Protein AF-A0A0M0JPB2-F1 (afdb_monomer)

Radius of gyration: 39.2 Å; Cα contacts (8 Å, |Δi|>4): 375; chains: 1; bounding box: 121×55×98 Å

Mean predicted aligned error: 17.19 Å

Secondary structure (DSSP, 8-state):
--SSHHHHHHHHTT-SEEEEESTTTT--HHHHHHHHHHHHHHHHHSS-EEEEE-S-HHHHHHH--SS----PPPPTT-TTS-----S-TT--HHHHHHHHHHHHHHHHHHHHHHHHHHHHHHHHHHHHHHHHH--HHHHHHHHHHHHSTT-TTHHHHHHHHHHHHHHHHHHHHHHHHHHHHHHIIIIIIHHHHHHHHHIIIIIHHHHHHHHHHHHTTHHHHHHHTT--HHHHTHHHHHHHHHHHHHHHHHHHHHHHHHHHHHHHSTTTT--S-TTHHHHHHHHHHTPPPTTS-GGGSHHHHHHHHHHHHHHHHHHHHHHHHHH-TT--GGGHHHHHHHHHHHHHHHHHHHHHHHHHHHHHTTHHHHTTT--HHHHTT-TTHHHHHHHHHHHTS-HHHHHHHHHHHHS---TTSSSSS-TT-S--------------------------------

InterPro domains:
  IPR027417 P-loop containing nucleoside triphosphate hydrolase [G3DSA:3.40.50.300] (6-89)
  IPR027417 P-loop containing nucleoside triphosphate hydrolase [SSF52540] (9-79)
  IPR030802 ABC transporter permease MalE [PF02405] (178-356)
  IPR030802 ABC transporter permease MalE [PTHR30188] (183-360)

pLDDT: mean 75.5, std 22.64, range [27.0, 98.38]

Sequence (454 aa):
MGESTPIVSILAQRKRLVILDEPFVGLDPAVTAEIVKLIRSVAASRSLAMILVSHVEDSAVQLGPTRELHLERARGEDSGAAARPTQLSRLPFIPRAGRRLADYLLYSLPLVVCAFGATGAAVSMLLGDMLRRVDVVAIVSGFLEKYLQGNPALPMVLSLVDRIVRANEAEAKRKLYALALGSIFTIELGPLLTALLLAGRIGGSYAGEVAMMVATNQLDLLAVLGVPATLWTFAPALLAALVAAPVLTAVGTAVALGVGAVVGGPAGFDLMPPGEYWREVQEVVLTHRPGAHVLKWAPLVNVYRSVSFMAATMLIAQACARWQRRAQPRHVPFIITSAVVLSCLAVLFLDWAFSQAYVRLDDTHLIAAADPAAMYRDPSSAVEYMADAADALPEADRAEYRDEYDDADTQNVAVDGFGGFSELRPASDSLDLEDGGGGDDGGGEDVDGMDDEI

Foldseek 3Di:
DPDCVPVVVVLVVQDQEEEAEAVCPPDDPVVLVVVLVVVLVSVVPHNHHYHYHHPPVVSVVSNVDPDDDDDDDDDPVVCVPPPPQDPCVPDVLPVLLVVLLCVLQVVCLVVLLVVLLVVLLVVLLVLLVVLVPDPVLCVVLVVLCVPCPPPPCSVVVSVVSSVVCVVCSLVVSLLCSLQCLLCCLLQAVLLLVLLLSCLQVLLLVLLLVLLVCLQVVVCVVCVVVVHNSCSNRQVSSLSSQLVNQLVSSVSSSVSSLVSSCCQCPPNHSPSDDPPVSVVSSCCNQPDDDPPADPCPRSSNSSNVLRNVLSNLLSVLSVCLSPVDSHRHNVCSVVSSVRSSVSSSVVSVVVSVVVVVVVVVSVCPPPVVPDPVVVPVPDPVVVVVVVVVVLVPDDPVVNVVVVVVVVPDPPPPPPPPPPPPPPPDDDDDPDPDDDDDDDDDDDDDDDDDDDDDDD

Nearest PDB structures (foldseek):
  7d06-assembly1_A  TM=8.645E-01  e=5.211E-06  Acinetobacter baumannii
  7ch9-assembly1_G  TM=7.206E-01  e=8.142E-07  Pseudomonas aeruginosa PAO1
  7ch9-assembly1_H  TM=7.142E-01  e=2.398E-05  Pseudomonas aeruginosa PAO1
  8fee-assembly1_I  TM=6.681E-01  e=2.734E-04  Mycolicibacterium smegmatis MC2 155
  8fef-assembly1_J  TM=6.335E-01  e=9.424E-04  Mycolicibacterium smegmatis MC2 155

Organism: NCBI:txid1460289

Structure (mmCIF, N/CA/C/O backbone):
data_AF-A0A0M0JPB2-F1
#
_entry.id   AF-A0A0M0JPB2-F1
#
loop_
_atom_site.group_PDB
_atom_site.id
_atom_site.type_symbol
_atom_site.label_atom_id
_atom_site.label_alt_id
_atom_site.label_comp_id
_atom_site.label_asym_id
_atom_site.label_entity_id
_atom_site.label_seq_id
_atom_site.pdbx_PDB_ins_code
_atom_site.Cartn_x
_atom_site.Cartn_y
_atom_site.Cartn_z
_atom_site.occupancy
_atom_site.B_iso_or_equiv
_atom_site.auth_seq_id
_atom_site.auth_comp_id
_atom_site.auth_asym_id
_atom_site.auth_atom_id
_atom_site.pdbx_PDB_model_num
ATOM 1 N N . MET A 1 1 ? -21.324 27.294 36.809 1.00 34.91 1 MET A N 1
ATOM 2 C CA . MET A 1 1 ? -22.661 27.646 36.267 1.00 34.91 1 MET A CA 1
ATOM 3 C C . MET A 1 1 ? -22.918 27.005 34.887 1.00 34.91 1 MET A C 1
ATOM 5 O O . MET A 1 1 ? -23.593 27.608 34.067 1.00 34.91 1 MET A O 1
ATOM 9 N N . GLY A 1 2 ? -22.403 25.791 34.616 1.00 38.69 2 GLY A N 1
ATOM 10 C CA . GLY A 1 2 ? -22.477 25.150 33.286 1.00 38.69 2 GLY A CA 1
ATOM 11 C C . GLY A 1 2 ? -22.888 23.669 33.272 1.00 38.69 2 GLY A C 1
ATOM 12 O O . GLY A 1 2 ? -22.934 23.078 32.200 1.00 38.69 2 GLY A O 1
ATOM 13 N N . GLU A 1 3 ? -23.204 23.069 34.424 1.00 43.28 3 GLU A N 1
ATOM 14 C CA . GLU A 1 3 ? -23.451 21.617 34.539 1.00 43.28 3 GLU A CA 1
ATOM 15 C C . GLU A 1 3 ? -24.942 21.232 34.552 1.00 43.28 3 GLU A C 1
ATOM 17 O O . GLU A 1 3 ? -25.291 20.074 34.353 1.00 43.28 3 GLU A O 1
ATOM 22 N N . SER A 1 4 ? -25.857 22.194 34.705 1.00 41.47 4 SER A N 1
ATOM 23 C CA . SER A 1 4 ? -27.307 21.945 34.820 1.00 41.47 4 SER A CA 1
ATOM 24 C C . SER A 1 4 ? -28.058 21.925 33.476 1.00 41.47 4 SER A C 1
ATOM 26 O O . SER A 1 4 ? -29.233 21.561 33.411 1.00 41.47 4 SER A O 1
ATOM 28 N N . THR A 1 5 ? -27.392 22.284 32.380 1.00 52.09 5 THR A N 1
ATOM 29 C CA . THR A 1 5 ? -27.953 22.368 31.020 1.00 52.09 5 THR A CA 1
ATOM 30 C C . THR A 1 5 ? -28.464 21.035 30.430 1.00 52.09 5 THR A C 1
ATOM 32 O O . THR A 1 5 ? -29.505 21.052 29.763 1.00 52.09 5 THR A O 1
ATOM 35 N N . PRO A 1 6 ? -27.824 19.867 30.664 1.00 56.59 6 PRO A N 1
ATOM 36 C CA . PRO A 1 6 ? -28.253 18.610 30.047 1.00 56.59 6 PRO A CA 1
ATOM 37 C C . PRO A 1 6 ? -29.604 18.133 30.588 1.00 56.59 6 PRO A C 1
ATOM 39 O O . PRO A 1 6 ? -30.505 17.807 29.814 1.00 56.59 6 PRO A O 1
ATOM 42 N N . ILE A 1 7 ? -29.784 18.163 31.912 1.00 55.47 7 ILE A N 1
ATOM 43 C CA . ILE A 1 7 ? -30.995 17.671 32.584 1.00 55.47 7 ILE A CA 1
ATOM 44 C C . ILE A 1 7 ? -32.208 18.520 32.189 1.00 55.47 7 ILE A C 1
ATOM 46 O O . ILE A 1 7 ? -33.257 17.977 31.843 1.00 55.47 7 ILE A O 1
ATOM 50 N N . VAL A 1 8 ? -32.058 19.846 32.138 1.00 59.03 8 VAL A N 1
ATOM 51 C CA . VAL A 1 8 ? -33.135 20.759 31.719 1.00 59.03 8 VAL A CA 1
ATOM 52 C C . VAL A 1 8 ? -33.579 20.476 30.277 1.00 59.03 8 VAL A C 1
ATOM 54 O O . VAL A 1 8 ? -34.780 20.424 30.002 1.00 59.03 8 VAL A O 1
ATOM 57 N N . SER A 1 9 ? -32.634 20.206 29.368 1.00 58.81 9 SER A N 1
ATOM 58 C CA . SER A 1 9 ? -32.944 19.862 27.972 1.00 58.81 9 SER A CA 1
ATOM 59 C C . SER A 1 9 ? -33.702 18.532 27.837 1.00 58.81 9 SER A C 1
ATOM 61 O O . SER A 1 9 ? -34.622 18.419 27.025 1.00 58.81 9 SER A O 1
ATOM 63 N N . ILE A 1 10 ? -33.380 17.543 28.676 1.00 60.53 10 ILE A N 1
ATOM 64 C CA . ILE A 1 10 ? -34.035 16.228 28.703 1.00 60.53 10 ILE A CA 1
ATOM 65 C C . ILE A 1 10 ? -35.456 16.350 29.275 1.00 60.53 10 ILE A C 1
ATOM 67 O O . ILE A 1 10 ? -36.403 15.768 28.736 1.00 60.53 10 ILE A O 1
ATOM 71 N N . LEU A 1 11 ? -35.641 17.163 30.319 1.00 61.00 11 LEU A N 1
ATOM 72 C CA . LEU A 1 11 ? -36.944 17.394 30.953 1.00 61.00 11 LEU A CA 1
ATOM 73 C C . LEU A 1 11 ? -37.920 18.182 30.073 1.00 61.00 11 LEU A C 1
ATOM 75 O O . LEU A 1 11 ? -39.137 17.964 30.151 1.00 61.00 11 LEU A O 1
ATOM 79 N N . ALA A 1 12 ? -37.411 19.057 29.203 1.00 66.31 12 ALA A N 1
ATOM 80 C CA . ALA A 1 12 ? -38.219 19.780 28.225 1.00 66.31 12 ALA A CA 1
ATOM 81 C C . ALA A 1 12 ? -38.850 18.845 27.172 1.00 66.31 12 ALA A C 1
ATOM 83 O O . ALA A 1 12 ? -39.961 19.097 26.710 1.00 66.31 12 ALA A O 1
ATOM 84 N N . GLN A 1 13 ? -38.203 17.720 26.847 1.00 70.62 13 GLN A N 1
ATOM 85 C CA . GLN A 1 13 ? -38.635 16.803 25.781 1.00 70.62 13 GLN A CA 1
ATOM 86 C C . GLN A 1 13 ? -39.783 15.852 26.164 1.00 70.62 13 GLN A C 1
ATOM 88 O O . GLN A 1 13 ? -40.159 15.003 25.355 1.00 70.62 13 GLN A O 1
ATOM 93 N N . ARG A 1 14 ? -40.336 15.954 27.384 1.00 69.56 14 ARG A N 1
ATOM 94 C CA . ARG A 1 14 ? -41.451 15.115 27.882 1.00 69.56 14 ARG A CA 1
ATOM 95 C C . ARG A 1 14 ? -41.251 13.607 27.637 1.00 69.56 14 ARG A C 1
ATOM 97 O O . ARG A 1 14 ? -42.190 12.894 27.283 1.00 69.56 14 ARG A O 1
ATOM 104 N N . LYS A 1 15 ? -40.023 13.106 27.803 1.00 74.06 15 LYS A N 1
ATOM 105 C CA . LYS A 1 15 ? -39.741 11.668 27.684 1.00 74.06 15 LYS A CA 1
ATOM 106 C C . LYS A 1 15 ? -40.500 10.893 28.766 1.00 74.06 15 LYS A C 1
ATOM 108 O O . LYS A 1 15 ? -40.787 11.433 29.827 1.00 74.06 15 LYS A O 1
ATOM 113 N N . ARG A 1 16 ? -40.837 9.630 28.485 1.00 76.12 16 ARG A N 1
ATOM 114 C CA . ARG A 1 16 ? -41.485 8.708 29.442 1.00 76.12 16 ARG A CA 1
ATOM 115 C C . ARG A 1 16 ? -40.482 7.851 30.219 1.00 76.12 16 ARG A C 1
ATOM 117 O O . ARG A 1 16 ? -40.862 7.245 31.212 1.00 76.12 16 ARG A O 1
ATOM 124 N N . LEU A 1 17 ? -39.233 7.800 29.754 1.00 81.00 17 LEU A N 1
ATOM 125 C CA . LEU A 1 17 ? -38.122 7.072 30.356 1.00 81.00 17 LEU A CA 1
ATOM 126 C C . LEU A 1 17 ? -36.871 7.953 30.314 1.00 81.00 17 LEU A C 1
ATOM 128 O O . LEU A 1 17 ? -36.562 8.512 29.259 1.00 81.00 17 LEU A O 1
ATOM 132 N N . VAL A 1 18 ? -36.167 8.061 31.437 1.00 81.75 18 VAL A N 1
ATOM 133 C CA . VAL A 1 18 ? -34.866 8.734 31.548 1.00 81.75 18 VAL A CA 1
ATOM 134 C C . VAL A 1 18 ? -33.870 7.762 32.169 1.00 81.75 18 VAL A C 1
ATOM 136 O O . VAL A 1 18 ? -34.182 7.112 33.164 1.00 81.75 18 VAL A O 1
ATOM 139 N N . ILE A 1 19 ? -32.688 7.654 31.564 1.00 84.25 19 ILE A N 1
ATOM 140 C CA . ILE A 1 19 ? -31.567 6.877 32.097 1.00 84.25 19 ILE A CA 1
ATOM 141 C C . ILE A 1 19 ? -30.509 7.879 32.549 1.00 84.25 19 ILE A C 1
ATOM 143 O O . ILE A 1 19 ? -30.082 8.716 31.754 1.00 84.25 19 ILE A O 1
ATOM 147 N N . LEU A 1 20 ? -30.141 7.820 33.825 1.00 83.69 20 LEU A N 1
ATOM 148 C CA . LEU A 1 20 ? -29.076 8.615 34.422 1.00 83.69 20 LEU A CA 1
ATOM 149 C C . LEU A 1 20 ? -27.903 7.679 34.693 1.00 83.69 20 LEU A C 1
ATOM 151 O O . LEU A 1 20 ? -28.015 6.797 35.541 1.00 83.69 20 LEU A O 1
ATOM 155 N N . ASP A 1 21 ? -26.822 7.851 33.940 1.00 82.94 21 ASP A N 1
ATOM 156 C CA . ASP A 1 21 ? -25.599 7.066 34.093 1.00 82.94 21 ASP A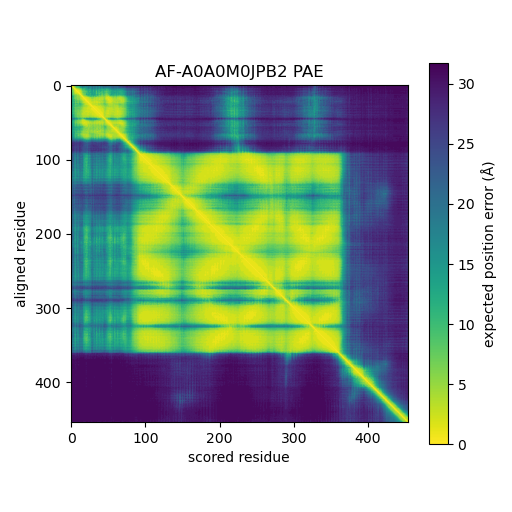 CA 1
ATOM 157 C C . ASP A 1 21 ? -24.596 7.859 34.932 1.00 82.94 21 ASP A C 1
ATOM 159 O O . ASP A 1 21 ? -24.181 8.947 34.536 1.00 82.94 21 ASP A O 1
ATOM 163 N N . GLU A 1 22 ? -24.283 7.344 36.118 1.00 84.12 22 GLU A N 1
ATOM 164 C CA . GLU A 1 22 ? -23.332 7.898 37.082 1.00 84.12 22 GLU A CA 1
ATOM 165 C C . GLU A 1 22 ? -23.534 9.397 37.410 1.00 84.12 22 GLU A C 1
ATOM 167 O O . GLU A 1 22 ? -22.582 10.183 37.392 1.00 84.12 22 GLU A O 1
ATOM 172 N N . PRO A 1 23 ? -24.763 9.840 37.757 1.00 80.50 23 PRO A N 1
ATOM 173 C CA . PRO A 1 23 ? -25.091 11.264 37.887 1.00 80.50 23 PRO A CA 1
ATOM 174 C C . PRO A 1 23 ? -24.442 11.956 39.093 1.00 80.50 23 PRO A C 1
ATOM 176 O O . PRO A 1 23 ? -24.588 13.167 39.235 1.00 80.50 23 PRO A O 1
ATOM 179 N N . PHE A 1 24 ? -23.780 11.200 39.972 1.00 82.75 24 PHE A N 1
ATOM 180 C CA . PHE A 1 24 ? -23.171 11.689 41.211 1.00 82.75 24 PHE A CA 1
ATOM 181 C C . PHE A 1 24 ? -21.639 11.758 41.149 1.00 82.75 24 PHE A C 1
ATOM 183 O O . PHE A 1 24 ? -21.000 12.262 42.071 1.00 82.75 24 PHE A O 1
ATOM 190 N N . VAL A 1 25 ? -21.027 11.247 40.079 1.00 79.88 25 VAL A N 1
ATOM 191 C CA . VAL A 1 25 ? -19.571 11.117 39.997 1.00 79.88 25 VAL A CA 1
ATOM 192 C C . VAL A 1 25 ? -18.905 12.479 39.846 1.00 79.88 25 VAL A C 1
ATOM 194 O O . VAL A 1 25 ? -19.215 13.239 38.935 1.00 79.88 25 VAL A O 1
ATOM 197 N N . GLY A 1 26 ? -17.942 12.762 40.726 1.00 73.94 26 GLY A N 1
ATOM 198 C CA . GLY A 1 26 ? -17.155 13.998 40.700 1.00 73.94 26 GLY A CA 1
ATOM 199 C C . GLY A 1 26 ? -17.824 15.207 41.361 1.00 73.94 26 GLY A C 1
ATOM 200 O O . GLY A 1 26 ? -17.257 16.295 41.307 1.00 73.94 26 GLY A O 1
ATOM 201 N N . LEU A 1 27 ? -18.986 15.027 41.995 1.00 80.62 27 LEU A N 1
ATOM 202 C CA . LEU A 1 27 ? -19.707 16.087 42.699 1.00 80.62 27 LEU A CA 1
ATOM 203 C C . LEU A 1 27 ? -19.362 16.097 44.189 1.00 80.62 27 LEU A C 1
ATOM 205 O O . LEU A 1 27 ? -19.133 15.053 44.802 1.00 80.62 27 LEU A O 1
ATOM 209 N N . ASP A 1 28 ? -19.341 17.283 44.792 1.00 83.50 28 ASP A N 1
ATOM 210 C CA . ASP A 1 28 ? -19.194 17.402 46.238 1.00 83.50 28 ASP A CA 1
ATOM 211 C C . ASP A 1 28 ? -20.491 16.977 46.967 1.00 83.50 28 ASP A C 1
ATOM 213 O O . ASP A 1 28 ? -21.578 16.955 46.371 1.00 83.50 28 ASP A O 1
ATOM 217 N N . PRO A 1 29 ? -20.419 16.638 48.268 1.00 81.69 29 PRO A N 1
ATOM 218 C CA . PRO A 1 29 ? -21.582 16.159 49.015 1.00 81.69 29 PRO A CA 1
ATOM 219 C C . PRO A 1 29 ? -22.761 17.143 49.063 1.00 81.69 29 PRO A C 1
ATOM 221 O O . PRO A 1 29 ? -23.914 16.707 49.112 1.00 81.69 29 PRO A O 1
ATOM 224 N N . ALA A 1 30 ? -22.509 18.458 49.040 1.00 82.38 30 ALA A N 1
ATOM 225 C CA . ALA A 1 30 ? -23.575 19.456 49.103 1.00 82.38 30 ALA A CA 1
ATOM 226 C C . ALA A 1 30 ? -24.329 19.545 47.768 1.00 82.38 30 ALA A C 1
ATOM 228 O O . ALA A 1 30 ? -25.563 19.513 47.759 1.00 82.38 30 ALA A O 1
ATOM 229 N N . VAL A 1 31 ? -23.602 19.569 46.646 1.00 82.06 31 VAL A N 1
ATOM 230 C CA . VAL A 1 31 ? -24.198 19.558 45.299 1.00 82.06 31 VAL A CA 1
ATOM 231 C C . VAL A 1 31 ? -24.906 18.232 45.012 1.00 82.06 31 VAL A C 1
ATOM 233 O O . VAL A 1 31 ? -26.002 18.221 44.449 1.00 82.06 31 VAL A O 1
ATOM 236 N N . THR A 1 32 ? -24.351 17.111 45.479 1.00 81.94 32 THR A N 1
ATOM 237 C CA . THR A 1 32 ? -24.994 15.790 45.386 1.00 81.94 32 THR A CA 1
ATOM 238 C C . THR A 1 32 ? -26.373 15.795 46.053 1.00 81.94 32 THR A C 1
ATOM 240 O O . THR A 1 32 ? -27.357 15.375 45.443 1.00 81.94 32 THR A O 1
ATOM 243 N N . ALA A 1 33 ? -26.490 16.347 47.267 1.00 82.62 33 ALA A N 1
ATOM 244 C CA . ALA A 1 33 ? -27.767 16.445 47.976 1.00 82.62 33 ALA A CA 1
ATOM 245 C C . ALA A 1 33 ? -28.795 17.334 47.246 1.00 82.62 33 ALA A C 1
ATOM 247 O O . ALA A 1 33 ? -30.001 17.063 47.285 1.00 82.62 33 ALA A O 1
ATOM 248 N N . GLU A 1 34 ? -28.340 18.391 46.569 1.00 83.31 34 GLU A N 1
ATOM 249 C CA . GLU A 1 34 ? -29.197 19.257 45.755 1.00 83.31 34 GLU A CA 1
ATOM 250 C C . GLU A 1 34 ? -29.714 18.526 44.505 1.00 83.31 34 GLU A C 1
ATOM 252 O O . GLU A 1 34 ? -30.916 18.543 44.220 1.00 83.31 34 GLU A O 1
ATOM 257 N N . ILE A 1 35 ? -28.836 17.794 43.814 1.00 83.31 35 ILE A N 1
ATOM 258 C CA . ILE A 1 35 ? -29.188 16.981 42.644 1.00 83.31 35 ILE A CA 1
ATOM 259 C C . ILE A 1 35 ? -30.148 15.850 43.026 1.00 83.31 35 ILE A C 1
ATOM 261 O O . ILE A 1 35 ? -31.134 15.631 42.322 1.00 83.31 35 ILE A O 1
ATOM 265 N N . VAL A 1 36 ? -29.944 15.179 44.163 1.00 84.69 36 VAL A N 1
ATOM 266 C CA . VAL A 1 36 ? -30.874 14.156 44.674 1.00 84.69 36 VAL A CA 1
ATOM 267 C C . VAL A 1 36 ? -32.277 14.739 44.877 1.00 84.69 36 VAL A C 1
ATOM 269 O O . VAL A 1 36 ? -33.266 14.143 44.437 1.00 84.69 36 VAL A O 1
ATOM 272 N N . LYS A 1 37 ? -32.393 15.930 45.486 1.00 84.69 37 LYS A N 1
ATOM 273 C CA . LYS A 1 37 ? -33.689 16.616 45.652 1.00 84.69 37 LYS A CA 1
ATOM 274 C C . LYS A 1 37 ? -34.331 16.942 44.305 1.00 84.69 37 LYS A C 1
ATOM 276 O O . LYS A 1 37 ? -35.534 16.725 44.136 1.00 84.69 37 LYS A O 1
ATOM 281 N N . LEU A 1 38 ? -33.539 17.426 43.348 1.00 82.88 38 LEU A N 1
ATOM 282 C CA . LEU A 1 38 ? -34.012 17.748 42.005 1.00 82.88 38 LEU A CA 1
ATOM 283 C C . LEU A 1 38 ? -34.547 16.500 41.291 1.00 82.88 38 LEU A C 1
ATOM 285 O O . LEU A 1 38 ? -35.698 16.503 40.851 1.00 82.88 38 LEU A O 1
ATOM 289 N N . ILE A 1 39 ? -33.765 15.417 41.246 1.00 83.44 39 ILE A N 1
ATOM 290 C CA . ILE A 1 39 ? -34.159 14.139 40.636 1.00 83.44 39 ILE A CA 1
ATOM 291 C C . ILE A 1 39 ? -35.449 13.617 41.280 1.00 83.44 39 ILE A C 1
ATOM 293 O O . ILE A 1 39 ? -36.378 13.235 40.567 1.00 83.44 39 ILE A O 1
ATOM 297 N N . ARG A 1 40 ? -35.563 13.667 42.613 1.00 83.12 40 ARG A N 1
ATOM 298 C CA . ARG A 1 40 ? -36.771 13.235 43.330 1.00 83.12 40 ARG A CA 1
ATOM 299 C C . ARG A 1 40 ? -37.997 14.079 42.960 1.00 83.12 40 ARG A C 1
ATOM 301 O O . ARG A 1 40 ? -39.059 13.526 42.684 1.00 83.12 40 ARG A O 1
ATOM 308 N N . SER A 1 41 ? -37.863 15.407 42.919 1.00 80.94 41 SER A N 1
ATOM 309 C CA . SER A 1 41 ? -38.965 16.309 42.537 1.00 80.94 41 SER A CA 1
ATOM 310 C C . SER A 1 41 ? -39.444 16.084 41.096 1.00 80.94 41 SER A C 1
ATOM 312 O O . SER A 1 41 ? -40.640 16.140 40.799 1.00 80.94 41 SER A O 1
ATOM 314 N N . VAL A 1 42 ? -38.515 15.758 40.200 1.00 78.62 42 VAL A N 1
ATOM 315 C CA . VAL A 1 42 ? -38.789 15.416 38.805 1.00 78.62 42 VAL A CA 1
ATOM 316 C C . VAL A 1 42 ? -39.497 14.066 38.695 1.00 78.62 42 VAL A C 1
ATOM 318 O O . VAL A 1 42 ? -40.480 13.956 37.962 1.00 78.62 42 VAL A O 1
ATOM 321 N N . ALA A 1 43 ? -39.028 13.058 39.434 1.00 77.00 43 ALA A N 1
ATOM 322 C CA . ALA A 1 43 ? -39.635 11.731 39.469 1.00 77.00 43 ALA A CA 1
ATOM 323 C C . ALA A 1 43 ? -41.084 11.783 39.978 1.00 77.00 43 ALA A C 1
ATOM 325 O O . ALA A 1 43 ? -41.953 11.100 39.447 1.00 77.00 43 ALA A O 1
ATOM 326 N N . ALA A 1 44 ? -41.349 12.625 40.983 1.00 76.25 44 ALA A N 1
ATOM 327 C CA . ALA A 1 44 ? -42.661 12.749 41.611 1.00 76.25 44 ALA A CA 1
ATOM 328 C C . ALA A 1 44 ? -43.688 13.524 40.766 1.00 76.25 44 ALA A C 1
ATOM 330 O O . ALA A 1 44 ? -44.890 13.309 40.903 1.00 76.25 44 ALA A O 1
ATOM 331 N N . SER A 1 45 ? -43.241 14.445 39.907 1.00 67.56 45 SER A N 1
ATOM 332 C CA . SER A 1 45 ? -44.126 15.391 39.210 1.00 67.56 45 SER A CA 1
ATOM 333 C C . SER A 1 45 ? -44.615 14.917 37.836 1.00 67.56 45 SER A C 1
ATOM 335 O O . SER A 1 45 ? -45.426 15.604 37.211 1.00 67.56 45 SER A O 1
ATOM 337 N N . ARG A 1 46 ? -44.143 13.767 37.327 1.00 64.31 46 ARG A N 1
ATOM 338 C CA . ARG A 1 46 ? -44.462 13.285 35.970 1.00 64.31 46 ARG A CA 1
ATOM 339 C C . ARG A 1 46 ? -44.619 11.765 35.911 1.00 64.31 46 ARG A C 1
ATOM 341 O O . ARG A 1 46 ? -44.011 11.041 36.684 1.00 64.31 46 ARG A O 1
ATOM 348 N N . SER A 1 47 ? -45.370 11.270 34.922 1.00 67.62 47 SER A N 1
ATOM 349 C CA . SER A 1 47 ? -45.427 9.848 34.537 1.00 67.62 47 SER A CA 1
ATOM 350 C C . SER A 1 47 ? -44.116 9.401 33.856 1.00 67.62 47 SER A C 1
ATOM 352 O O . SER A 1 47 ? -44.100 9.053 32.670 1.00 67.62 47 SER A O 1
ATOM 354 N N . LEU A 1 48 ? -43.004 9.517 34.579 1.00 77.25 48 LEU A N 1
ATOM 355 C CA . LEU A 1 48 ? -41.637 9.328 34.112 1.00 77.25 48 LEU A CA 1
ATOM 356 C C . LEU A 1 48 ? -41.046 8.102 34.815 1.00 77.25 48 LEU A C 1
ATOM 358 O O . LEU A 1 48 ? -40.868 8.109 36.028 1.00 77.25 48 LEU A O 1
ATOM 362 N N . ALA A 1 49 ? -40.718 7.059 34.057 1.00 82.25 49 ALA A N 1
ATOM 363 C CA . ALA A 1 49 ? -39.854 5.999 34.557 1.00 82.25 49 ALA A CA 1
ATOM 364 C C . ALA A 1 49 ? -38.407 6.507 34.556 1.00 82.25 49 ALA A C 1
ATOM 366 O O . ALA A 1 49 ? -37.965 7.123 33.585 1.00 82.25 49 ALA A O 1
ATOM 367 N N . MET A 1 50 ? -37.663 6.257 35.627 1.00 83.81 50 MET A N 1
ATOM 368 C CA . MET A 1 50 ? -36.268 6.673 35.720 1.00 83.81 50 MET A CA 1
ATOM 369 C C . MET A 1 50 ? -35.410 5.499 36.163 1.00 83.81 50 MET A C 1
ATOM 371 O O . MET A 1 50 ? -35.732 4.826 37.139 1.00 83.81 50 MET A O 1
ATOM 375 N N . ILE A 1 51 ? -34.352 5.242 35.402 1.00 86.31 51 ILE A N 1
ATOM 376 C CA . ILE A 1 51 ? -33.340 4.236 35.711 1.00 86.31 51 ILE A CA 1
ATOM 377 C C . ILE A 1 51 ? -32.072 5.002 36.044 1.00 86.31 51 ILE A C 1
ATOM 379 O O . ILE A 1 51 ? -31.619 5.822 35.248 1.00 86.31 51 ILE A O 1
ATOM 383 N N . LEU A 1 52 ? -31.528 4.751 37.225 1.00 85.50 52 LEU A N 1
ATOM 384 C CA . LEU A 1 52 ? -30.306 5.377 37.693 1.00 85.50 52 LEU A CA 1
ATOM 385 C C . LEU A 1 52 ? -29.249 4.293 37.864 1.00 85.50 52 LEU A C 1
ATOM 387 O O . LEU A 1 52 ? -29.493 3.295 38.538 1.00 85.50 52 LEU A O 1
ATOM 391 N N . VAL A 1 53 ? -28.108 4.488 37.219 1.00 85.88 53 VAL A N 1
ATOM 392 C CA . VAL A 1 53 ? -26.921 3.646 37.345 1.00 85.88 53 VAL A CA 1
ATOM 393 C C . VAL A 1 53 ? -25.917 4.456 38.153 1.00 85.88 53 VAL A C 1
ATOM 395 O O . VAL A 1 53 ? -25.621 5.591 37.796 1.00 85.88 53 VAL A O 1
ATOM 398 N N . SER A 1 54 ? -25.476 3.932 39.291 1.00 82.81 54 SER A N 1
ATOM 399 C CA . SER A 1 54 ? -24.547 4.616 40.192 1.00 82.81 54 SER A CA 1
ATOM 400 C C . SER A 1 54 ? -23.774 3.582 40.992 1.00 82.81 54 SER A C 1
ATOM 402 O O . SER A 1 54 ? -24.370 2.614 41.462 1.00 82.81 54 SER A O 1
ATOM 404 N N . HIS A 1 55 ? -22.479 3.808 41.197 1.00 82.19 55 HIS A N 1
ATOM 405 C CA . HIS A 1 55 ? -21.681 3.049 42.168 1.00 82.19 55 HIS A CA 1
ATOM 406 C C . HIS A 1 55 ? -21.641 3.699 43.562 1.00 82.19 55 HIS A C 1
ATOM 408 O O . HIS A 1 55 ? -21.020 3.161 44.475 1.00 82.19 55 HIS A O 1
ATOM 414 N N . VAL A 1 56 ? -22.288 4.858 43.740 1.00 77.44 56 VAL A N 1
ATOM 415 C CA . VAL A 1 56 ? -22.428 5.544 45.034 1.00 77.44 56 VAL A CA 1
ATOM 416 C C . VAL A 1 56 ? -23.740 5.111 45.695 1.00 77.44 56 VAL A C 1
ATOM 418 O O . VAL A 1 56 ? -24.792 5.709 45.448 1.00 77.44 56 VAL A O 1
ATOM 421 N N . GLU A 1 57 ? -23.674 4.063 46.520 1.00 72.00 57 GLU A N 1
ATOM 422 C CA . GLU A 1 57 ? -24.835 3.445 47.188 1.00 72.00 57 GLU A CA 1
ATOM 423 C C . GLU A 1 57 ? -25.603 4.450 48.060 1.00 72.00 57 GLU A C 1
ATOM 425 O O . GLU A 1 57 ? -26.811 4.619 47.894 1.00 72.00 57 GLU A O 1
ATOM 430 N N . ASP A 1 58 ? -24.905 5.216 48.905 1.00 75.38 58 ASP A N 1
ATOM 431 C CA . ASP A 1 58 ? -25.530 6.170 49.835 1.00 75.38 58 ASP A CA 1
ATOM 432 C C . ASP A 1 58 ? -26.416 7.210 49.129 1.00 75.38 58 ASP A C 1
ATOM 434 O O . ASP A 1 58 ? -27.468 7.606 49.637 1.00 75.38 58 ASP A O 1
ATOM 438 N N . SER A 1 59 ? -26.013 7.650 47.933 1.00 72.50 59 SER A N 1
ATOM 439 C CA . SER A 1 59 ? -26.772 8.630 47.141 1.00 72.50 59 SER A CA 1
ATOM 440 C C . SER A 1 59 ? -27.938 7.983 46.391 1.00 72.50 59 SER A C 1
ATOM 442 O O . SER A 1 59 ? -28.991 8.605 46.226 1.00 72.50 59 SER A O 1
ATOM 444 N N . ALA A 1 60 ? -27.782 6.721 45.975 1.00 72.19 60 ALA A N 1
ATOM 445 C CA . ALA A 1 60 ? -28.842 5.932 45.356 1.00 72.19 60 ALA A CA 1
ATOM 446 C C . ALA A 1 60 ? -29.978 5.635 46.350 1.00 72.19 60 ALA A C 1
ATOM 448 O O . ALA A 1 60 ? -31.149 5.859 46.036 1.00 72.19 60 ALA A O 1
ATOM 449 N N . VAL A 1 61 ? -29.641 5.242 47.581 1.00 76.50 61 VAL A N 1
ATOM 450 C CA . VAL A 1 61 ? -30.610 4.981 48.658 1.00 76.50 61 VAL A CA 1
ATOM 451 C C . VAL A 1 61 ? -31.375 6.252 49.029 1.00 76.50 61 VAL A C 1
ATOM 453 O O . VAL A 1 61 ? -32.599 6.232 49.188 1.00 76.50 61 VAL A O 1
ATOM 456 N N . GLN A 1 62 ? -30.687 7.398 49.087 1.00 76.44 62 GLN A N 1
ATOM 457 C CA . GLN A 1 62 ? -31.316 8.692 49.362 1.00 76.44 62 GLN A CA 1
ATOM 458 C C . GLN A 1 62 ? -32.353 9.111 48.316 1.00 76.44 62 GLN A C 1
ATOM 460 O O . GLN A 1 62 ? -33.188 9.960 48.616 1.00 76.44 62 GLN A O 1
ATOM 465 N N . LEU A 1 63 ? -32.381 8.537 47.114 1.00 78.31 63 LEU A N 1
ATOM 466 C CA . LEU A 1 63 ? -33.444 8.827 46.148 1.00 78.31 63 LEU A CA 1
ATOM 467 C C . LEU A 1 63 ? -34.782 8.177 46.525 1.00 78.31 63 LEU A C 1
ATOM 469 O O . LEU A 1 63 ? -35.825 8.720 46.160 1.00 78.31 63 LEU A O 1
ATOM 473 N N . GLY A 1 64 ? -34.765 7.084 47.295 1.00 79.31 64 GLY A N 1
ATOM 474 C CA . GLY A 1 64 ? -35.939 6.258 47.588 1.00 79.31 64 GLY A CA 1
ATOM 475 C C . GLY A 1 64 ? -36.445 5.491 46.356 1.00 79.31 64 GLY A C 1
ATOM 476 O O . GLY A 1 64 ? -37.593 5.697 45.953 1.00 79.31 64 GLY A O 1
ATOM 477 N N . PRO A 1 65 ? -35.607 4.658 45.706 1.00 81.25 65 PRO A N 1
ATOM 478 C CA . PRO A 1 65 ? -35.979 3.958 44.480 1.00 81.25 65 PRO A CA 1
ATOM 479 C C . PRO A 1 65 ? -37.111 2.947 44.714 1.00 81.25 65 PRO A C 1
ATOM 481 O O . PRO A 1 65 ? -37.168 2.263 45.730 1.00 81.25 65 PRO A O 1
ATOM 484 N N . THR A 1 66 ? -38.010 2.800 43.735 1.00 83.12 66 THR A N 1
ATOM 485 C CA . THR A 1 66 ? -39.076 1.776 43.781 1.00 83.12 66 THR A CA 1
ATOM 486 C C . THR A 1 66 ? -38.524 0.355 43.645 1.00 83.12 66 THR A C 1
ATOM 488 O O . THR A 1 66 ? -39.129 -0.601 44.126 1.00 83.12 66 THR A O 1
ATOM 491 N N . ARG A 1 67 ? -37.393 0.206 42.949 1.00 82.06 67 ARG A N 1
ATOM 492 C CA . ARG A 1 67 ? -36.635 -1.039 42.830 1.00 82.06 67 ARG A CA 1
ATOM 493 C C . ARG A 1 67 ? -35.154 -0.726 42.845 1.00 82.06 67 ARG A C 1
ATOM 495 O O . ARG A 1 67 ? -34.705 0.146 42.108 1.00 82.06 67 ARG A O 1
ATOM 502 N N . GLU A 1 68 ? -34.431 -1.502 43.628 1.00 83.25 68 GLU A N 1
ATOM 503 C CA . GLU A 1 68 ? -32.983 -1.469 43.718 1.00 83.25 68 GLU A CA 1
ATOM 504 C C . GLU A 1 68 ? -32.432 -2.774 43.142 1.00 83.25 68 GLU A C 1
ATOM 506 O O . GLU A 1 68 ? -32.965 -3.857 43.396 1.00 83.25 68 GLU A O 1
ATOM 511 N N . LEU A 1 69 ? -31.420 -2.659 42.287 1.00 81.12 69 LEU A N 1
ATOM 512 C CA . LEU A 1 69 ? -30.757 -3.787 41.642 1.00 81.12 69 LEU A CA 1
ATOM 513 C C . LEU A 1 69 ? -29.260 -3.636 41.887 1.00 81.12 69 LEU A C 1
ATOM 515 O O . LEU A 1 69 ? -28.609 -2.820 41.240 1.00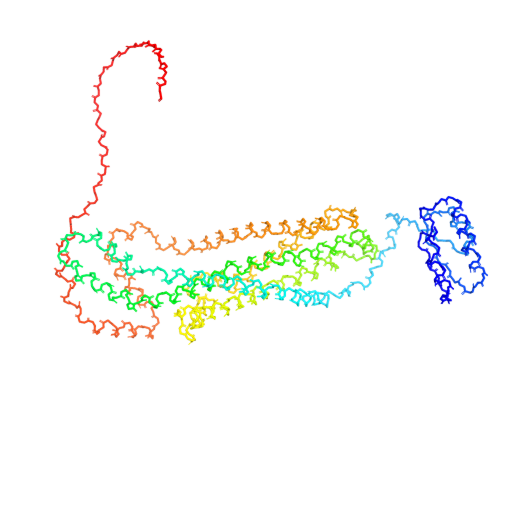 81.12 69 LEU A O 1
ATOM 519 N N . HIS A 1 70 ? -28.726 -4.427 42.813 1.00 79.25 70 HIS A N 1
ATOM 520 C CA . HIS A 1 70 ? -27.288 -4.505 43.038 1.00 79.25 70 HIS A CA 1
ATOM 521 C C . HIS A 1 70 ? -26.668 -5.451 42.011 1.00 79.25 70 HIS A C 1
ATOM 523 O O . HIS A 1 70 ? -26.998 -6.636 41.947 1.00 79.25 70 HIS A O 1
ATOM 529 N N . LEU A 1 71 ? -25.787 -4.905 41.175 1.00 74.88 71 LEU A N 1
ATOM 530 C CA . LEU A 1 71 ? -25.011 -5.683 40.218 1.00 74.88 71 LEU A CA 1
ATOM 531 C C . LEU A 1 71 ? -23.722 -6.143 40.895 1.00 74.88 71 LEU A C 1
ATOM 533 O O . LEU A 1 71 ? -22.733 -5.415 40.935 1.00 74.88 71 LEU A O 1
ATOM 537 N N . GLU A 1 72 ? -23.726 -7.365 41.418 1.00 71.75 72 GLU A N 1
ATOM 538 C CA . GLU A 1 72 ? -22.503 -7.999 41.901 1.00 71.75 72 GLU A CA 1
ATOM 539 C C . GLU A 1 72 ? -21.739 -8.651 40.747 1.00 71.75 72 GLU A C 1
ATOM 541 O O . GLU A 1 72 ? -22.310 -9.208 39.803 1.00 71.75 72 GLU A O 1
ATOM 546 N N . ARG A 1 73 ? -20.408 -8.593 40.816 1.00 60.25 73 ARG A N 1
ATOM 547 C CA . ARG A 1 73 ? -19.556 -9.306 39.867 1.00 60.25 73 ARG A CA 1
ATOM 548 C C . ARG A 1 73 ? -19.794 -10.804 40.047 1.00 60.25 73 ARG A C 1
ATOM 550 O O . ARG A 1 73 ? -19.572 -11.320 41.139 1.00 60.25 73 ARG A O 1
ATOM 557 N N . ALA A 1 74 ? -20.195 -11.490 38.977 1.00 60.22 74 ALA A N 1
ATOM 558 C CA . ALA A 1 74 ? -20.397 -12.936 38.998 1.00 60.22 74 ALA A CA 1
ATOM 559 C C . ALA A 1 74 ? -19.163 -13.644 39.588 1.00 60.22 74 ALA A C 1
ATOM 561 O O . ALA A 1 74 ? -18.044 -13.479 39.083 1.00 60.22 74 ALA A O 1
ATOM 562 N N . ARG A 1 75 ? -19.357 -14.404 40.673 1.00 56.62 75 ARG A N 1
ATOM 563 C CA . ARG A 1 75 ? -18.323 -15.287 41.225 1.00 56.62 75 ARG A CA 1
ATOM 564 C C . ARG A 1 75 ? -18.190 -16.495 40.302 1.00 56.62 75 ARG A C 1
ATOM 566 O O . ARG A 1 75 ? -19.179 -16.979 39.763 1.00 56.62 75 ARG A O 1
ATOM 573 N N . GLY A 1 76 ? -16.967 -16.995 40.123 1.00 53.41 76 GLY A N 1
ATOM 574 C CA . GLY A 1 76 ? -16.684 -18.118 39.215 1.00 53.41 76 GLY A CA 1
ATOM 575 C C . GLY A 1 76 ? -17.460 -19.410 39.523 1.00 53.41 76 GLY A C 1
ATOM 576 O O . GLY A 1 76 ? -17.549 -20.284 38.665 1.00 53.41 76 GLY A O 1
ATOM 577 N N . GLU A 1 77 ? -18.057 -19.524 40.710 1.00 51.22 77 GLU A N 1
ATOM 578 C CA . GLU A 1 77 ? -18.837 -20.685 41.155 1.00 51.22 77 GLU A CA 1
ATOM 579 C C . GLU A 1 77 ? -20.302 -20.673 40.669 1.00 51.22 77 GLU A C 1
ATOM 581 O O . GLU A 1 77 ? -20.908 -21.738 40.577 1.00 51.22 77 GLU A O 1
ATOM 586 N N . ASP A 1 78 ? -20.842 -19.536 40.206 1.00 48.69 78 ASP A N 1
ATOM 587 C CA . ASP A 1 78 ? -22.205 -19.424 39.639 1.00 48.69 78 ASP A CA 1
ATOM 588 C C . ASP A 1 78 ? -22.271 -19.792 38.138 1.00 48.69 78 ASP A C 1
ATOM 590 O O . ASP A 1 78 ? -23.155 -19.369 37.385 1.00 48.69 78 ASP A O 1
ATOM 594 N N . SER A 1 79 ? -21.335 -20.631 37.685 1.00 46.84 79 SER A N 1
ATOM 595 C CA . SER A 1 79 ? -21.145 -21.055 36.286 1.00 46.84 79 SER A CA 1
ATOM 596 C C . SER A 1 79 ? -22.302 -21.886 35.694 1.00 46.84 79 SER A C 1
ATOM 598 O O . SER A 1 79 ? -22.236 -22.306 34.539 1.00 46.84 79 SER A O 1
ATOM 600 N N . GLY A 1 80 ? -23.387 -22.112 36.446 1.00 44.88 80 GLY A N 1
ATOM 601 C CA . GLY A 1 80 ? -24.620 -22.735 35.950 1.00 44.88 80 GLY A CA 1
ATOM 602 C C . GLY A 1 80 ? -25.437 -21.826 35.023 1.00 44.88 80 GLY A C 1
ATOM 603 O O . GLY A 1 80 ? -26.176 -22.317 34.168 1.00 44.88 80 GLY A O 1
ATOM 604 N N . ALA A 1 81 ? -25.259 -20.505 35.112 1.00 47.41 81 ALA A N 1
ATOM 605 C CA . ALA A 1 81 ? -25.706 -19.588 34.072 1.00 47.41 81 ALA A CA 1
ATOM 606 C C . ALA A 1 81 ? -24.648 -19.569 32.967 1.00 47.41 81 ALA A C 1
ATOM 608 O O . ALA A 1 81 ? -23.917 -18.592 32.811 1.00 47.41 81 ALA A O 1
ATOM 609 N N . ALA A 1 82 ? -24.550 -20.677 32.219 1.00 46.25 82 ALA A N 1
ATOM 610 C CA . ALA A 1 82 ? -23.808 -20.727 30.969 1.00 46.25 82 ALA A CA 1
ATOM 611 C C . ALA A 1 82 ? -24.114 -19.434 30.219 1.00 46.25 82 ALA A C 1
ATOM 613 O O . ALA A 1 82 ? -25.286 -19.178 29.918 1.00 46.25 82 ALA A O 1
ATOM 614 N N . ALA A 1 83 ? -23.086 -18.598 30.026 1.00 49.22 83 ALA A N 1
ATOM 615 C CA . ALA A 1 83 ? -23.175 -17.368 29.262 1.00 49.22 83 ALA A CA 1
ATOM 616 C C . ALA A 1 83 ? -23.968 -17.720 28.012 1.00 49.22 83 ALA A C 1
ATOM 618 O O . ALA A 1 83 ? -23.474 -18.486 27.182 1.00 49.22 83 ALA A O 1
ATOM 619 N N . ARG A 1 84 ? -25.245 -17.300 27.951 1.00 47.50 84 ARG A N 1
ATOM 620 C CA . ARG A 1 84 ? -26.090 -17.624 26.804 1.00 47.50 84 ARG A CA 1
ATOM 621 C C . ARG A 1 84 ? -25.266 -17.143 25.628 1.00 47.50 84 ARG A C 1
ATOM 623 O O . ARG A 1 84 ? -24.957 -15.950 25.639 1.00 47.50 84 ARG A O 1
ATOM 630 N N . PRO A 1 85 ? -24.848 -18.020 24.698 1.00 47.94 85 PRO A N 1
ATOM 631 C CA . PRO A 1 85 ? -24.114 -17.568 23.541 1.00 47.94 85 PRO A CA 1
ATOM 632 C C . PRO A 1 85 ? -25.058 -16.572 22.893 1.00 47.94 85 PRO A C 1
ATOM 634 O O . PRO A 1 85 ? -26.115 -16.942 22.373 1.00 47.94 85 PRO A O 1
ATOM 637 N N . THR A 1 86 ? -24.757 -15.284 23.052 1.00 52.62 86 THR A N 1
ATOM 638 C CA . THR A 1 86 ? -25.476 -14.238 22.357 1.00 52.62 86 THR A CA 1
ATOM 639 C C . THR A 1 86 ? -25.438 -14.677 20.902 1.00 52.62 86 THR A C 1
ATOM 641 O O . THR A 1 86 ? -24.420 -15.203 20.446 1.00 52.62 86 THR A O 1
ATOM 644 N N . GLN A 1 87 ? -26.575 -14.598 20.202 1.00 48.97 87 GLN A N 1
ATOM 645 C CA . GLN A 1 87 ? -26.711 -14.995 18.795 1.00 48.97 87 GLN A CA 1
ATOM 646 C C . GLN A 1 87 ? -25.882 -14.061 17.896 1.00 48.97 87 GLN A C 1
ATOM 648 O O . GLN A 1 87 ? -26.387 -13.299 17.078 1.00 48.97 87 GLN A O 1
ATOM 653 N N . LEU A 1 88 ? -24.575 -14.098 18.094 1.00 50.47 88 LEU A N 1
ATOM 654 C CA . LEU A 1 88 ? -23.549 -13.227 17.568 1.00 50.47 88 LEU A CA 1
ATOM 655 C C . LEU A 1 88 ? -22.730 -13.972 16.507 1.00 50.47 88 LEU A C 1
ATOM 657 O O . LEU A 1 88 ? -21.838 -13.400 15.899 1.00 50.47 88 LEU A O 1
ATOM 661 N N . SER A 1 89 ? -23.112 -15.211 16.173 1.00 50.84 89 SER A N 1
ATOM 662 C CA . SER A 1 89 ? -22.668 -15.930 14.970 1.00 50.84 89 SER A CA 1
ATOM 663 C C . SER A 1 89 ? -23.077 -15.239 13.659 1.00 50.84 89 SER A C 1
ATOM 665 O O . SER A 1 89 ? -22.648 -15.653 12.588 1.00 50.84 89 SER A O 1
ATOM 667 N N . ARG A 1 90 ? -23.866 -14.157 13.724 1.00 59.97 90 ARG A N 1
ATOM 668 C CA . ARG A 1 90 ? -24.215 -13.290 12.589 1.00 59.97 90 ARG A CA 1
ATOM 669 C C . ARG A 1 90 ? -23.529 -11.928 12.663 1.00 59.97 90 ARG A C 1
ATOM 671 O O . ARG A 1 90 ? -24.140 -10.907 12.351 1.00 59.97 90 ARG A O 1
ATOM 678 N N . LEU A 1 91 ? -22.265 -11.884 13.085 1.00 65.12 91 LEU A N 1
ATOM 679 C CA . LEU A 1 91 ? -21.454 -10.691 12.858 1.00 65.12 91 LEU A CA 1
ATOM 680 C C . LEU A 1 91 ? -21.466 -10.374 11.355 1.00 65.12 91 LEU A C 1
ATOM 682 O O . LEU A 1 91 ? -21.117 -11.249 10.561 1.00 65.12 91 LEU A O 1
ATOM 686 N N . PRO A 1 92 ? -21.851 -9.153 10.939 1.00 82.00 92 PRO A N 1
ATOM 687 C CA . PRO A 1 92 ? -21.873 -8.762 9.535 1.00 82.00 92 PRO A CA 1
ATOM 688 C C . PRO A 1 92 ? -20.431 -8.505 9.058 1.00 82.00 92 PRO A C 1
ATOM 690 O O . PRO A 1 92 ? -20.048 -7.379 8.754 1.00 82.00 92 PRO A O 1
ATOM 693 N N . PHE A 1 93 ? -19.607 -9.556 9.049 1.00 86.31 93 PHE A N 1
ATOM 694 C CA . PHE A 1 93 ? -18.177 -9.503 8.755 1.00 86.31 93 PHE A CA 1
ATOM 695 C C . PHE A 1 93 ? -17.926 -9.045 7.318 1.00 86.31 93 PHE A C 1
ATOM 697 O O . PHE A 1 93 ? -17.250 -8.043 7.101 1.00 86.31 93 PHE A O 1
ATOM 704 N N . ILE A 1 94 ? -18.545 -9.727 6.349 1.00 89.12 94 ILE A N 1
ATOM 705 C CA . ILE A 1 94 ? -18.409 -9.442 4.914 1.00 89.12 94 ILE A CA 1
ATOM 706 C C . ILE A 1 94 ? -18.823 -8.004 4.566 1.00 89.12 94 ILE A C 1
ATOM 708 O O . ILE A 1 94 ? -18.006 -7.290 3.990 1.00 89.12 94 ILE A O 1
ATOM 712 N N . PRO A 1 95 ? -20.025 -7.509 4.927 1.00 90.62 95 PRO A N 1
ATOM 713 C CA . PRO A 1 95 ? -20.407 -6.139 4.577 1.00 90.62 95 PRO A CA 1
ATOM 714 C C . PRO A 1 95 ? -19.549 -5.083 5.292 1.00 90.62 95 PRO A C 1
ATOM 716 O O . PRO A 1 95 ? -19.356 -3.993 4.759 1.00 90.62 95 PRO A O 1
ATOM 719 N N . ARG A 1 96 ? -18.980 -5.386 6.468 1.00 90.06 96 ARG A N 1
ATOM 720 C CA . ARG A 1 96 ? -18.020 -4.490 7.132 1.00 90.06 96 ARG A CA 1
ATOM 721 C C . ARG A 1 96 ? -16.676 -4.445 6.428 1.00 90.06 96 ARG A C 1
ATOM 723 O O . ARG A 1 96 ? -16.164 -3.350 6.210 1.00 90.06 96 ARG A O 1
ATOM 730 N N . ALA A 1 97 ? -16.128 -5.603 6.069 1.00 93.50 97 ALA A N 1
ATOM 731 C CA . ALA A 1 97 ? -14.911 -5.681 5.272 1.00 93.50 97 ALA A CA 1
ATOM 732 C C . ALA A 1 97 ? -15.110 -4.979 3.919 1.00 93.50 97 ALA A C 1
ATOM 734 O O . ALA A 1 97 ? -14.267 -4.188 3.517 1.00 93.50 97 ALA A O 1
ATOM 735 N N . GLY A 1 98 ? -16.267 -5.162 3.272 1.00 95.12 98 GLY A N 1
ATOM 736 C CA . GLY A 1 98 ? -16.621 -4.476 2.027 1.00 95.12 98 GLY A CA 1
ATOM 737 C C . GLY A 1 98 ? -16.693 -2.954 2.171 1.00 95.12 98 GLY A C 1
ATOM 738 O O . GLY A 1 98 ? -16.125 -2.236 1.353 1.00 95.12 98 GLY A O 1
ATOM 739 N N . ARG A 1 99 ? -17.319 -2.441 3.241 1.00 94.50 99 ARG A N 1
ATOM 740 C CA . ARG A 1 99 ? -17.349 -0.993 3.513 1.00 94.50 99 ARG A CA 1
ATOM 741 C C . ARG A 1 99 ? -15.946 -0.430 3.749 1.00 94.50 99 ARG A C 1
ATOM 743 O O . ARG A 1 99 ? -15.599 0.580 3.154 1.00 94.50 99 ARG A O 1
ATOM 750 N N . ARG A 1 100 ? -15.123 -1.120 4.546 1.00 95.06 100 ARG A N 1
ATOM 751 C CA . ARG A 1 100 ? -13.715 -0.752 4.772 1.00 95.06 100 ARG A CA 1
ATOM 752 C C . ARG A 1 100 ? -12.903 -0.760 3.484 1.00 95.06 100 ARG A C 1
ATOM 754 O O . ARG A 1 100 ? -12.114 0.148 3.273 1.00 95.06 100 ARG A O 1
ATOM 761 N N . LEU A 1 101 ? -13.099 -1.766 2.636 1.00 97.12 101 LEU A N 1
ATOM 762 C CA . LEU A 1 101 ? -12.419 -1.876 1.350 1.00 97.12 101 LEU A CA 1
ATOM 763 C C . LEU A 1 101 ? -12.773 -0.684 0.458 1.00 97.12 101 LEU A C 1
ATOM 765 O O . LEU A 1 101 ? -11.874 -0.043 -0.079 1.00 97.12 101 LEU A O 1
ATOM 769 N N . ALA A 1 102 ? -14.061 -0.345 0.357 1.00 96.75 102 ALA A N 1
ATOM 770 C CA . ALA A 1 102 ? -14.509 0.833 -0.377 1.00 96.75 102 ALA A CA 1
ATOM 771 C C . ALA A 1 102 ? -13.904 2.125 0.198 1.00 96.75 102 ALA A C 1
ATOM 773 O O . ALA A 1 102 ? -13.381 2.935 -0.562 1.00 96.75 102 ALA A O 1
ATOM 774 N N . ASP A 1 103 ? -13.900 2.286 1.525 1.00 95.31 103 ASP A N 1
ATOM 775 C CA . ASP A 1 103 ? -13.291 3.443 2.187 1.00 95.31 103 ASP A CA 1
ATOM 776 C C . ASP A 1 103 ? -11.783 3.535 1.878 1.00 95.31 103 ASP A C 1
ATOM 778 O O . ASP A 1 103 ? -11.272 4.597 1.522 1.00 95.31 103 ASP A O 1
ATOM 782 N N . TYR A 1 104 ? -11.049 2.424 1.971 1.00 96.12 104 TYR A N 1
ATOM 783 C CA . TYR A 1 104 ? -9.613 2.397 1.693 1.00 96.12 104 TYR A CA 1
ATOM 784 C C . TYR A 1 104 ? -9.301 2.709 0.234 1.00 96.12 104 TYR A C 1
ATOM 786 O O . TYR A 1 104 ? -8.389 3.497 -0.017 1.00 96.12 104 TYR A O 1
ATOM 794 N N . LEU A 1 105 ? -10.063 2.160 -0.712 1.00 96.88 105 LEU A N 1
ATOM 795 C CA . LEU A 1 105 ? -9.883 2.449 -2.131 1.00 96.88 105 LEU A CA 1
ATOM 796 C C . LEU A 1 105 ? -10.214 3.912 -2.440 1.00 96.88 105 LEU A C 1
ATOM 798 O O . LEU A 1 105 ? -9.356 4.636 -2.933 1.00 96.88 105 LEU A O 1
ATOM 802 N N . LEU A 1 106 ? -11.414 4.384 -2.100 1.00 95.69 106 LEU A N 1
ATOM 803 C CA . LEU A 1 106 ? -11.888 5.714 -2.495 1.00 95.69 106 LEU A CA 1
ATOM 804 C C . LEU A 1 106 ? -11.060 6.847 -1.884 1.00 95.69 106 LEU A C 1
ATOM 806 O O . LEU A 1 106 ? -10.737 7.811 -2.574 1.00 95.69 106 LEU A O 1
ATOM 810 N N . TYR A 1 107 ? -10.692 6.740 -0.605 1.00 93.88 107 TYR A N 1
ATOM 811 C CA . TYR A 1 107 ? -9.953 7.810 0.064 1.00 93.88 107 TYR A CA 1
ATOM 812 C C . TYR A 1 107 ? -8.439 7.750 -0.151 1.00 93.88 107 TYR A C 1
ATOM 814 O O . TYR A 1 107 ? -7.775 8.763 0.065 1.00 93.88 107 TYR A O 1
ATOM 822 N N . SER A 1 108 ? -7.878 6.601 -0.542 1.00 96.69 108 SER A N 1
ATOM 823 C CA . SER A 1 108 ? -6.437 6.494 -0.827 1.00 96.69 108 SER A CA 1
ATOM 824 C C . SER A 1 108 ? -6.119 6.695 -2.306 1.00 96.69 108 SER A C 1
ATOM 826 O O . SER A 1 108 ? -5.003 7.089 -2.630 1.00 96.69 108 SER A O 1
ATOM 828 N N . LEU A 1 109 ? -7.078 6.476 -3.209 1.00 96.06 109 LEU A N 1
ATOM 829 C CA . LEU A 1 109 ? -6.856 6.579 -4.651 1.00 96.06 109 LEU A CA 1
ATOM 830 C C . LEU A 1 109 ? -6.369 7.968 -5.104 1.00 96.06 109 LEU A C 1
ATOM 832 O O . LEU A 1 109 ? -5.381 8.000 -5.829 1.00 96.06 109 LEU A O 1
ATOM 836 N N . PRO A 1 110 ? -6.924 9.111 -4.649 1.00 96.81 110 PRO A N 1
ATOM 837 C CA . PRO A 1 110 ? -6.389 10.425 -5.020 1.00 96.81 110 PRO A CA 1
ATOM 838 C C . PRO A 1 110 ? -4.937 10.627 -4.571 1.00 96.81 110 PRO A C 1
ATOM 840 O O . PRO A 1 110 ? -4.123 11.153 -5.324 1.00 96.81 110 PRO A O 1
ATOM 843 N N . LEU A 1 111 ? -4.598 10.166 -3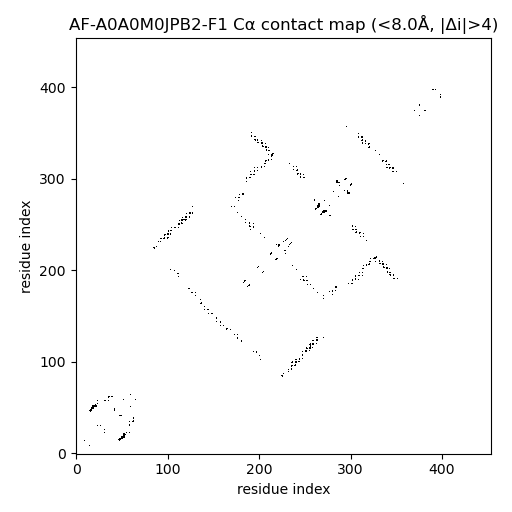.360 1.00 96.06 111 LEU A N 1
ATOM 844 C CA . LEU A 1 111 ? -3.235 10.228 -2.832 1.00 96.06 111 LEU A CA 1
ATOM 845 C C . LEU A 1 111 ? -2.276 9.403 -3.699 1.00 96.06 111 LEU A C 1
ATOM 847 O O . LEU A 1 111 ? -1.214 9.893 -4.070 1.00 96.06 111 LEU A O 1
ATOM 851 N N . VAL A 1 112 ? -2.670 8.174 -4.043 1.00 97.12 112 VAL A N 1
ATOM 852 C CA . VAL A 1 112 ? -1.880 7.265 -4.883 1.00 97.12 112 VAL A CA 1
ATOM 853 C C . VAL A 1 112 ? -1.707 7.839 -6.287 1.00 97.12 112 VAL A C 1
ATOM 855 O O . VAL A 1 112 ? -0.581 7.917 -6.761 1.00 97.12 112 VAL A O 1
ATOM 858 N N . VAL A 1 113 ? -2.780 8.302 -6.932 1.00 97.69 113 VAL A N 1
ATOM 859 C CA . VAL A 1 113 ? -2.729 8.879 -8.285 1.00 97.69 113 VAL A CA 1
ATOM 860 C C . VAL A 1 113 ? -1.802 10.094 -8.327 1.00 97.69 113 VAL A C 1
ATOM 862 O O . VAL A 1 113 ? -0.939 10.167 -9.198 1.00 97.69 113 VAL A O 1
ATOM 865 N N . CYS A 1 114 ? -1.926 11.022 -7.375 1.00 97.56 114 CYS A N 1
ATOM 866 C CA . CYS A 1 114 ? -1.071 12.206 -7.330 1.00 97.56 114 CYS A CA 1
ATOM 867 C C . CYS A 1 114 ? 0.395 11.852 -7.055 1.00 97.56 114 CYS A C 1
ATOM 869 O O . CYS A 1 114 ? 1.282 12.360 -7.738 1.00 97.56 114 CYS A O 1
ATOM 871 N N . ALA A 1 115 ? 0.660 10.975 -6.081 1.00 97.31 115 ALA A N 1
ATOM 872 C CA . ALA A 1 115 ? 2.022 10.589 -5.727 1.00 97.31 115 ALA A CA 1
ATOM 873 C C . ALA A 1 115 ? 2.711 9.832 -6.869 1.00 97.31 115 ALA A C 1
ATOM 875 O O . ALA A 1 115 ? 3.805 10.207 -7.278 1.00 97.31 115 ALA A O 1
ATOM 876 N N . PHE A 1 116 ? 2.052 8.823 -7.445 1.00 97.88 116 PHE A N 1
ATOM 877 C CA . PHE A 1 116 ? 2.603 8.069 -8.571 1.00 97.88 116 PHE A CA 1
ATOM 878 C C . PHE A 1 116 ? 2.696 8.896 -9.846 1.00 97.88 116 PHE A C 1
ATOM 880 O O . PHE A 1 116 ? 3.648 8.721 -10.598 1.00 97.88 116 PHE A O 1
ATOM 887 N N . GLY A 1 117 ? 1.763 9.817 -10.087 1.00 97.50 117 GLY A N 1
ATOM 888 C CA . GLY A 1 117 ? 1.868 10.752 -11.202 1.00 97.50 117 GLY A CA 1
ATOM 889 C C . GLY A 1 117 ? 3.091 11.659 -11.065 1.00 97.50 117 GLY A C 1
ATOM 890 O O . GLY A 1 117 ? 3.867 11.793 -12.009 1.00 97.50 117 GLY A O 1
ATOM 891 N N . ALA A 1 118 ? 3.316 12.223 -9.874 1.00 97.38 118 ALA A N 1
ATOM 892 C CA . ALA A 1 118 ? 4.467 13.079 -9.601 1.00 97.38 118 ALA A CA 1
ATOM 893 C C . ALA A 1 118 ? 5.795 12.309 -9.662 1.00 97.38 118 ALA A C 1
ATOM 895 O O . ALA A 1 118 ? 6.729 12.744 -10.335 1.00 97.38 118 ALA A O 1
ATOM 896 N N . THR A 1 119 ? 5.888 11.149 -9.004 1.00 97.00 119 THR A N 1
ATOM 897 C CA . THR A 1 119 ? 7.105 10.327 -9.038 1.00 97.00 119 THR A CA 1
ATOM 898 C C . THR A 1 119 ? 7.347 9.743 -10.427 1.00 97.00 119 THR A C 1
ATOM 900 O O . THR A 1 119 ? 8.483 9.738 -10.890 1.00 97.00 119 THR A O 1
ATOM 903 N N . GLY A 1 120 ? 6.290 9.318 -11.123 1.00 96.12 120 GLY A N 1
ATOM 904 C CA . GLY A 1 120 ? 6.332 8.874 -12.515 1.00 96.12 120 GLY A CA 1
ATOM 905 C C . GLY A 1 120 ? 6.908 9.948 -13.426 1.00 96.12 120 GLY A C 1
ATOM 906 O O . GLY A 1 120 ? 7.865 9.670 -14.143 1.00 96.12 120 GLY A O 1
ATOM 907 N N . ALA A 1 121 ? 6.412 11.185 -13.336 1.00 95.44 121 ALA A N 1
ATOM 908 C CA . ALA A 1 121 ? 6.960 12.319 -14.079 1.00 95.44 121 ALA A CA 1
ATOM 909 C C . ALA A 1 121 ? 8.435 12.562 -13.739 1.00 95.44 121 ALA A C 1
ATOM 911 O O . ALA A 1 121 ? 9.262 12.638 -14.641 1.00 95.44 121 ALA A O 1
ATOM 912 N N . ALA A 1 122 ? 8.780 12.635 -12.451 1.00 96.12 122 ALA A N 1
ATOM 913 C CA . ALA A 1 122 ? 10.140 12.933 -12.008 1.00 96.12 122 ALA A CA 1
ATOM 914 C C . ALA A 1 122 ? 11.161 11.889 -12.491 1.00 96.12 122 ALA A C 1
ATOM 916 O O . ALA A 1 122 ? 12.178 12.252 -13.081 1.00 96.12 122 ALA A O 1
ATOM 917 N N . VAL A 1 123 ? 10.875 10.598 -12.293 1.00 95.38 123 VAL A N 1
ATOM 918 C CA . VAL A 1 123 ? 11.751 9.498 -12.731 1.00 95.38 123 VAL A CA 1
ATOM 919 C C . VAL A 1 123 ? 11.853 9.467 -14.254 1.00 95.38 123 VAL A C 1
ATOM 921 O O . VAL A 1 123 ? 12.946 9.334 -14.794 1.00 95.38 123 VAL A O 1
ATOM 924 N N . SER A 1 124 ? 10.734 9.661 -14.950 1.00 94.25 124 SER A N 1
ATOM 925 C CA . SER A 1 124 ? 10.688 9.689 -16.413 1.00 94.25 124 SER A CA 1
ATOM 926 C C . SER A 1 124 ? 11.493 10.846 -17.004 1.00 94.25 124 SER A C 1
ATOM 928 O O . SER A 1 124 ? 12.198 10.652 -17.991 1.00 94.25 124 SER A O 1
ATOM 930 N N . MET A 1 125 ? 11.418 12.038 -16.401 1.00 94.00 125 MET A N 1
ATOM 931 C CA . MET A 1 125 ? 12.200 13.204 -16.819 1.00 94.00 125 MET A CA 1
ATOM 932 C C . MET A 1 125 ? 13.689 12.996 -16.553 1.00 94.00 125 MET A C 1
ATOM 934 O O . MET A 1 125 ? 14.504 13.291 -17.421 1.00 94.00 125 MET A O 1
ATOM 938 N N . LEU A 1 126 ? 14.044 12.463 -15.379 1.00 93.88 126 LEU A N 1
ATOM 939 C CA . LEU A 1 126 ? 15.432 12.164 -15.033 1.00 93.88 126 LEU A CA 1
ATOM 940 C C . LEU A 1 126 ? 16.030 11.150 -16.012 1.00 93.88 126 LEU A C 1
ATOM 942 O O . LEU A 1 126 ? 17.091 11.394 -16.576 1.00 93.88 126 LEU A O 1
ATOM 946 N N . LEU A 1 127 ? 15.331 10.038 -16.244 1.00 92.12 127 LEU A N 1
ATOM 947 C CA . LEU A 1 127 ? 15.788 8.975 -17.132 1.00 92.12 127 LEU A CA 1
ATOM 948 C C . LEU A 1 127 ? 15.902 9.464 -18.579 1.00 92.12 127 LEU A C 1
ATOM 950 O O . LEU A 1 127 ? 16.902 9.196 -19.243 1.00 92.12 127 LEU A O 1
ATOM 954 N N . GLY A 1 128 ? 14.914 10.231 -19.048 1.00 90.31 128 GLY A N 1
ATOM 955 C CA . GLY A 1 128 ? 14.959 10.839 -20.373 1.00 90.31 128 GLY A CA 1
ATOM 956 C C . GLY A 1 128 ? 16.136 11.805 -20.531 1.00 90.31 128 GLY A C 1
ATOM 957 O O . GLY A 1 128 ? 16.809 11.794 -21.560 1.00 90.31 128 GLY A O 1
ATOM 958 N N . ASP A 1 129 ? 16.429 12.613 -19.509 1.00 91.25 129 ASP A N 1
ATOM 959 C CA . ASP A 1 129 ? 17.541 13.568 -19.545 1.00 91.25 129 ASP A CA 1
ATOM 960 C C . ASP A 1 129 ? 18.895 12.861 -19.507 1.00 91.25 129 ASP A C 1
ATOM 962 O O . ASP A 1 129 ? 19.785 13.197 -20.288 1.00 91.25 129 ASP A O 1
ATOM 966 N N . MET A 1 130 ? 19.031 11.827 -18.673 1.00 91.12 130 MET A N 1
ATOM 967 C CA . MET A 1 130 ? 20.238 11.002 -18.631 1.00 91.12 130 MET A CA 1
ATOM 968 C C . MET A 1 130 ? 20.507 10.349 -19.990 1.00 91.12 130 MET A C 1
ATOM 970 O O . MET A 1 130 ? 21.607 10.480 -20.519 1.00 91.12 130 MET A O 1
ATOM 974 N N . LEU A 1 131 ? 19.503 9.714 -20.604 1.00 90.00 131 LEU A N 1
ATOM 975 C CA . LEU A 1 131 ? 19.675 9.031 -21.892 1.00 90.00 131 LEU A CA 1
ATOM 976 C C . LEU A 1 131 ? 20.005 9.990 -23.041 1.00 90.00 131 LEU A C 1
ATOM 978 O O . LEU A 1 131 ? 20.759 9.617 -23.939 1.00 90.00 131 LEU A O 1
ATOM 982 N N . ARG A 1 132 ? 19.498 11.229 -23.024 1.00 85.88 132 ARG A N 1
ATOM 983 C CA . ARG A 1 132 ? 19.877 12.237 -24.029 1.00 85.88 132 ARG A CA 1
ATOM 984 C C . ARG A 1 132 ? 21.319 12.717 -23.876 1.00 85.88 132 ARG A C 1
ATOM 986 O O . ARG A 1 132 ? 21.947 13.029 -24.881 1.00 85.88 132 ARG A O 1
ATOM 993 N N . ARG A 1 133 ? 21.841 12.777 -22.648 1.00 88.00 133 ARG A N 1
ATOM 994 C CA . ARG A 1 133 ? 23.210 13.248 -22.363 1.00 88.00 133 ARG A CA 1
ATOM 995 C C . ARG A 1 133 ? 24.290 12.199 -22.608 1.00 88.00 133 ARG A C 1
ATOM 997 O O . ARG A 1 133 ? 25.446 12.568 -22.784 1.00 88.00 133 ARG A O 1
ATOM 1004 N N . VAL A 1 134 ? 23.942 10.915 -22.578 1.00 86.94 134 VAL A N 1
ATOM 1005 C CA . VAL A 1 134 ? 24.897 9.831 -22.832 1.00 86.94 134 VAL A CA 1
ATOM 1006 C C . VAL A 1 134 ? 25.172 9.743 -24.333 1.00 86.94 134 VAL A C 1
ATOM 1008 O O . VAL A 1 134 ? 24.299 9.332 -25.095 1.00 86.94 134 VAL A O 1
ATOM 1011 N N . ASP A 1 135 ? 26.385 10.109 -24.747 1.00 85.31 135 ASP A N 1
ATOM 1012 C CA . ASP A 1 135 ? 26.900 9.876 -26.100 1.00 85.31 135 ASP A CA 1
ATOM 1013 C C . ASP A 1 135 ? 27.606 8.513 -26.134 1.00 85.31 135 ASP A C 1
ATOM 1015 O O . ASP A 1 135 ? 28.770 8.372 -25.751 1.00 85.31 135 ASP A O 1
ATOM 1019 N N . VAL A 1 136 ? 26.859 7.481 -26.535 1.00 83.81 136 VAL A N 1
ATOM 1020 C CA . VAL A 1 136 ? 27.361 6.097 -26.581 1.00 83.81 136 VAL A CA 1
ATOM 1021 C C . VAL A 1 136 ? 28.511 5.982 -27.575 1.00 83.81 136 VAL A C 1
ATOM 1023 O O . VAL A 1 136 ? 29.468 5.245 -27.344 1.00 83.81 136 VAL A O 1
ATOM 1026 N N . VAL A 1 137 ? 28.441 6.746 -28.662 1.00 85.31 137 VAL A N 1
ATOM 1027 C CA . VAL A 1 137 ? 29.430 6.713 -29.730 1.00 85.31 137 VAL A CA 1
ATOM 1028 C C . VAL A 1 137 ? 30.766 7.228 -29.221 1.00 85.31 137 VAL A C 1
ATOM 1030 O O . VAL A 1 137 ? 31.767 6.543 -29.397 1.00 85.31 137 VAL A O 1
ATOM 1033 N N . ALA A 1 138 ? 30.770 8.363 -28.517 1.00 85.00 138 ALA A N 1
ATOM 1034 C CA . ALA A 1 138 ? 31.977 8.922 -27.908 1.00 85.00 138 ALA A CA 1
ATOM 1035 C C . ALA A 1 138 ? 32.612 7.980 -26.869 1.00 85.00 138 ALA A C 1
ATOM 1037 O O . ALA A 1 138 ? 33.836 7.894 -26.765 1.00 85.00 138 ALA A O 1
ATOM 1038 N N . ILE A 1 139 ? 31.790 7.254 -26.104 1.00 87.62 139 ILE A N 1
ATOM 1039 C CA . ILE A 1 139 ? 32.276 6.280 -25.118 1.00 87.62 139 ILE A CA 1
ATOM 1040 C C . ILE A 1 139 ? 32.970 5.107 -25.821 1.00 87.62 139 ILE A C 1
ATOM 1042 O O . ILE A 1 139 ? 34.088 4.738 -25.457 1.00 87.62 139 ILE A O 1
ATOM 1046 N N . VAL A 1 140 ? 32.321 4.523 -26.831 1.00 86.56 140 VAL A N 1
ATOM 1047 C CA . VAL A 1 140 ? 32.849 3.354 -27.548 1.00 86.56 140 VAL A CA 1
ATOM 1048 C C . VAL A 1 140 ? 34.071 3.728 -28.388 1.00 86.56 140 VAL A C 1
ATOM 1050 O O . VAL A 1 140 ? 35.069 3.006 -28.360 1.00 86.56 140 VAL A O 1
ATOM 1053 N N . SER A 1 141 ? 34.034 4.859 -29.098 1.00 85.56 141 SER A N 1
ATOM 1054 C CA . SER A 1 141 ? 35.162 5.329 -29.906 1.00 85.56 141 SER A CA 1
ATOM 1055 C C . SER A 1 141 ? 36.375 5.661 -29.040 1.00 85.56 141 SER A C 1
ATOM 1057 O O . SER A 1 141 ? 37.471 5.204 -29.353 1.00 85.56 141 SER A O 1
ATOM 1059 N N . GLY A 1 142 ? 36.186 6.343 -27.904 1.00 87.81 142 GLY A N 1
ATOM 1060 C CA . GLY A 1 142 ? 37.268 6.638 -26.963 1.00 87.81 142 GLY A CA 1
ATOM 1061 C C . GLY A 1 142 ? 37.896 5.379 -26.353 1.00 87.81 142 GLY A C 1
ATOM 1062 O O . GLY A 1 142 ? 39.107 5.326 -26.130 1.00 87.81 142 GLY A O 1
ATOM 1063 N N . PHE A 1 143 ? 37.099 4.330 -26.125 1.00 89.44 143 PHE A N 1
ATOM 1064 C CA . PHE A 1 143 ? 37.619 3.033 -25.696 1.00 89.44 143 PHE A CA 1
ATOM 1065 C C . PHE A 1 143 ? 38.451 2.369 -26.801 1.00 89.44 143 PHE A C 1
ATOM 1067 O O . PHE A 1 143 ? 39.583 1.956 -26.551 1.00 89.44 143 PHE A O 1
ATOM 1074 N N . LEU A 1 144 ? 37.934 2.313 -28.032 1.00 87.38 144 LEU A N 1
ATOM 1075 C CA . LEU A 1 144 ? 38.657 1.742 -29.171 1.00 87.38 144 LEU A CA 1
ATOM 1076 C C . LEU A 1 144 ? 39.962 2.484 -29.459 1.00 87.38 144 LEU A C 1
ATOM 1078 O O . LEU A 1 144 ? 40.991 1.844 -29.653 1.00 87.38 144 LEU A O 1
ATOM 1082 N N . GLU A 1 145 ? 39.934 3.816 -29.447 1.00 89.06 145 GLU A N 1
ATOM 1083 C CA . GLU A 1 145 ? 41.120 4.652 -29.625 1.00 89.06 145 GLU A CA 1
ATOM 1084 C C . GLU A 1 145 ? 42.193 4.331 -28.597 1.00 89.06 145 GLU A C 1
ATOM 1086 O O . GLU A 1 145 ? 43.363 4.318 -28.951 1.00 89.06 145 GLU A O 1
ATOM 1091 N N . LYS A 1 146 ? 41.818 4.041 -27.345 1.00 90.38 146 LYS A N 1
ATOM 1092 C CA . LYS A 1 146 ? 42.761 3.672 -26.284 1.00 90.38 146 LYS A CA 1
ATOM 1093 C C . LYS A 1 146 ? 43.356 2.272 -26.470 1.00 90.38 146 LYS A C 1
ATOM 1095 O O . LYS A 1 146 ? 44.527 2.078 -26.160 1.00 90.38 146 LYS A O 1
ATOM 1100 N N . TYR A 1 147 ? 42.573 1.308 -26.949 1.00 87.00 147 TYR A N 1
ATOM 1101 C CA . TYR A 1 147 ? 43.008 -0.090 -27.081 1.00 87.00 147 TYR A CA 1
ATOM 1102 C C . TYR A 1 147 ? 43.740 -0.394 -28.390 1.00 87.00 147 TYR A C 1
ATOM 1104 O O . TYR A 1 147 ? 44.618 -1.249 -28.419 1.00 87.00 147 TYR A O 1
ATOM 1112 N N . LEU A 1 148 ? 43.394 0.301 -29.470 1.00 86.06 148 LEU A N 1
ATOM 1113 C CA . LEU A 1 148 ? 43.934 0.074 -30.812 1.00 86.06 148 LEU A CA 1
ATOM 1114 C C . LEU A 1 148 ? 44.973 1.139 -31.208 1.00 86.06 148 LEU A C 1
ATOM 1116 O O . LEU A 1 148 ? 45.208 1.373 -32.398 1.00 86.06 148 LEU A O 1
ATOM 1120 N N . GLN A 1 149 ? 45.603 1.790 -30.222 1.00 85.69 149 GLN A N 1
ATOM 1121 C CA . GLN A 1 149 ? 46.666 2.770 -30.462 1.00 85.69 149 GLN A CA 1
ATOM 1122 C C . GLN A 1 149 ? 47.790 2.150 -31.299 1.00 85.69 149 GLN A C 1
ATOM 1124 O O . GLN A 1 149 ? 48.306 1.083 -30.980 1.00 85.69 149 GLN A O 1
ATOM 1129 N N . GLY A 1 150 ? 48.170 2.828 -32.385 1.00 83.00 150 GLY A N 1
ATOM 1130 C CA . GLY A 1 150 ? 49.235 2.377 -33.287 1.00 83.00 150 GLY A CA 1
ATOM 1131 C C . GLY A 1 150 ? 48.793 1.420 -34.399 1.00 83.00 150 GLY A C 1
ATOM 1132 O O . GLY A 1 150 ? 49.611 1.095 -35.258 1.00 83.00 150 GLY A O 1
ATOM 1133 N N . ASN A 1 151 ? 47.522 1.004 -34.450 1.00 89.38 151 ASN A N 1
ATOM 1134 C CA . ASN A 1 151 ? 47.015 0.183 -35.549 1.00 89.38 151 ASN A CA 1
ATOM 1135 C C . ASN A 1 151 ? 46.660 1.056 -36.779 1.00 89.38 151 ASN A C 1
ATOM 1137 O O . ASN A 1 151 ? 45.819 1.952 -36.660 1.00 89.38 151 ASN A O 1
ATOM 1141 N N . PRO A 1 152 ? 47.226 0.805 -37.979 1.00 88.12 152 PRO A N 1
ATOM 1142 C CA . PRO A 1 152 ? 46.930 1.590 -39.184 1.00 88.12 152 PRO A CA 1
ATOM 1143 C C . PRO A 1 152 ? 45.469 1.479 -39.652 1.00 88.12 152 PRO A C 1
ATOM 1145 O O . PRO A 1 152 ? 44.988 2.362 -40.360 1.00 88.12 152 PRO A O 1
ATOM 1148 N N . ALA A 1 153 ? 44.742 0.434 -39.240 1.00 89.50 153 ALA A N 1
ATOM 1149 C CA . ALA A 1 153 ? 43.323 0.256 -39.548 1.00 89.50 153 ALA A CA 1
ATOM 1150 C C . ALA A 1 153 ? 42.384 1.046 -38.613 1.00 89.50 153 ALA A C 1
ATOM 1152 O O . ALA A 1 153 ? 41.177 1.088 -38.859 1.00 89.50 153 ALA A O 1
ATOM 1153 N N . LEU A 1 154 ? 42.906 1.697 -37.564 1.00 88.12 154 LEU A N 1
ATOM 1154 C CA . LEU A 1 154 ? 42.109 2.403 -36.555 1.00 88.12 154 LEU A CA 1
ATOM 1155 C C . LEU A 1 154 ? 41.072 3.386 -37.142 1.00 88.12 154 LEU A C 1
ATOM 1157 O O . LEU A 1 154 ? 39.911 3.303 -36.740 1.00 88.12 154 LEU A O 1
ATOM 1161 N N . PRO A 1 155 ? 41.395 4.255 -38.125 1.00 89.00 155 PRO A N 1
ATOM 1162 C CA . PRO A 1 155 ? 40.411 5.188 -38.684 1.00 89.00 155 PRO A CA 1
ATOM 1163 C C . PRO A 1 155 ? 39.252 4.473 -39.390 1.00 89.00 155 PRO A C 1
ATOM 1165 O O . PRO A 1 155 ? 38.101 4.904 -39.310 1.00 89.00 155 PRO A O 1
ATOM 1168 N N . MET A 1 156 ? 39.544 3.355 -40.065 1.00 90.25 156 MET A N 1
ATOM 1169 C CA . MET A 1 156 ? 38.533 2.541 -40.739 1.00 90.25 156 MET A CA 1
ATOM 1170 C C . MET A 1 156 ? 37.599 1.898 -39.713 1.00 90.25 156 MET A C 1
ATOM 1172 O O . MET A 1 156 ? 36.381 2.027 -39.849 1.00 90.25 156 MET A O 1
ATOM 1176 N N . VAL A 1 157 ? 38.162 1.275 -38.673 1.00 88.19 157 VAL A N 1
ATOM 1177 C CA . VAL A 1 157 ? 37.401 0.621 -37.598 1.00 88.19 157 VAL A CA 1
ATOM 1178 C C . VAL A 1 157 ? 36.533 1.635 -36.852 1.00 88.19 157 VAL A C 1
ATOM 1180 O O . VAL A 1 157 ? 35.337 1.402 -36.705 1.00 88.19 157 VAL A O 1
ATOM 1183 N N . LEU A 1 158 ? 37.079 2.793 -36.462 1.00 89.31 158 LEU A N 1
ATOM 1184 C CA . LEU A 1 158 ? 36.309 3.854 -35.804 1.00 89.31 158 LEU A CA 1
ATOM 1185 C C . LEU A 1 158 ? 35.161 4.357 -36.682 1.00 89.31 158 LEU A C 1
ATOM 1187 O O . LEU A 1 158 ? 34.054 4.526 -36.185 1.00 89.31 158 LEU A O 1
ATOM 1191 N N . SER A 1 159 ? 35.381 4.532 -37.991 1.00 89.06 159 SER A N 1
ATOM 1192 C CA . SER A 1 159 ? 34.310 4.949 -38.909 1.00 89.06 159 SER A CA 1
ATOM 1193 C C . SER A 1 159 ? 33.198 3.904 -39.047 1.00 89.06 159 SER A C 1
ATOM 1195 O O . SER A 1 159 ? 32.032 4.255 -39.229 1.00 89.06 159 SER A O 1
ATOM 1197 N N . LEU A 1 160 ? 33.550 2.615 -38.992 1.00 89.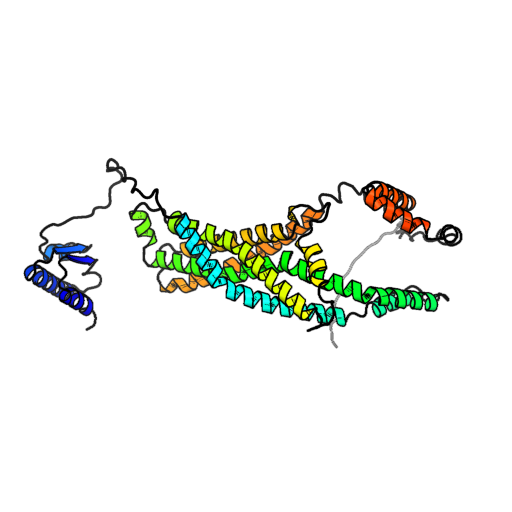88 160 LEU A N 1
ATOM 1198 C CA . LEU A 1 160 ? 32.592 1.517 -39.065 1.00 89.88 160 LEU A CA 1
ATOM 1199 C C . LEU A 1 160 ? 31.770 1.451 -37.774 1.00 89.88 160 LEU A C 1
ATOM 1201 O O . LEU A 1 160 ? 30.546 1.389 -37.829 1.00 89.88 160 LEU A O 1
ATOM 1205 N N . VAL A 1 161 ? 32.447 1.528 -36.629 1.00 88.19 161 VAL A N 1
ATOM 1206 C CA . VAL A 1 161 ? 31.833 1.496 -35.301 1.00 88.19 161 VAL A CA 1
ATOM 1207 C C . VAL A 1 161 ? 30.950 2.718 -35.073 1.00 88.19 161 VAL A C 1
ATOM 1209 O O . VAL A 1 161 ? 29.823 2.548 -34.630 1.00 88.19 161 VAL A O 1
ATOM 1212 N N . ASP A 1 162 ? 31.387 3.926 -35.443 1.00 88.19 162 ASP A N 1
ATOM 1213 C CA . ASP A 1 162 ? 30.561 5.140 -35.359 1.00 88.19 162 ASP A CA 1
ATOM 1214 C C . ASP A 1 162 ? 29.258 4.973 -36.159 1.00 88.19 162 ASP A C 1
ATOM 1216 O O . ASP A 1 162 ? 28.177 5.200 -35.618 1.00 88.19 162 ASP A O 1
ATOM 1220 N N . ARG A 1 163 ? 29.327 4.450 -37.396 1.00 89.12 163 ARG A N 1
ATOM 1221 C CA . ARG A 1 163 ? 28.130 4.154 -38.205 1.00 89.12 163 ARG A CA 1
ATOM 1222 C C . ARG A 1 163 ? 27.211 3.123 -37.547 1.00 89.12 163 ARG A C 1
ATOM 1224 O O . ARG A 1 163 ? 26.008 3.360 -37.467 1.00 89.12 163 ARG A O 1
ATOM 1231 N N . ILE A 1 164 ? 27.760 1.998 -37.088 1.00 89.12 164 ILE A N 1
ATOM 1232 C CA . ILE A 1 164 ? 26.980 0.908 -36.478 1.00 89.12 164 ILE A CA 1
ATOM 1233 C C . ILE A 1 164 ? 26.332 1.371 -35.168 1.00 89.12 164 ILE A C 1
ATOM 1235 O O . ILE A 1 164 ? 25.144 1.144 -34.945 1.00 89.12 164 ILE A O 1
ATOM 1239 N N . VAL A 1 165 ? 27.092 2.043 -34.300 1.00 88.00 165 VAL A N 1
ATOM 1240 C CA . VAL A 1 165 ? 26.597 2.509 -33.002 1.00 88.00 165 VAL A CA 1
ATOM 1241 C C . VAL A 1 165 ? 25.537 3.587 -33.202 1.00 88.00 165 VAL A C 1
ATOM 1243 O O . VAL A 1 165 ? 24.474 3.469 -32.604 1.00 88.00 165 VAL A O 1
ATOM 1246 N N . ARG A 1 166 ? 25.743 4.572 -34.090 1.00 87.81 166 ARG A N 1
ATOM 1247 C CA . ARG A 1 166 ? 24.727 5.605 -34.379 1.00 87.81 166 ARG A CA 1
ATOM 1248 C C . ARG A 1 166 ? 23.440 5.030 -34.959 1.00 87.81 166 ARG A C 1
ATOM 1250 O O . ARG A 1 166 ? 22.365 5.519 -34.623 1.00 87.81 166 ARG A O 1
ATOM 1257 N N . ALA A 1 167 ? 23.539 4.003 -35.806 1.00 87.25 167 ALA A N 1
ATOM 1258 C CA . ALA A 1 167 ? 22.365 3.337 -36.365 1.00 87.25 167 ALA A CA 1
ATOM 1259 C C . ALA A 1 167 ? 21.508 2.670 -35.273 1.00 87.25 167 ALA A C 1
ATOM 1261 O O . ALA A 1 167 ? 20.282 2.730 -35.336 1.00 87.25 167 ALA A O 1
ATOM 1262 N N . ASN A 1 168 ? 22.147 2.104 -34.243 1.00 88.44 168 ASN A N 1
ATOM 1263 C CA . ASN A 1 168 ? 21.473 1.357 -33.177 1.00 88.44 168 ASN A CA 1
ATOM 1264 C C . ASN A 1 168 ? 21.181 2.183 -31.909 1.00 88.44 168 ASN A C 1
ATOM 1266 O O . ASN A 1 168 ? 20.360 1.783 -31.083 1.00 88.44 168 ASN A O 1
ATOM 1270 N N . GLU A 1 169 ? 21.820 3.341 -31.731 1.00 85.69 169 GLU A N 1
ATOM 1271 C CA . GLU A 1 169 ? 21.755 4.148 -30.506 1.00 85.69 169 GLU A CA 1
ATOM 1272 C C . GLU A 1 169 ? 20.321 4.561 -30.150 1.00 85.69 169 GLU A C 1
ATOM 1274 O O . GLU A 1 169 ? 19.905 4.447 -28.994 1.00 85.69 169 GLU A O 1
ATOM 1279 N N . ALA A 1 170 ? 19.549 5.010 -31.142 1.00 83.00 170 ALA A N 1
ATOM 1280 C CA . ALA A 1 170 ? 18.168 5.436 -30.936 1.00 83.00 170 ALA A CA 1
ATOM 1281 C C . ALA A 1 170 ? 17.271 4.271 -30.489 1.00 83.00 170 ALA A C 1
ATOM 1283 O O . ALA A 1 170 ? 16.411 4.435 -29.626 1.00 83.00 170 ALA A O 1
ATOM 1284 N N . GLU A 1 171 ? 17.466 3.072 -31.038 1.00 85.31 171 GLU A N 1
ATOM 1285 C CA . GLU A 1 171 ? 16.738 1.880 -30.599 1.00 85.31 171 GLU A CA 1
ATOM 1286 C C . GLU A 1 171 ? 17.147 1.434 -29.194 1.00 85.31 171 GLU A C 1
ATOM 1288 O O . GLU A 1 171 ? 16.282 1.194 -28.350 1.00 85.31 171 GLU A O 1
ATOM 1293 N N . ALA A 1 172 ? 18.449 1.408 -28.904 1.00 86.31 172 ALA A N 1
ATOM 1294 C CA . ALA A 1 172 ? 18.956 1.039 -27.589 1.00 86.31 172 ALA A CA 1
ATOM 1295 C C . ALA A 1 172 ? 18.423 1.975 -26.490 1.00 86.31 172 ALA A C 1
ATOM 1297 O O . ALA A 1 172 ? 17.924 1.507 -25.466 1.00 86.31 172 ALA A O 1
ATOM 1298 N N . LYS A 1 173 ? 18.450 3.298 -26.714 1.00 87.38 173 LYS A N 1
ATOM 1299 C CA . LYS A 1 173 ? 17.922 4.293 -25.762 1.00 87.38 173 LYS A CA 1
ATOM 1300 C C . LYS A 1 173 ? 16.420 4.125 -25.519 1.00 87.38 173 LYS A C 1
ATOM 1302 O O . LYS A 1 173 ? 15.984 4.214 -24.372 1.00 87.38 173 LYS A O 1
ATOM 1307 N N . ARG A 1 174 ? 15.638 3.829 -26.565 1.00 85.19 174 ARG A N 1
ATOM 1308 C CA . ARG A 1 174 ? 14.194 3.543 -26.459 1.00 85.19 174 ARG A CA 1
ATOM 1309 C C . ARG A 1 174 ? 13.919 2.337 -25.572 1.00 85.19 174 ARG A C 1
ATOM 1311 O O . ARG A 1 174 ? 13.168 2.448 -24.602 1.00 85.19 174 ARG A O 1
ATOM 1318 N N . LYS A 1 175 ? 14.561 1.208 -25.879 1.00 86.50 175 LYS A N 1
ATOM 1319 C CA . LYS A 1 175 ? 14.412 -0.035 -25.115 1.00 86.50 175 LYS A CA 1
ATOM 1320 C C . LYS A 1 175 ? 14.818 0.174 -23.662 1.00 86.50 175 LYS A C 1
ATOM 1322 O O . LYS A 1 175 ? 14.036 -0.124 -22.766 1.00 86.50 175 LYS A O 1
ATOM 1327 N N . LEU A 1 176 ? 15.983 0.777 -23.414 1.00 88.94 176 LEU A N 1
ATOM 1328 C CA . LEU A 1 176 ? 16.462 1.067 -22.059 1.00 88.94 176 LEU A CA 1
ATOM 1329 C C . LEU A 1 176 ? 15.486 1.937 -21.263 1.00 88.94 176 LEU A C 1
ATOM 1331 O O . LEU A 1 176 ? 15.252 1.651 -20.091 1.00 88.94 176 LEU A O 1
ATOM 1335 N N . TYR A 1 177 ? 14.892 2.959 -21.884 1.00 90.88 177 TYR A N 1
ATOM 1336 C CA . TYR A 1 177 ? 13.914 3.819 -21.222 1.00 90.88 177 TYR A CA 1
ATOM 1337 C C . TYR A 1 177 ? 12.689 3.033 -20.735 1.00 90.88 177 TYR A C 1
ATOM 1339 O O . TYR A 1 177 ? 12.351 3.078 -19.551 1.00 90.88 177 TYR A O 1
ATOM 1347 N N . ALA A 1 178 ? 12.045 2.285 -21.635 1.00 88.81 178 ALA A N 1
ATOM 1348 C CA . ALA A 1 178 ? 10.851 1.509 -21.307 1.00 88.81 178 ALA A CA 1
ATOM 1349 C C . ALA A 1 178 ? 11.151 0.352 -20.341 1.00 88.81 178 ALA A C 1
ATOM 1351 O O . ALA A 1 178 ? 10.397 0.139 -19.390 1.00 88.81 178 ALA A O 1
ATOM 1352 N N . LEU A 1 179 ? 12.280 -0.343 -20.533 1.00 86.94 179 LEU A N 1
ATOM 1353 C CA . LEU A 1 179 ? 12.754 -1.419 -19.658 1.00 86.94 179 LEU A CA 1
ATOM 1354 C C . LEU A 1 179 ? 12.998 -0.925 -18.236 1.00 86.94 179 LEU A C 1
ATOM 1356 O O . LEU A 1 179 ? 12.495 -1.517 -17.277 1.00 86.94 179 LEU A O 1
ATOM 1360 N N . ALA A 1 180 ? 13.758 0.161 -18.091 1.00 89.38 180 ALA A N 1
ATOM 1361 C CA . ALA A 1 180 ? 14.074 0.723 -16.788 1.00 89.38 180 ALA A CA 1
ATOM 1362 C C . ALA A 1 180 ? 12.806 1.231 -16.101 1.00 89.38 180 ALA A C 1
ATOM 1364 O O . ALA A 1 180 ? 12.553 0.879 -14.953 1.00 89.38 180 ALA A O 1
ATOM 1365 N N . LEU A 1 181 ? 11.959 1.993 -16.798 1.00 91.44 181 LEU A N 1
ATOM 1366 C CA . LEU A 1 181 ? 10.752 2.538 -16.186 1.00 91.44 181 LEU A CA 1
ATOM 1367 C C . LEU A 1 181 ? 9.755 1.439 -15.782 1.00 91.44 181 LEU A C 1
ATOM 1369 O O . LEU A 1 181 ? 9.235 1.468 -14.666 1.00 91.44 181 LEU A O 1
ATOM 1373 N N . GLY A 1 182 ? 9.536 0.451 -16.656 1.00 89.44 182 GLY A N 1
ATOM 1374 C CA . GLY A 1 182 ? 8.708 -0.721 -16.380 1.00 89.44 182 GLY A CA 1
ATOM 1375 C C . GLY A 1 182 ? 9.194 -1.468 -15.144 1.00 89.44 182 GLY A C 1
ATOM 1376 O O . GLY A 1 182 ? 8.471 -1.563 -14.154 1.00 89.44 182 GLY A O 1
ATOM 1377 N N . SER A 1 183 ? 10.448 -1.923 -15.168 1.00 87.62 183 SER A N 1
ATOM 1378 C CA . SER A 1 183 ? 11.033 -2.714 -14.081 1.00 87.62 183 SER A CA 1
ATOM 1379 C C . SER A 1 183 ? 11.077 -1.963 -12.747 1.00 87.62 183 SER A C 1
ATOM 1381 O O . SER A 1 183 ? 10.613 -2.502 -11.740 1.00 87.62 183 SER A O 1
ATOM 1383 N N . ILE A 1 184 ? 11.547 -0.708 -12.731 1.00 90.75 184 ILE A N 1
ATOM 1384 C CA . ILE A 1 184 ? 11.662 0.105 -11.510 1.00 90.75 184 ILE A CA 1
ATOM 1385 C C . ILE A 1 184 ? 10.301 0.251 -10.830 1.00 90.75 184 ILE A C 1
ATOM 1387 O O . ILE A 1 184 ? 10.197 0.033 -9.623 1.00 90.75 184 ILE A O 1
ATOM 1391 N N . PHE A 1 185 ? 9.245 0.594 -11.575 1.00 92.81 185 PHE A N 1
ATOM 1392 C CA . PHE A 1 185 ? 7.928 0.806 -10.976 1.00 92.81 185 PHE A CA 1
ATOM 1393 C C . PHE A 1 185 ? 7.229 -0.493 -10.591 1.00 92.81 185 PHE A C 1
ATOM 1395 O O . PHE A 1 185 ? 6.586 -0.531 -9.544 1.00 92.81 185 PHE A O 1
ATOM 1402 N N . THR A 1 186 ? 7.324 -1.555 -11.390 1.00 89.69 186 THR A N 1
ATOM 1403 C CA . THR A 1 186 ? 6.561 -2.775 -11.096 1.00 89.69 186 THR A CA 1
ATOM 1404 C C . THR A 1 186 ? 7.215 -3.667 -10.052 1.00 89.69 186 THR A C 1
ATOM 1406 O O . THR A 1 186 ? 6.497 -4.332 -9.307 1.00 89.69 186 THR A O 1
ATOM 1409 N N . ILE A 1 187 ? 8.549 -3.686 -9.985 1.00 85.56 187 ILE A N 1
ATOM 1410 C CA . ILE A 1 187 ? 9.286 -4.602 -9.108 1.00 85.56 187 ILE A CA 1
ATOM 1411 C C . ILE A 1 187 ? 9.602 -3.927 -7.774 1.00 85.56 187 ILE A C 1
ATOM 1413 O O . ILE A 1 187 ? 9.299 -4.496 -6.728 1.00 85.56 187 ILE A O 1
ATOM 1417 N N . GLU A 1 188 ? 10.155 -2.713 -7.796 1.00 89.50 188 GLU A N 1
ATOM 1418 C CA . GLU A 1 188 ? 10.716 -2.065 -6.601 1.00 89.50 188 GLU A CA 1
ATOM 1419 C C . GLU A 1 188 ? 9.814 -0.940 -6.080 1.00 89.50 188 GLU A C 1
ATOM 1421 O O . GLU A 1 188 ? 9.168 -1.033 -5.034 1.00 89.50 188 GLU A O 1
ATOM 1426 N N . LEU A 1 189 ? 9.732 0.141 -6.851 1.00 93.06 189 LEU A N 1
ATOM 1427 C CA . LEU A 1 189 ? 9.233 1.428 -6.395 1.00 93.06 189 LEU A CA 1
ATOM 1428 C C . LEU A 1 189 ? 7.715 1.416 -6.166 1.00 93.06 189 LEU A C 1
ATOM 1430 O O . LEU A 1 189 ? 7.222 2.092 -5.267 1.00 93.06 189 LEU A O 1
ATOM 1434 N N . GLY A 1 190 ? 6.955 0.642 -6.942 1.00 95.00 190 GLY A N 1
ATOM 1435 C CA . GLY A 1 190 ? 5.498 0.584 -6.831 1.00 95.00 190 GLY A CA 1
ATOM 1436 C C . GLY A 1 190 ? 5.012 0.040 -5.487 1.00 95.00 190 GLY A C 1
ATOM 1437 O O . GLY A 1 190 ? 4.332 0.768 -4.749 1.00 95.00 190 GLY A O 1
ATOM 1438 N N . PRO A 1 191 ? 5.333 -1.218 -5.133 1.00 95.69 191 PRO A N 1
ATOM 1439 C CA . PRO A 1 191 ? 4.957 -1.783 -3.840 1.00 95.69 191 PRO A CA 1
ATOM 1440 C C . PRO A 1 191 ? 5.475 -0.944 -2.665 1.00 95.69 191 PRO A C 1
ATOM 1442 O O . PRO A 1 191 ? 4.718 -0.679 -1.727 1.00 95.69 191 PRO A O 1
ATOM 1445 N N . LEU A 1 192 ? 6.716 -0.450 -2.755 1.00 96.94 192 LEU A N 1
ATOM 1446 C CA . LEU A 1 192 ? 7.345 0.369 -1.720 1.00 96.94 192 LEU A CA 1
ATOM 1447 C C . LEU A 1 192 ? 6.604 1.697 -1.493 1.00 96.94 192 LEU A C 1
ATOM 1449 O O . LEU A 1 192 ? 6.173 1.985 -0.375 1.00 96.94 192 LEU A O 1
ATOM 1453 N N . LEU A 1 193 ? 6.400 2.498 -2.545 1.00 96.94 193 LEU A N 1
ATOM 1454 C CA . LEU A 1 193 ? 5.705 3.785 -2.431 1.00 96.94 193 LEU A CA 1
ATOM 1455 C C . LEU A 1 193 ? 4.269 3.614 -1.951 1.00 96.94 193 LEU A C 1
ATOM 1457 O O . LEU A 1 193 ? 3.810 4.371 -1.094 1.00 96.94 193 LEU A O 1
ATOM 1461 N N . THR A 1 194 ? 3.561 2.607 -2.469 1.00 97.12 194 THR A N 1
ATOM 1462 C CA . THR A 1 194 ? 2.192 2.330 -2.026 1.00 97.12 194 THR A CA 1
ATOM 1463 C C . THR A 1 194 ? 2.170 2.017 -0.534 1.00 97.12 194 THR A C 1
ATOM 1465 O O . THR A 1 194 ? 1.373 2.595 0.201 1.00 97.12 194 THR A O 1
ATOM 1468 N N . ALA A 1 195 ? 3.059 1.144 -0.061 1.00 97.38 195 ALA A N 1
ATOM 1469 C CA . ALA A 1 195 ? 3.119 0.770 1.344 1.00 97.38 195 ALA A CA 1
ATOM 1470 C C . ALA A 1 195 ? 3.415 1.965 2.261 1.00 97.38 195 ALA A C 1
ATOM 1472 O O . ALA A 1 195 ? 2.728 2.134 3.267 1.00 97.38 195 ALA A O 1
ATOM 1473 N N . LEU A 1 196 ? 4.360 2.837 1.895 1.00 97.31 196 LEU A N 1
ATOM 1474 C CA . LEU A 1 196 ? 4.690 4.031 2.683 1.00 97.31 196 LEU A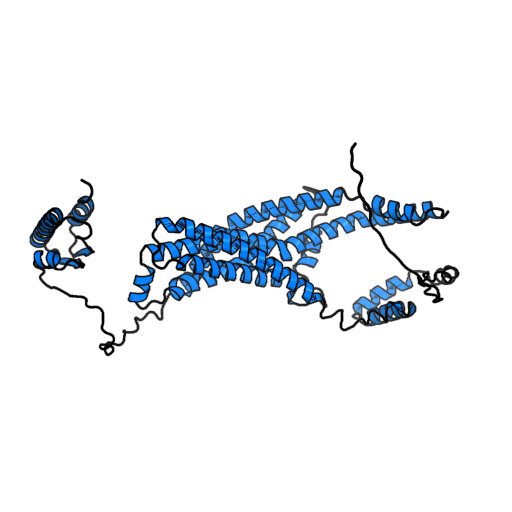 CA 1
ATOM 1475 C C . LEU A 1 196 ? 3.515 5.021 2.766 1.00 97.31 196 LEU A C 1
ATOM 1477 O O . LEU A 1 196 ? 3.216 5.548 3.839 1.00 97.31 196 LEU A O 1
ATOM 1481 N N . LEU A 1 197 ? 2.794 5.238 1.662 1.00 97.12 197 LEU A N 1
ATOM 1482 C CA . LEU A 1 197 ? 1.608 6.103 1.645 1.00 97.12 197 LEU A CA 1
ATOM 1483 C C . LEU A 1 197 ? 0.459 5.507 2.471 1.00 97.12 197 LEU A C 1
ATOM 1485 O O . LEU A 1 197 ? -0.197 6.206 3.254 1.00 97.12 197 LEU A O 1
ATOM 1489 N N . LEU A 1 198 ? 0.211 4.203 2.319 1.00 97.25 198 LEU A N 1
ATOM 1490 C CA . LEU A 1 198 ? -0.873 3.524 3.023 1.00 97.25 198 LEU A CA 1
ATOM 1491 C C . LEU A 1 198 ? -0.558 3.267 4.503 1.00 97.25 198 LEU A C 1
ATOM 1493 O O . LEU A 1 198 ? -1.495 3.189 5.298 1.00 97.25 198 LEU A O 1
ATOM 1497 N N . ALA A 1 199 ? 0.713 3.226 4.911 1.00 97.25 199 ALA A N 1
ATOM 1498 C CA . ALA A 1 199 ? 1.099 3.231 6.321 1.00 97.25 199 ALA A CA 1
ATOM 1499 C C . ALA A 1 199 ? 0.529 4.457 7.044 1.00 97.25 199 ALA A C 1
ATOM 1501 O O . ALA A 1 199 ? -0.101 4.323 8.094 1.00 97.25 199 ALA A O 1
ATOM 1502 N N . GLY A 1 200 ? 0.639 5.636 6.425 1.00 94.94 200 GLY A N 1
ATOM 1503 C CA . GLY A 1 200 ? -0.002 6.859 6.902 1.00 94.94 200 GLY A CA 1
ATOM 1504 C C . GLY A 1 200 ? -1.530 6.779 6.862 1.00 94.94 200 GLY A C 1
ATOM 1505 O O . GLY A 1 200 ? -2.203 6.955 7.880 1.00 94.94 200 GLY A O 1
ATOM 1506 N N . ARG A 1 201 ? -2.098 6.506 5.680 1.00 95.88 201 ARG A N 1
ATOM 1507 C CA . ARG A 1 201 ? -3.548 6.626 5.460 1.00 95.88 201 ARG A CA 1
ATOM 1508 C C . ARG A 1 201 ? -4.365 5.506 6.098 1.00 95.88 201 ARG A C 1
ATOM 1510 O O . ARG A 1 201 ? -5.372 5.798 6.743 1.00 95.88 201 ARG A O 1
ATOM 1517 N N . ILE A 1 202 ? -3.993 4.249 5.873 1.00 97.31 202 ILE A N 1
ATOM 1518 C CA . ILE A 1 202 ? -4.711 3.065 6.362 1.00 97.31 202 ILE A CA 1
ATOM 1519 C C . ILE A 1 202 ? -4.219 2.723 7.767 1.00 97.31 202 ILE A C 1
ATOM 1521 O O . ILE A 1 202 ? -5.030 2.739 8.693 1.00 97.31 202 ILE A O 1
ATOM 1525 N N . GLY A 1 203 ? -2.910 2.512 7.941 1.00 96.88 203 GLY A N 1
ATOM 1526 C CA . GLY A 1 203 ? -2.308 2.140 9.227 1.00 96.88 203 GLY A CA 1
ATOM 1527 C C . GLY A 1 203 ? -2.574 3.171 10.326 1.00 96.88 203 GLY A C 1
ATOM 1528 O O . GLY A 1 203 ? -3.099 2.826 11.385 1.00 96.88 203 GLY A O 1
ATOM 1529 N N . GLY A 1 204 ? -2.312 4.451 10.046 1.00 96.44 204 GLY A N 1
ATOM 1530 C CA . GLY A 1 204 ? -2.575 5.549 10.980 1.00 96.44 204 GLY A CA 1
ATOM 1531 C C . GLY A 1 204 ? -4.057 5.701 11.342 1.00 96.44 204 GLY A C 1
ATOM 1532 O O . GLY A 1 204 ? -4.393 5.818 12.521 1.00 96.44 204 GLY A O 1
ATOM 1533 N N . SER A 1 205 ? -4.963 5.637 10.356 1.00 95.75 205 SER A N 1
ATOM 1534 C CA . SER A 1 205 ? -6.409 5.740 10.624 1.00 95.75 205 SER A CA 1
ATOM 1535 C C . SER A 1 205 ? -6.941 4.564 11.447 1.00 95.75 205 SER A C 1
ATOM 1537 O O . SER A 1 205 ? -7.732 4.771 12.367 1.00 95.75 205 SER A O 1
ATOM 1539 N N . TYR A 1 206 ? -6.462 3.346 11.171 1.00 97.19 206 TYR A N 1
ATOM 1540 C CA . TYR A 1 206 ? -6.816 2.150 11.926 1.00 97.19 206 TYR A CA 1
ATOM 1541 C C . TYR A 1 206 ? -6.313 2.229 13.373 1.00 97.19 206 TYR A C 1
ATOM 1543 O O . TYR A 1 206 ? -7.087 2.014 14.308 1.00 97.19 206 TYR A O 1
ATOM 1551 N N . ALA A 1 207 ? -5.038 2.589 13.566 1.00 97.12 207 ALA A N 1
ATOM 1552 C CA . ALA A 1 207 ? -4.456 2.748 14.895 1.00 97.12 207 ALA A CA 1
ATOM 1553 C C . ALA A 1 207 ? -5.209 3.806 15.713 1.00 97.12 207 ALA A C 1
ATOM 1555 O O . ALA A 1 207 ? -5.523 3.571 16.878 1.00 97.12 207 ALA A O 1
ATOM 1556 N N . GLY A 1 208 ? -5.546 4.941 15.091 1.00 95.94 208 GLY A N 1
ATOM 1557 C CA . GLY A 1 208 ? -6.308 6.017 15.720 1.00 95.94 208 GLY A CA 1
ATOM 1558 C C . GLY A 1 208 ? -7.709 5.590 16.143 1.00 95.94 208 GLY A C 1
ATOM 1559 O O . GLY A 1 208 ? -8.112 5.848 17.274 1.00 95.94 208 GLY A O 1
ATOM 1560 N N . GLU A 1 209 ? -8.438 4.889 15.274 1.00 95.38 209 GLU A N 1
ATOM 1561 C CA . GLU A 1 209 ? -9.775 4.393 15.597 1.00 95.38 209 GLU A CA 1
ATOM 1562 C C . GLU A 1 209 ? -9.743 3.410 16.771 1.00 95.38 209 GLU A C 1
ATOM 1564 O O . GLU A 1 209 ? -10.464 3.599 17.750 1.00 95.38 209 GLU A O 1
ATOM 1569 N N . VAL A 1 210 ? -8.865 2.403 16.731 1.00 95.44 210 VAL A N 1
ATOM 1570 C CA . VAL A 1 210 ? -8.757 1.418 17.817 1.00 95.44 210 VAL A CA 1
ATOM 1571 C C . VAL A 1 210 ? -8.277 2.072 19.113 1.00 95.44 210 VAL A C 1
ATOM 1573 O O . VAL A 1 210 ? -8.809 1.763 20.179 1.00 95.44 210 VAL A O 1
ATOM 1576 N N . ALA A 1 211 ? -7.336 3.015 19.046 1.00 95.38 211 ALA A N 1
ATOM 1577 C CA . ALA A 1 211 ? -6.880 3.762 20.214 1.00 95.38 211 ALA A CA 1
ATOM 1578 C C . ALA A 1 211 ? -8.001 4.615 20.836 1.00 95.38 211 ALA A C 1
ATOM 1580 O O . ALA A 1 211 ? -8.113 4.674 22.061 1.00 95.38 211 ALA A O 1
ATOM 1581 N N . MET A 1 212 ? -8.880 5.213 20.023 1.00 94.62 212 MET A N 1
ATOM 1582 C CA . MET A 1 212 ? -10.082 5.894 20.519 1.00 94.62 212 MET A CA 1
ATOM 1583 C C . MET A 1 212 ? -11.059 4.920 21.187 1.00 94.62 212 MET A C 1
ATOM 1585 O O . MET A 1 212 ? -11.624 5.248 22.232 1.00 94.62 212 MET A O 1
ATOM 1589 N N . MET A 1 213 ? -11.238 3.714 20.636 1.00 94.44 213 MET A N 1
ATOM 1590 C CA . MET A 1 213 ? -12.081 2.679 21.252 1.00 94.44 213 MET A CA 1
ATOM 1591 C C . MET A 1 213 ? -11.522 2.203 22.600 1.00 94.44 213 MET A C 1
ATOM 1593 O O . MET A 1 213 ? -12.296 1.926 23.516 1.00 94.44 213 MET A O 1
ATOM 1597 N N . VAL A 1 214 ? -10.194 2.127 22.745 1.00 91.69 214 VAL A N 1
ATOM 1598 C CA . VAL A 1 214 ? -9.537 1.871 24.040 1.00 91.69 214 VAL A CA 1
ATOM 1599 C C . VAL A 1 214 ? -9.807 3.027 25.000 1.00 91.69 214 VAL A C 1
ATOM 1601 O O . VAL A 1 214 ? -10.247 2.800 26.121 1.00 91.69 214 VAL A O 1
ATOM 1604 N N . ALA A 1 215 ? -9.598 4.269 24.556 1.00 90.69 215 ALA A N 1
ATOM 1605 C CA . ALA A 1 215 ? -9.734 5.451 25.405 1.00 90.69 215 ALA A CA 1
ATOM 1606 C C . ALA A 1 215 ? -11.163 5.714 25.905 1.00 90.69 215 ALA A C 1
ATOM 1608 O O . ALA A 1 215 ? -11.352 6.404 26.904 1.00 90.69 215 ALA A O 1
ATOM 1609 N N . THR A 1 216 ? -12.163 5.170 25.214 1.00 90.19 216 THR A N 1
ATOM 1610 C CA . THR A 1 216 ? -13.590 5.294 25.546 1.00 90.19 216 THR A CA 1
ATOM 1611 C C . THR A 1 216 ? -14.180 4.013 26.147 1.00 90.19 216 THR A C 1
ATOM 1613 O O . THR A 1 216 ? -15.398 3.904 26.260 1.00 90.19 216 THR A O 1
ATOM 1616 N N . ASN A 1 217 ? -13.345 3.033 26.520 1.00 88.19 217 ASN A N 1
ATOM 1617 C CA . ASN A 1 217 ? -13.748 1.720 27.050 1.00 88.19 217 ASN A CA 1
ATOM 1618 C C . ASN A 1 217 ? -14.719 0.929 26.144 1.00 88.19 217 ASN A C 1
ATOM 1620 O O . ASN A 1 217 ? -15.382 -0.011 26.583 1.00 88.19 217 ASN A O 1
ATOM 1624 N N . GLN A 1 218 ? -14.789 1.255 24.850 1.00 88.62 218 GLN A N 1
ATOM 1625 C CA . GLN A 1 218 ? -15.656 0.557 23.897 1.00 88.62 218 GLN A CA 1
ATOM 1626 C C . GLN A 1 218 ? -15.197 -0.885 23.652 1.00 88.62 218 GLN A C 1
ATOM 1628 O O . GLN A 1 218 ? -16.025 -1.758 23.396 1.00 88.62 218 GLN A O 1
ATOM 1633 N N . LEU A 1 219 ? -13.890 -1.164 23.745 1.00 88.38 219 LEU A N 1
ATOM 1634 C CA . LEU A 1 219 ? -13.382 -2.537 23.628 1.00 88.38 219 LEU A CA 1
ATOM 1635 C C . LEU A 1 219 ? -13.798 -3.417 24.815 1.00 88.38 219 LEU A C 1
ATOM 1637 O O . LEU A 1 219 ? -14.101 -4.594 24.615 1.00 88.38 219 LEU A O 1
ATOM 1641 N N . ASP A 1 220 ? -13.860 -2.850 26.020 1.00 85.94 220 ASP A N 1
ATOM 1642 C CA . ASP A 1 220 ? -14.316 -3.563 27.217 1.00 85.94 220 ASP A CA 1
ATOM 1643 C C . ASP A 1 220 ? -15.824 -3.820 27.153 1.00 85.94 220 ASP A C 1
ATOM 1645 O O . ASP A 1 220 ? -16.279 -4.918 27.470 1.00 85.94 220 ASP A O 1
ATOM 1649 N N . LEU A 1 221 ? -16.598 -2.859 26.633 1.00 84.00 221 LEU A N 1
ATOM 1650 C CA . LEU A 1 221 ? -18.021 -3.052 26.354 1.00 84.00 221 LEU A CA 1
ATOM 1651 C C . LEU A 1 221 ? -18.257 -4.230 25.396 1.00 84.00 221 LEU A C 1
ATOM 1653 O O . LEU A 1 221 ? -19.133 -5.057 25.642 1.00 84.00 221 LEU A O 1
ATOM 1657 N N . LEU A 1 222 ? -17.458 -4.347 24.329 1.00 83.94 222 LEU A N 1
ATOM 1658 C CA . LEU A 1 222 ? -17.536 -5.495 23.419 1.00 83.94 222 LEU A CA 1
ATOM 1659 C C . LEU A 1 222 ? -17.269 -6.815 24.155 1.00 83.94 222 LEU A C 1
ATOM 1661 O O . LEU A 1 222 ? -17.999 -7.781 23.936 1.00 83.94 222 LEU A O 1
ATOM 1665 N N . ALA A 1 223 ? -16.287 -6.847 25.061 1.00 80.75 223 ALA A N 1
ATOM 1666 C CA . ALA A 1 223 ? -15.984 -8.034 25.856 1.00 80.75 223 ALA A CA 1
ATOM 1667 C C . ALA A 1 223 ? -17.143 -8.424 26.795 1.00 80.75 223 ALA A C 1
ATOM 1669 O O . ALA A 1 223 ? -17.487 -9.603 26.866 1.00 80.75 223 ALA A O 1
ATOM 1670 N N . VAL A 1 224 ? -17.793 -7.451 27.447 1.00 78.25 224 VAL A N 1
ATOM 1671 C CA . VAL A 1 224 ? -18.981 -7.678 28.299 1.00 78.25 224 VAL A CA 1
ATOM 1672 C C . VAL A 1 224 ? -20.160 -8.230 27.491 1.00 78.25 224 VAL A C 1
ATOM 1674 O O . VAL A 1 224 ? -20.893 -9.091 27.969 1.00 78.25 224 VAL A O 1
ATOM 1677 N N . LEU A 1 225 ? -20.320 -7.790 26.241 1.00 77.81 225 LEU A N 1
ATOM 1678 C CA . LEU A 1 225 ? -21.350 -8.285 25.319 1.00 77.81 225 LEU A CA 1
ATOM 1679 C C . LEU A 1 225 ? -21.037 -9.676 24.725 1.00 77.81 225 LEU A C 1
ATOM 1681 O O . LEU A 1 225 ? -21.824 -10.198 23.929 1.00 77.81 225 LEU A O 1
ATOM 1685 N N . GLY A 1 226 ? -19.895 -10.275 25.082 1.00 74.94 226 GLY A N 1
ATOM 1686 C CA . GLY A 1 226 ? -19.432 -11.551 24.532 1.00 74.94 226 GLY A CA 1
ATOM 1687 C C . GLY A 1 226 ? -18.900 -11.445 23.099 1.00 74.94 226 GLY A C 1
ATOM 1688 O O . GLY A 1 226 ? -18.833 -12.448 22.390 1.00 74.94 226 GLY A O 1
ATOM 1689 N N . VAL A 1 227 ? -18.536 -10.240 22.644 1.00 82.19 227 VAL A N 1
ATOM 1690 C CA . VAL A 1 227 ? -18.017 -9.988 21.295 1.00 82.19 227 VAL A CA 1
ATOM 1691 C C . VAL A 1 227 ? -16.489 -9.908 21.322 1.00 82.19 227 VAL A C 1
ATOM 1693 O O . VAL A 1 227 ? -15.928 -8.997 21.934 1.00 82.19 227 VAL A O 1
ATOM 1696 N N . PRO A 1 228 ? -15.771 -10.798 20.617 1.00 83.94 228 PRO A N 1
ATOM 1697 C CA . PRO A 1 228 ? -14.319 -10.708 20.525 1.00 83.94 228 PRO A CA 1
ATOM 1698 C C . PRO A 1 228 ? -13.900 -9.437 19.774 1.00 83.94 228 PRO A C 1
ATOM 1700 O O . PRO A 1 228 ? -14.077 -9.326 18.559 1.00 83.94 228 PRO A O 1
ATOM 1703 N N . ALA A 1 229 ? -13.283 -8.493 20.492 1.00 87.25 229 ALA A N 1
ATOM 1704 C CA . ALA A 1 229 ? -12.859 -7.198 19.957 1.00 87.25 229 ALA A CA 1
ATOM 1705 C C . ALA A 1 229 ? -12.000 -7.320 18.684 1.00 87.25 229 ALA A C 1
ATOM 1707 O O . ALA A 1 229 ? -12.225 -6.596 17.721 1.00 87.25 229 ALA A O 1
ATOM 1708 N N . THR A 1 230 ? -11.068 -8.279 18.634 1.00 88.75 230 THR A N 1
ATOM 1709 C CA . THR A 1 230 ? -10.175 -8.480 17.478 1.00 88.75 230 THR A CA 1
ATOM 1710 C C . THR A 1 230 ? -10.932 -8.902 16.210 1.00 88.75 230 THR A C 1
ATOM 1712 O O . THR A 1 230 ? -10.591 -8.453 15.119 1.00 88.75 230 THR A O 1
ATOM 1715 N N . LEU A 1 231 ? -11.981 -9.725 16.328 1.00 87.88 231 LEU A N 1
ATOM 1716 C CA . LEU A 1 231 ? -12.813 -10.109 15.178 1.00 87.88 231 LEU A CA 1
ATOM 1717 C C . LEU A 1 231 ? -13.769 -8.986 14.757 1.00 87.88 231 LEU A C 1
ATOM 1719 O O . LEU A 1 231 ? -14.192 -8.938 13.605 1.00 87.88 231 LEU A O 1
ATOM 1723 N N . TRP A 1 232 ? -14.097 -8.078 15.677 1.00 87.75 232 TRP A N 1
ATOM 1724 C CA . TRP A 1 232 ? -14.943 -6.924 15.392 1.00 87.75 232 TRP A CA 1
ATOM 1725 C C . TRP A 1 232 ? -14.184 -5.779 14.710 1.00 87.75 232 TRP A C 1
ATOM 1727 O O . TRP A 1 232 ? -14.727 -5.156 13.798 1.00 87.75 232 TRP A O 1
ATOM 1737 N N . THR A 1 233 ? -12.949 -5.499 15.137 1.00 91.44 233 THR A N 1
ATOM 1738 C CA . THR A 1 233 ? -12.155 -4.359 14.651 1.00 91.44 233 THR A CA 1
ATOM 1739 C C . THR A 1 233 ? -11.090 -4.777 13.641 1.00 91.44 233 THR A C 1
ATOM 1741 O O . THR A 1 233 ? -11.130 -4.346 12.490 1.00 91.44 233 THR A O 1
ATOM 1744 N N . PHE A 1 234 ? -10.161 -5.644 14.047 1.00 94.94 234 PHE A N 1
ATOM 1745 C CA . PHE A 1 234 ? -8.953 -5.951 13.282 1.00 94.94 234 PHE A CA 1
ATOM 1746 C C . PHE A 1 234 ? -9.226 -6.809 12.051 1.00 94.94 234 PHE A C 1
ATOM 1748 O O . PHE A 1 234 ? -8.803 -6.453 10.960 1.00 94.94 234 PHE A O 1
ATOM 1755 N N . ALA A 1 235 ? -9.955 -7.916 12.197 1.00 94.56 235 ALA A N 1
ATOM 1756 C CA . ALA A 1 235 ? -10.148 -8.877 11.111 1.00 94.56 235 ALA A CA 1
ATOM 1757 C C . ALA A 1 235 ? -10.786 -8.288 9.825 1.00 94.56 235 ALA A C 1
ATOM 1759 O O . ALA A 1 235 ? -10.221 -8.499 8.749 1.00 94.56 235 ALA A O 1
ATOM 1760 N N . PRO A 1 236 ? -11.902 -7.524 9.873 1.00 94.44 236 PRO A N 1
ATOM 1761 C CA . PRO A 1 236 ? -12.473 -6.933 8.659 1.00 94.44 236 PRO A CA 1
ATOM 1762 C C . PRO A 1 236 ? -11.586 -5.829 8.067 1.00 94.44 236 PRO A C 1
ATOM 1764 O O . PRO A 1 236 ? -11.550 -5.672 6.849 1.00 94.44 236 PRO A O 1
ATOM 1767 N N . ALA A 1 237 ? -10.864 -5.078 8.908 1.00 96.31 237 ALA A N 1
ATOM 1768 C CA . ALA A 1 237 ? -9.935 -4.043 8.459 1.00 96.31 237 ALA A CA 1
ATOM 1769 C C . ALA A 1 237 ? -8.695 -4.648 7.787 1.00 96.31 237 ALA A C 1
ATOM 1771 O O . ALA A 1 237 ? -8.295 -4.184 6.725 1.00 96.31 237 ALA A O 1
ATOM 1772 N N . LEU A 1 238 ? -8.130 -5.715 8.357 1.00 97.44 238 LEU A N 1
ATOM 1773 C CA . LEU A 1 238 ? -7.001 -6.442 7.785 1.00 97.44 238 LEU A CA 1
ATOM 1774 C C . LEU A 1 238 ? -7.370 -6.997 6.410 1.00 97.44 238 LEU A C 1
ATOM 1776 O O . LEU A 1 238 ? -6.673 -6.713 5.446 1.00 97.44 238 LEU A O 1
ATOM 1780 N N . LEU A 1 239 ? -8.488 -7.720 6.294 1.00 96.94 239 LEU A N 1
ATOM 1781 C CA . LEU A 1 239 ? -8.920 -8.277 5.010 1.00 96.94 239 LEU A CA 1
ATOM 1782 C C . LEU A 1 239 ? -9.109 -7.182 3.949 1.00 96.94 239 LEU A C 1
ATOM 1784 O O . LEU A 1 239 ? -8.616 -7.313 2.831 1.00 96.94 239 LEU A O 1
ATOM 1788 N N . ALA A 1 240 ? -9.779 -6.085 4.311 1.00 97.56 240 ALA A N 1
ATOM 1789 C CA . ALA A 1 240 ? -9.956 -4.943 3.423 1.00 97.56 240 ALA A CA 1
ATOM 1790 C C . ALA A 1 240 ? -8.616 -4.328 2.990 1.00 97.56 240 ALA A C 1
ATOM 1792 O O . ALA A 1 240 ? -8.437 -4.020 1.816 1.00 97.56 240 ALA A O 1
ATOM 1793 N N . ALA A 1 241 ? -7.670 -4.169 3.916 1.00 97.75 241 ALA A N 1
ATOM 1794 C CA . ALA A 1 241 ? -6.360 -3.595 3.640 1.00 97.75 241 ALA A CA 1
ATOM 1795 C C . ALA A 1 241 ? -5.515 -4.501 2.728 1.00 97.75 241 ALA A C 1
ATOM 1797 O O . ALA A 1 241 ? -4.941 -4.014 1.756 1.00 97.75 241 ALA A O 1
ATOM 1798 N N . LEU A 1 242 ? -5.489 -5.813 2.989 1.00 98.00 242 LEU A N 1
ATOM 1799 C CA . LEU A 1 242 ? -4.745 -6.789 2.183 1.00 98.00 242 LEU A CA 1
ATOM 1800 C C . LEU A 1 242 ? -5.258 -6.877 0.742 1.00 98.00 242 LEU A C 1
ATOM 1802 O O . LEU A 1 242 ? -4.465 -7.104 -0.163 1.00 98.00 242 LEU A O 1
ATOM 1806 N N . VAL A 1 243 ? -6.560 -6.675 0.520 1.00 97.81 243 VAL A N 1
ATOM 1807 C CA . VAL A 1 243 ? -7.139 -6.612 -0.831 1.00 97.81 243 VAL A CA 1
ATOM 1808 C C . VAL A 1 243 ? -6.900 -5.243 -1.475 1.00 97.81 243 VAL A C 1
ATOM 1810 O O . VAL A 1 243 ? -6.578 -5.169 -2.658 1.00 97.81 243 VAL A O 1
ATOM 1813 N N . ALA A 1 244 ? -7.023 -4.152 -0.713 1.00 97.62 244 ALA A N 1
ATOM 1814 C CA . ALA A 1 244 ? -6.824 -2.799 -1.231 1.00 97.62 244 ALA A CA 1
ATOM 1815 C C . ALA A 1 244 ? -5.378 -2.545 -1.684 1.00 97.62 244 ALA A C 1
ATOM 1817 O O . ALA A 1 244 ? -5.173 -1.878 -2.694 1.00 97.62 244 ALA A O 1
ATOM 1818 N N . ALA A 1 245 ? -4.386 -3.065 -0.956 1.00 97.69 245 ALA A N 1
ATOM 1819 C CA . ALA A 1 245 ? -2.970 -2.807 -1.210 1.00 97.69 245 ALA A CA 1
ATOM 1820 C C . ALA A 1 245 ? -2.508 -3.170 -2.638 1.00 97.69 245 ALA A C 1
ATOM 1822 O O . ALA A 1 245 ? -2.074 -2.257 -3.339 1.00 97.69 245 ALA A O 1
ATOM 1823 N N . PRO A 1 246 ? -2.632 -4.422 -3.124 1.00 97.38 246 PRO A N 1
ATOM 1824 C CA . PRO A 1 246 ? -2.188 -4.781 -4.473 1.00 97.38 246 PRO A CA 1
ATOM 1825 C C . PRO A 1 246 ? -2.982 -4.054 -5.565 1.00 97.38 246 PRO A C 1
ATOM 1827 O O . PRO A 1 246 ? -2.418 -3.664 -6.584 1.00 97.38 246 PRO A O 1
ATOM 1830 N N . VAL A 1 247 ? -4.278 -3.800 -5.343 1.00 97.62 247 VAL A N 1
ATOM 1831 C CA . VAL A 1 247 ? -5.114 -3.042 -6.288 1.00 97.62 247 VAL A CA 1
ATOM 1832 C C . VAL A 1 247 ? -4.616 -1.603 -6.415 1.00 97.62 247 VAL A C 1
ATOM 1834 O O . VAL A 1 247 ? -4.434 -1.107 -7.525 1.00 97.62 247 VAL A O 1
ATOM 1837 N N . LEU A 1 248 ? -4.354 -0.932 -5.292 1.00 97.69 248 LEU A N 1
ATOM 1838 C CA . LEU A 1 248 ? -3.838 0.436 -5.289 1.00 97.69 248 LEU A CA 1
ATOM 1839 C C . LEU A 1 248 ? -2.421 0.510 -5.856 1.00 97.69 248 LEU A C 1
ATOM 1841 O O . LEU A 1 248 ? -2.127 1.452 -6.587 1.00 97.69 248 LEU A O 1
ATOM 1845 N N . THR A 1 249 ? -1.570 -0.486 -5.592 1.00 97.56 249 THR A N 1
ATOM 1846 C CA . THR A 1 249 ? -0.244 -0.565 -6.213 1.00 97.56 249 THR A CA 1
ATOM 1847 C C . THR A 1 249 ? -0.357 -0.702 -7.722 1.00 97.56 249 THR A C 1
ATOM 1849 O O . THR A 1 249 ? 0.283 0.057 -8.440 1.00 97.56 249 THR A O 1
ATOM 1852 N N . ALA A 1 250 ? -1.204 -1.607 -8.220 1.00 96.31 250 ALA A N 1
ATOM 1853 C CA . ALA A 1 250 ? -1.430 -1.771 -9.654 1.00 96.31 250 ALA A CA 1
ATOM 1854 C C . ALA A 1 250 ? -1.917 -0.464 -10.307 1.00 96.31 250 ALA A C 1
ATOM 1856 O O . ALA A 1 250 ? -1.336 -0.022 -11.298 1.00 96.31 250 ALA A O 1
ATOM 1857 N N . VAL A 1 251 ? -2.906 0.211 -9.710 1.00 97.44 251 VAL A N 1
ATOM 1858 C CA . VAL A 1 251 ? -3.395 1.515 -10.193 1.00 97.44 251 VAL A CA 1
ATOM 1859 C C . VAL A 1 251 ? -2.283 2.565 -10.189 1.00 97.44 251 VAL A C 1
ATOM 1861 O O . VAL A 1 251 ? -2.091 3.247 -11.193 1.00 97.44 251 VAL A O 1
ATOM 1864 N N . GLY A 1 252 ? -1.520 2.678 -9.099 1.00 97.38 252 GLY A N 1
ATOM 1865 C CA . GLY A 1 252 ? -0.398 3.611 -9.002 1.00 97.38 252 GLY A CA 1
ATOM 1866 C C . GLY A 1 252 ? 0.658 3.354 -10.077 1.00 97.38 252 GLY A C 1
ATOM 1867 O O . GLY A 1 252 ? 1.032 4.269 -10.808 1.00 97.38 252 GLY A O 1
ATOM 1868 N N . THR A 1 253 ? 1.090 2.100 -10.237 1.00 96.06 253 THR A N 1
ATOM 1869 C CA . THR A 1 253 ? 2.066 1.722 -11.271 1.00 96.06 253 THR A CA 1
ATOM 1870 C C . THR A 1 253 ? 1.559 2.027 -12.679 1.00 96.06 253 THR A C 1
ATOM 1872 O O . THR A 1 253 ? 2.303 2.595 -13.472 1.00 96.06 253 THR A O 1
ATOM 1875 N N . ALA A 1 254 ? 0.282 1.766 -12.978 1.00 95.69 254 ALA A N 1
ATOM 1876 C CA . ALA A 1 254 ? -0.312 2.109 -14.268 1.00 95.69 254 ALA A CA 1
ATOM 1877 C C . ALA A 1 254 ? -0.314 3.626 -14.523 1.00 95.69 254 ALA A C 1
ATOM 1879 O O . ALA A 1 254 ? 0.003 4.062 -15.628 1.00 95.69 254 ALA A O 1
ATOM 1880 N N . VAL A 1 255 ? -0.614 4.438 -13.502 1.00 97.44 255 VAL A N 1
ATOM 1881 C CA . VAL A 1 255 ? -0.544 5.906 -13.597 1.00 97.44 255 VAL A CA 1
ATOM 1882 C C . VAL A 1 255 ? 0.886 6.370 -13.865 1.00 97.44 255 VAL A C 1
ATOM 1884 O O . VAL A 1 255 ? 1.096 7.171 -14.774 1.00 97.44 255 VAL A O 1
ATOM 1887 N N . ALA A 1 256 ? 1.872 5.856 -13.128 1.00 96.69 256 ALA A N 1
ATOM 1888 C CA . ALA A 1 256 ? 3.270 6.232 -13.327 1.00 96.69 256 ALA A CA 1
ATOM 1889 C C . ALA A 1 256 ? 3.782 5.866 -14.728 1.00 96.69 256 ALA A C 1
ATOM 1891 O O . ALA A 1 256 ? 4.414 6.696 -15.380 1.00 96.69 256 ALA A O 1
ATOM 1892 N N . LEU A 1 257 ? 3.453 4.668 -15.222 1.00 94.19 257 LEU A N 1
ATOM 1893 C CA . LEU A 1 257 ? 3.802 4.240 -16.579 1.00 94.19 257 LEU A CA 1
ATOM 1894 C C . LEU A 1 257 ? 3.063 5.058 -17.647 1.00 94.19 257 LEU A C 1
ATOM 1896 O O . LEU A 1 257 ? 3.647 5.371 -18.681 1.00 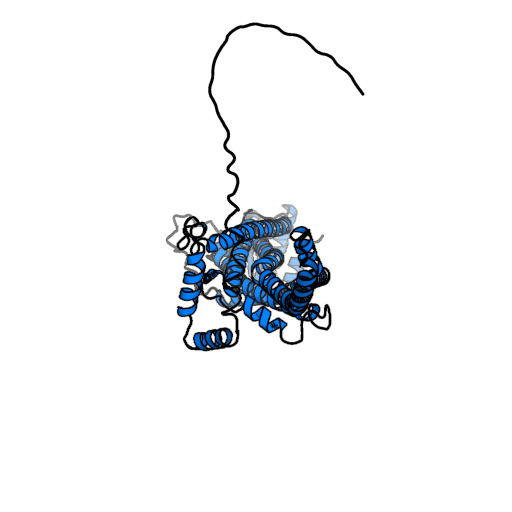94.19 257 LEU A O 1
ATOM 1900 N N . GLY A 1 258 ? 1.811 5.450 -17.402 1.00 94.06 258 GLY A N 1
ATOM 1901 C CA . GLY A 1 258 ? 1.064 6.343 -18.291 1.00 94.06 258 GLY A CA 1
ATOM 1902 C C . GLY A 1 258 ? 1.691 7.733 -18.389 1.00 94.06 258 GLY A C 1
ATOM 1903 O O . GLY A 1 258 ? 1.841 8.267 -19.484 1.00 94.06 258 GLY A O 1
ATOM 1904 N N . VAL A 1 259 ? 2.124 8.298 -17.260 1.00 94.50 259 VAL A N 1
ATOM 1905 C CA . VAL A 1 259 ? 2.859 9.571 -17.240 1.00 94.50 259 VAL A CA 1
ATOM 1906 C C . VAL A 1 259 ? 4.208 9.438 -17.946 1.00 94.50 259 VAL A C 1
ATOM 1908 O O . VAL A 1 259 ? 4.574 10.319 -18.722 1.00 94.50 259 VAL A O 1
ATOM 1911 N N . GLY A 1 260 ? 4.916 8.325 -17.751 1.00 92.56 260 GLY A N 1
ATOM 1912 C CA . GLY A 1 260 ? 6.162 8.054 -18.465 1.00 92.56 260 GLY A CA 1
ATOM 1913 C C . GLY A 1 260 ? 6.000 7.967 -19.977 1.00 92.56 260 GLY A C 1
ATOM 1914 O O . GLY A 1 260 ? 6.835 8.496 -20.702 1.00 92.56 260 GLY A O 1
ATOM 1915 N N . ALA A 1 261 ? 4.881 7.425 -20.465 1.00 91.88 261 ALA A N 1
ATOM 1916 C CA . ALA A 1 261 ? 4.562 7.434 -21.893 1.00 91.88 261 ALA A CA 1
ATOM 1917 C C . ALA A 1 261 ? 4.467 8.865 -22.452 1.00 91.88 261 ALA A C 1
ATOM 1919 O O . ALA A 1 261 ? 4.970 9.153 -23.536 1.00 91.88 261 ALA A O 1
ATOM 1920 N N . VAL A 1 262 ? 3.830 9.773 -21.703 1.00 92.25 262 VAL A N 1
ATOM 1921 C CA . VAL A 1 262 ? 3.663 11.179 -22.105 1.00 92.25 262 VAL A CA 1
ATOM 1922 C C . VAL A 1 262 ? 5.001 11.917 -22.091 1.00 92.25 262 VAL A C 1
ATOM 1924 O O . VAL A 1 262 ? 5.290 12.673 -23.015 1.00 92.25 262 VAL A O 1
ATOM 1927 N N . VAL A 1 263 ? 5.826 11.686 -21.065 1.00 91.50 263 VAL A N 1
ATOM 1928 C CA . VAL A 1 263 ? 7.140 12.331 -20.925 1.00 91.50 263 VAL A CA 1
ATOM 1929 C C . VAL A 1 263 ? 8.145 11.795 -21.951 1.00 91.50 263 VAL A C 1
ATOM 1931 O O . VAL A 1 263 ? 8.872 12.580 -22.553 1.00 91.50 263 VAL A O 1
ATOM 1934 N N . GLY A 1 264 ? 8.199 10.481 -22.171 1.00 86.44 264 GLY A N 1
ATOM 1935 C CA . GLY A 1 264 ? 9.117 9.851 -23.126 1.00 86.44 264 GLY A CA 1
ATOM 1936 C C . GLY A 1 264 ? 8.702 10.005 -24.593 1.00 86.44 264 GLY A C 1
ATOM 1937 O O . GLY A 1 264 ? 9.546 9.907 -25.483 1.00 86.44 264 GLY A O 1
ATOM 1938 N N . GLY A 1 265 ? 7.419 10.257 -24.855 1.00 87.12 265 GLY A N 1
ATOM 1939 C CA . GLY A 1 265 ? 6.887 10.441 -26.202 1.00 87.12 265 GLY A CA 1
ATOM 1940 C C . GLY A 1 265 ? 7.211 11.805 -26.836 1.00 87.12 265 GLY A C 1
ATOM 1941 O O . GLY A 1 265 ? 7.954 12.613 -26.267 1.00 87.12 265 GLY A O 1
ATOM 1942 N N . PRO A 1 266 ? 6.588 12.108 -27.992 1.00 81.38 266 PRO A N 1
ATOM 1943 C CA . PRO A 1 266 ? 6.867 13.321 -28.772 1.00 81.38 266 PRO A CA 1
ATOM 1944 C C . PRO A 1 266 ? 6.560 14.634 -28.040 1.00 81.38 266 PRO A C 1
ATOM 1946 O O . PRO A 1 266 ? 7.105 15.683 -28.366 1.00 81.38 266 PRO A O 1
ATOM 1949 N N . ALA A 1 267 ? 5.674 14.594 -27.041 1.00 81.12 267 ALA A N 1
ATOM 1950 C CA . ALA A 1 267 ? 5.309 15.764 -26.244 1.00 81.12 267 ALA A CA 1
ATOM 1951 C C . ALA A 1 267 ? 6.384 16.168 -25.216 1.00 81.12 267 ALA A C 1
ATOM 1953 O O . ALA A 1 267 ? 6.296 17.258 -24.651 1.00 81.12 267 ALA A O 1
ATOM 1954 N N . GLY A 1 268 ? 7.363 15.301 -24.942 1.00 85.25 268 GLY A N 1
ATOM 1955 C CA . GLY A 1 268 ? 8.410 15.549 -23.958 1.00 85.25 268 GLY A CA 1
ATOM 1956 C C . GLY A 1 268 ? 9.804 15.409 -24.554 1.00 85.25 268 GLY A C 1
ATOM 1957 O O . GLY A 1 268 ? 10.362 16.362 -25.093 1.00 85.25 268 GLY A O 1
ATOM 1958 N N . PHE A 1 269 ? 10.402 14.235 -24.381 1.00 83.69 269 PHE A N 1
ATOM 1959 C CA . PHE A 1 269 ? 11.797 13.989 -24.744 1.00 83.69 269 PHE A CA 1
ATOM 1960 C C . PHE A 1 269 ? 11.988 13.516 -26.191 1.00 83.69 269 PHE A C 1
ATOM 1962 O O . PHE A 1 269 ? 13.139 13.447 -26.619 1.00 83.69 269 PHE A O 1
ATOM 1969 N N . ASP A 1 270 ? 10.895 13.222 -26.909 1.00 83.88 270 ASP A N 1
ATOM 1970 C CA . ASP A 1 270 ? 10.881 12.667 -28.272 1.00 83.88 270 ASP A CA 1
ATOM 1971 C C . ASP A 1 270 ? 11.776 11.424 -28.414 1.00 83.88 270 ASP A C 1
ATOM 1973 O O . ASP A 1 270 ? 12.452 11.204 -29.414 1.00 83.88 270 ASP A O 1
ATOM 1977 N N . LEU A 1 271 ? 11.817 10.613 -27.350 1.00 81.31 271 LEU A N 1
ATOM 1978 C CA . LEU A 1 271 ? 12.595 9.379 -27.320 1.00 81.31 271 LEU A CA 1
ATOM 1979 C C . LEU A 1 271 ? 11.856 8.270 -28.064 1.00 81.31 271 LEU A C 1
ATOM 1981 O O . LEU A 1 271 ? 12.498 7.456 -28.718 1.00 81.31 271 LEU A O 1
ATOM 1985 N N . MET A 1 272 ? 10.526 8.209 -27.941 1.00 79.31 272 MET A N 1
ATOM 1986 C CA . MET A 1 272 ? 9.726 7.081 -28.421 1.00 79.31 272 MET A CA 1
ATOM 1987 C C . MET A 1 272 ? 8.602 7.491 -29.383 1.00 79.31 272 MET A C 1
ATOM 1989 O O . MET A 1 272 ? 7.785 8.350 -29.036 1.00 79.31 272 MET A O 1
ATOM 1993 N N . PRO A 1 273 ? 8.483 6.814 -30.542 1.00 78.56 273 PRO A N 1
ATOM 1994 C CA . PRO A 1 273 ? 7.326 6.935 -31.420 1.00 78.56 273 PRO A CA 1
ATOM 1995 C C . PRO A 1 273 ? 6.012 6.511 -30.733 1.00 78.56 273 PRO A C 1
ATOM 1997 O O . PRO A 1 273 ? 6.018 5.638 -29.853 1.00 78.56 273 PRO A O 1
ATOM 2000 N N . PRO A 1 274 ? 4.855 7.068 -31.144 1.00 68.31 274 PRO A N 1
ATOM 2001 C CA . PRO A 1 274 ? 3.554 6.669 -30.610 1.00 68.31 274 PRO A CA 1
ATOM 2002 C C . PRO A 1 274 ? 3.274 5.174 -30.843 1.00 68.31 274 PRO A C 1
ATOM 2004 O O . PRO A 1 274 ? 3.211 4.722 -31.980 1.00 68.31 274 PRO A O 1
ATOM 2007 N N . GLY A 1 275 ? 3.070 4.411 -29.763 1.00 74.44 275 GLY A N 1
ATOM 2008 C CA . GLY A 1 275 ? 2.664 2.996 -29.808 1.00 74.44 275 GLY A CA 1
ATOM 2009 C C . GLY A 1 275 ? 3.766 1.986 -29.472 1.00 74.44 275 GLY A C 1
ATOM 2010 O O . GLY A 1 275 ? 3.461 0.957 -28.872 1.00 74.44 275 GLY A O 1
ATOM 2011 N N . GLU A 1 276 ? 5.037 2.299 -29.740 1.00 82.50 276 GLU A N 1
ATOM 2012 C CA . GLU A 1 276 ? 6.159 1.400 -29.414 1.00 82.50 276 GLU A CA 1
ATOM 2013 C C . GLU A 1 276 ? 6.391 1.286 -27.903 1.00 82.50 276 GLU A C 1
ATOM 2015 O O . GLU A 1 276 ? 6.627 0.191 -27.402 1.00 82.50 276 GLU A O 1
ATOM 2020 N N . TYR A 1 277 ? 6.238 2.390 -27.158 1.00 86.50 277 TYR A N 1
ATOM 2021 C CA . TYR A 1 277 ? 6.428 2.415 -25.700 1.00 86.50 277 TYR A CA 1
ATOM 2022 C C . TYR A 1 277 ? 5.646 1.312 -24.983 1.00 86.50 277 TYR A C 1
ATOM 2024 O O . TYR A 1 277 ? 6.194 0.586 -24.158 1.00 86.50 277 TYR A O 1
ATOM 2032 N N . TRP A 1 278 ? 4.362 1.161 -25.313 1.00 88.31 278 TRP A N 1
ATOM 2033 C CA . TRP A 1 278 ? 3.507 0.192 -24.636 1.00 88.31 278 TRP A CA 1
ATOM 2034 C C . TRP A 1 278 ? 3.877 -1.246 -24.969 1.00 88.31 278 TRP A C 1
ATOM 2036 O O . TRP A 1 278 ? 3.752 -2.093 -24.093 1.00 88.31 278 TRP A O 1
ATOM 2046 N N . ARG A 1 279 ? 4.372 -1.515 -26.181 1.00 87.25 279 ARG A N 1
ATOM 2047 C CA . ARG A 1 279 ? 4.862 -2.842 -26.561 1.00 87.25 279 ARG A CA 1
ATOM 2048 C C . ARG A 1 279 ? 6.081 -3.228 -25.721 1.00 87.25 279 ARG A C 1
ATOM 2050 O O . ARG A 1 279 ? 6.068 -4.281 -25.094 1.00 87.25 279 ARG A O 1
ATOM 2057 N N . GLU A 1 280 ? 7.068 -2.336 -25.632 1.00 85.62 280 GLU A N 1
ATOM 2058 C CA . GLU A 1 280 ? 8.279 -2.560 -24.827 1.00 85.62 280 GLU A CA 1
ATOM 2059 C C . GLU A 1 280 ? 7.940 -2.696 -23.330 1.00 85.62 280 GLU A C 1
ATOM 2061 O O . GLU A 1 280 ? 8.437 -3.580 -22.638 1.00 85.62 280 GLU A O 1
ATOM 2066 N N . VAL A 1 281 ? 7.027 -1.868 -22.806 1.00 87.75 281 VAL A N 1
ATOM 2067 C CA . VAL A 1 281 ? 6.577 -1.979 -21.407 1.00 87.75 281 VAL A CA 1
ATOM 2068 C C . VAL A 1 281 ? 5.818 -3.286 -21.157 1.00 87.75 281 VAL A C 1
ATOM 2070 O O . VAL A 1 281 ? 6.013 -3.914 -20.119 1.00 87.75 281 VAL A O 1
ATOM 2073 N N . GLN A 1 282 ? 4.957 -3.724 -22.079 1.00 87.88 282 GLN A N 1
ATOM 2074 C CA . GLN A 1 282 ? 4.223 -4.988 -21.951 1.00 87.88 282 GLN A CA 1
ATOM 2075 C C . GLN A 1 282 ? 5.159 -6.197 -21.948 1.00 87.88 282 GLN A C 1
ATOM 2077 O O . GLN A 1 282 ? 4.945 -7.127 -21.165 1.00 87.88 282 GLN A O 1
ATOM 2082 N N . GLU A 1 283 ? 6.212 -6.167 -22.763 1.00 82.31 283 GLU A N 1
ATOM 2083 C CA . GLU A 1 283 ? 7.242 -7.203 -22.779 1.00 82.31 283 GLU A CA 1
ATOM 2084 C C . GLU A 1 283 ? 7.882 -7.377 -21.393 1.00 82.31 283 GLU A C 1
ATOM 2086 O O . GLU A 1 283 ? 8.087 -8.489 -20.922 1.00 82.31 283 GLU A O 1
ATOM 2091 N N . VAL A 1 284 ? 8.097 -6.278 -20.674 1.00 77.88 284 VAL A N 1
ATOM 2092 C CA . VAL A 1 284 ? 8.750 -6.287 -19.356 1.00 77.88 284 VAL A CA 1
ATOM 2093 C C . VAL A 1 284 ? 7.794 -6.620 -18.225 1.00 77.88 284 VAL A C 1
ATOM 2095 O O . VAL A 1 284 ? 8.153 -7.330 -17.287 1.00 77.88 284 VAL A O 1
ATOM 2098 N N . VAL A 1 285 ? 6.587 -6.062 -18.282 1.00 83.00 285 VAL A N 1
ATOM 2099 C CA . VAL A 1 285 ? 5.640 -6.101 -17.167 1.00 83.00 285 VAL A CA 1
ATOM 2100 C C . VAL A 1 285 ? 4.771 -7.352 -17.209 1.00 83.00 285 VAL A C 1
ATOM 2102 O O . VAL A 1 285 ? 4.474 -7.924 -16.164 1.00 83.00 285 VAL A O 1
ATOM 2105 N N . LEU A 1 286 ? 4.322 -7.773 -18.390 1.00 81.25 286 LEU A N 1
ATOM 2106 C CA . LEU A 1 286 ? 3.329 -8.842 -18.517 1.00 81.25 286 LEU A CA 1
ATOM 2107 C C . LEU A 1 286 ? 3.934 -10.155 -18.997 1.00 81.25 286 LEU A C 1
ATOM 2109 O O . LEU A 1 286 ? 3.434 -11.214 -18.613 1.00 81.25 286 LEU A O 1
ATOM 2113 N N . THR A 1 287 ? 5.001 -10.112 -19.790 1.00 77.94 287 THR A N 1
ATOM 2114 C CA . THR A 1 287 ? 5.567 -11.331 -20.371 1.00 77.94 287 THR A CA 1
ATOM 2115 C C . THR A 1 287 ? 6.393 -12.075 -19.331 1.00 77.94 287 THR A C 1
ATOM 2117 O O . THR A 1 287 ? 7.333 -11.547 -18.737 1.00 77.94 287 THR A O 1
ATOM 2120 N N . HIS A 1 288 ? 6.024 -13.328 -19.080 1.00 74.25 288 HIS A N 1
ATOM 2121 C CA . HIS A 1 288 ? 6.841 -14.212 -18.266 1.00 74.25 288 HIS A CA 1
ATOM 2122 C C . HIS A 1 288 ? 8.015 -14.706 -19.112 1.00 74.25 288 HIS A C 1
ATOM 2124 O O . HIS A 1 288 ? 7.805 -15.331 -20.150 1.00 74.25 288 HIS A O 1
ATOM 2130 N N . ARG A 1 289 ? 9.248 -14.415 -18.685 1.00 67.25 289 ARG A N 1
ATOM 2131 C CA . ARG A 1 289 ? 10.438 -14.885 -19.399 1.00 67.25 289 ARG A CA 1
ATOM 2132 C C . ARG A 1 289 ? 10.554 -16.410 -19.271 1.00 67.25 289 ARG A C 1
ATOM 2134 O O . ARG A 1 289 ? 10.581 -16.896 -18.137 1.00 67.25 289 ARG A O 1
ATOM 2141 N N . PRO A 1 290 ? 10.635 -17.164 -20.382 1.00 59.09 290 PRO A N 1
ATOM 2142 C CA . PRO A 1 290 ? 10.818 -18.610 -20.327 1.00 59.09 290 PRO A CA 1
ATOM 2143 C C . PRO A 1 290 ? 12.129 -18.936 -19.594 1.00 59.09 290 PRO A C 1
ATOM 2145 O O . PRO A 1 290 ? 13.173 -18.370 -19.902 1.00 59.09 290 PRO A O 1
ATOM 2148 N N . GLY A 1 291 ? 12.055 -19.791 -18.569 1.00 62.84 291 GLY A N 1
ATOM 2149 C CA . GLY A 1 291 ? 13.194 -20.162 -17.715 1.00 62.84 291 GLY A CA 1
ATOM 2150 C C . GLY A 1 291 ? 13.360 -19.337 -16.430 1.00 62.84 291 GLY A C 1
ATOM 2151 O O . GLY A 1 291 ? 14.098 -19.751 -15.540 1.00 62.84 291 GLY A O 1
ATOM 2152 N N . ALA A 1 292 ? 12.648 -18.215 -16.269 1.00 66.44 292 ALA A N 1
ATOM 2153 C CA . ALA A 1 292 ? 12.645 -17.473 -15.009 1.00 66.44 292 ALA A CA 1
ATOM 2154 C C . ALA A 1 292 ? 11.675 -18.104 -13.996 1.00 66.44 292 ALA A C 1
ATOM 2156 O O . ALA A 1 292 ? 10.586 -18.554 -14.349 1.00 66.44 292 ALA A O 1
ATOM 2157 N N . HIS A 1 293 ? 12.019 -18.087 -12.704 1.00 72.50 293 HIS A N 1
ATOM 2158 C CA . HIS A 1 293 ? 11.087 -18.516 -11.658 1.00 72.50 293 HIS A CA 1
ATOM 2159 C C . HIS A 1 293 ? 9.778 -17.710 -11.719 1.00 72.50 293 HIS A C 1
ATOM 2161 O O . HIS A 1 293 ? 9.797 -16.481 -11.775 1.00 72.50 293 HIS A O 1
ATOM 2167 N N . VAL A 1 294 ? 8.630 -18.392 -11.612 1.00 75.88 294 VAL A N 1
ATOM 2168 C CA . VAL A 1 294 ? 7.278 -17.785 -11.614 1.00 75.88 294 VAL A CA 1
ATOM 2169 C C . VAL A 1 294 ? 7.146 -16.654 -10.586 1.00 75.88 294 VAL A C 1
ATOM 2171 O O . VAL A 1 294 ? 6.446 -15.674 -10.821 1.00 75.88 294 VAL A O 1
ATOM 2174 N N . LEU A 1 295 ? 7.880 -16.736 -9.473 1.00 78.38 295 LEU A N 1
ATOM 2175 C CA . LEU A 1 295 ? 7.886 -15.712 -8.428 1.00 78.38 295 LEU A CA 1
ATOM 2176 C C . LEU A 1 295 ? 8.460 -14.358 -8.890 1.00 78.38 295 LEU A C 1
ATOM 2178 O O . LEU A 1 295 ? 8.158 -13.340 -8.279 1.00 78.38 295 LEU A O 1
ATOM 2182 N N . LYS A 1 296 ? 9.240 -14.328 -9.979 1.00 80.88 296 LYS A N 1
ATOM 2183 C CA . LYS A 1 296 ? 9.781 -13.099 -10.583 1.00 80.88 296 LYS A CA 1
ATOM 2184 C C . LYS A 1 296 ? 8.830 -12.431 -11.570 1.00 80.88 296 LYS A C 1
ATOM 2186 O O . LYS A 1 296 ? 9.143 -11.371 -12.103 1.00 80.88 296 LYS A O 1
ATOM 2191 N N . TRP A 1 297 ? 7.669 -13.027 -11.832 1.00 83.81 297 TRP A N 1
ATOM 2192 C CA . TRP A 1 297 ? 6.681 -12.404 -12.699 1.00 83.81 297 TRP A CA 1
ATOM 2193 C C . TRP A 1 297 ? 6.149 -11.121 -12.048 1.00 83.81 297 TRP A C 1
ATOM 2195 O O . TRP A 1 297 ? 5.630 -11.158 -10.931 1.00 83.81 297 TRP A O 1
ATOM 2205 N N . ALA A 1 298 ? 6.283 -9.979 -12.728 1.00 84.62 298 ALA A N 1
ATOM 2206 C CA . ALA A 1 298 ? 6.047 -8.663 -12.130 1.00 84.62 298 ALA A CA 1
ATOM 2207 C C . ALA A 1 298 ? 4.657 -8.491 -11.469 1.00 84.62 298 ALA A C 1
ATOM 2209 O O . ALA A 1 298 ? 4.590 -7.918 -10.378 1.00 84.62 298 ALA A O 1
ATOM 2210 N N . PRO A 1 299 ? 3.547 -9.031 -12.016 1.00 88.69 299 PRO A N 1
ATOM 2211 C CA . PRO A 1 299 ? 2.250 -8.999 -11.341 1.00 88.69 299 PRO A CA 1
ATOM 2212 C C . PRO A 1 299 ? 2.238 -9.772 -10.017 1.00 88.69 299 PRO A C 1
ATOM 2214 O O . PRO A 1 299 ? 1.626 -9.321 -9.051 1.00 88.69 299 PRO A O 1
ATOM 2217 N N . LEU A 1 300 ? 2.937 -10.908 -9.936 1.00 88.75 300 LEU A N 1
ATOM 2218 C CA . LEU A 1 300 ? 3.070 -11.656 -8.684 1.00 88.75 300 LEU A CA 1
ATOM 2219 C C . LEU A 1 300 ? 3.950 -10.916 -7.682 1.00 88.75 300 LEU A C 1
ATOM 2221 O O . LEU A 1 300 ? 3.586 -10.869 -6.508 1.00 88.75 300 LEU A O 1
ATOM 2225 N N . VAL A 1 301 ? 5.039 -10.291 -8.146 1.00 89.75 301 VAL A N 1
ATOM 2226 C CA . VAL A 1 301 ? 5.895 -9.422 -7.322 1.00 89.75 301 VAL A CA 1
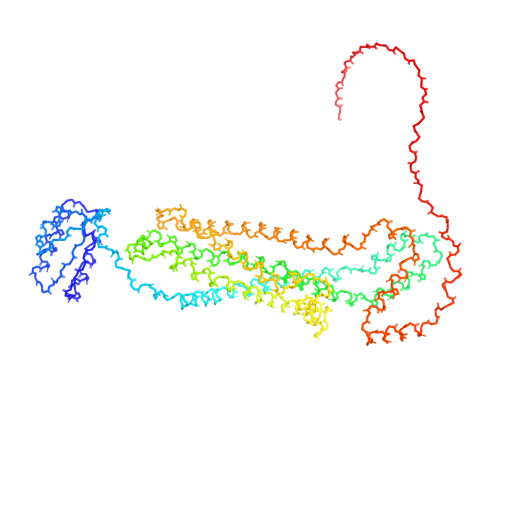ATOM 2227 C C . VAL A 1 301 ? 5.086 -8.329 -6.646 1.00 89.75 301 VAL A C 1
ATOM 2229 O O . VAL A 1 301 ? 5.154 -8.175 -5.425 1.00 89.75 301 VAL A O 1
ATOM 2232 N N . ASN A 1 302 ? 4.250 -7.637 -7.418 1.00 92.06 302 ASN A N 1
ATOM 2233 C CA . ASN A 1 302 ? 3.329 -6.640 -6.890 1.00 92.06 302 ASN A CA 1
ATOM 2234 C C . ASN A 1 302 ? 2.422 -7.239 -5.801 1.00 92.06 302 ASN A C 1
ATOM 2236 O O . ASN A 1 302 ? 2.379 -6.726 -4.683 1.00 92.06 302 ASN A O 1
ATOM 2240 N N . VAL A 1 303 ? 1.758 -8.364 -6.084 1.00 93.12 303 VAL A N 1
ATOM 2241 C CA . VAL A 1 303 ? 0.827 -8.986 -5.134 1.00 93.12 303 VAL A CA 1
ATOM 2242 C C . VAL A 1 303 ? 1.520 -9.382 -3.832 1.00 93.12 303 VAL A C 1
ATOM 2244 O O . VAL A 1 303 ? 1.080 -8.946 -2.767 1.00 93.12 303 VAL A O 1
ATOM 2247 N N . TYR A 1 304 ? 2.591 -10.181 -3.870 1.00 93.19 304 TYR A N 1
ATOM 2248 C CA . TYR A 1 304 ? 3.181 -10.683 -2.626 1.00 93.19 304 TYR A CA 1
ATOM 2249 C C . TYR A 1 304 ? 3.882 -9.578 -1.829 1.00 93.19 304 TYR A C 1
ATOM 2251 O O . TYR A 1 304 ? 3.772 -9.580 -0.599 1.00 93.19 304 TYR A O 1
ATOM 2259 N N . ARG A 1 305 ? 4.556 -8.611 -2.479 1.00 95.19 305 ARG A N 1
ATOM 2260 C CA . ARG A 1 305 ? 5.206 -7.492 -1.770 1.00 95.19 305 ARG A CA 1
ATOM 2261 C C . ARG A 1 305 ? 4.165 -6.587 -1.126 1.00 95.19 305 ARG A C 1
ATOM 2263 O O . ARG A 1 305 ? 4.215 -6.380 0.086 1.00 95.19 305 ARG A O 1
ATOM 2270 N N . SER A 1 306 ? 3.176 -6.119 -1.889 1.00 96.31 306 SER A N 1
ATOM 2271 C CA . SER A 1 306 ? 2.150 -5.204 -1.374 1.00 96.31 306 SER A CA 1
ATOM 2272 C C . SER A 1 306 ? 1.307 -5.834 -0.265 1.00 96.31 306 SER A C 1
ATOM 2274 O O . SER A 1 306 ? 1.013 -5.171 0.731 1.00 96.31 306 SER A O 1
ATOM 2276 N N . VAL A 1 307 ? 0.967 -7.124 -0.376 1.00 97.31 307 VAL A N 1
ATOM 2277 C CA . VAL A 1 307 ? 0.270 -7.863 0.690 1.00 97.31 307 VAL A CA 1
ATOM 2278 C C . VAL A 1 307 ? 1.148 -7.985 1.938 1.00 97.31 307 VAL A C 1
ATOM 2280 O O . VAL A 1 307 ? 0.663 -7.730 3.040 1.00 97.31 307 VAL A O 1
ATOM 2283 N N . SER A 1 308 ? 2.435 -8.314 1.792 1.00 97.00 308 SER A N 1
ATOM 2284 C CA . SER A 1 308 ? 3.359 -8.475 2.926 1.00 97.00 308 SER A CA 1
ATOM 2285 C C . SER A 1 308 ? 3.601 -7.158 3.667 1.00 97.00 308 SER A C 1
ATOM 2287 O O . SER A 1 308 ? 3.498 -7.102 4.894 1.00 97.00 308 SER A O 1
ATOM 2289 N N . PHE A 1 309 ? 3.850 -6.075 2.929 1.00 97.94 309 PHE A N 1
ATOM 2290 C CA . PHE A 1 309 ? 4.025 -4.738 3.494 1.00 97.94 309 PHE A CA 1
ATOM 2291 C C . PHE A 1 309 ? 2.760 -4.245 4.203 1.00 97.94 309 PHE A C 1
ATOM 2293 O O . PHE A 1 309 ? 2.830 -3.670 5.295 1.00 97.94 309 PHE A O 1
ATOM 2300 N N . MET A 1 310 ? 1.588 -4.509 3.622 1.00 98.00 310 MET A N 1
ATOM 2301 C CA . MET A 1 310 ? 0.317 -4.145 4.238 1.00 98.00 310 MET A CA 1
ATOM 2302 C C . MET A 1 310 ? 0.018 -4.974 5.490 1.00 98.00 310 MET A C 1
ATOM 2304 O O . MET A 1 310 ? -0.437 -4.429 6.497 1.00 98.00 310 MET A O 1
ATOM 2308 N N . ALA A 1 311 ? 0.305 -6.276 5.464 1.00 98.19 311 ALA A N 1
ATOM 2309 C CA . ALA A 1 311 ? 0.163 -7.141 6.629 1.00 98.19 311 ALA A CA 1
ATOM 2310 C C . ALA A 1 311 ? 1.024 -6.631 7.792 1.00 98.19 311 ALA A C 1
ATOM 2312 O O . ALA A 1 311 ? 0.517 -6.465 8.902 1.00 98.19 311 ALA A O 1
ATOM 2313 N N . ALA A 1 312 ? 2.292 -6.306 7.525 1.00 98.19 312 ALA A N 1
ATOM 2314 C CA . ALA A 1 312 ? 3.197 -5.738 8.518 1.00 98.19 312 ALA A CA 1
ATOM 2315 C C . ALA A 1 312 ? 2.672 -4.409 9.081 1.00 98.19 312 ALA A C 1
ATOM 2317 O O . ALA A 1 312 ? 2.580 -4.247 10.297 1.00 98.19 312 ALA A O 1
ATOM 2318 N N . THR A 1 313 ? 2.234 -3.500 8.206 1.00 98.31 313 THR A N 1
ATOM 2319 C CA . THR A 1 313 ? 1.637 -2.211 8.589 1.00 98.31 313 THR A CA 1
ATOM 2320 C C . THR A 1 313 ? 0.432 -2.393 9.516 1.00 98.31 313 THR A C 1
ATOM 2322 O O . THR A 1 313 ? 0.344 -1.762 10.568 1.00 98.31 313 THR A O 1
ATOM 2325 N N . MET A 1 314 ? -0.499 -3.285 9.167 1.00 98.25 314 MET A N 1
ATOM 2326 C CA . MET A 1 314 ? -1.701 -3.534 9.968 1.00 98.25 314 MET A CA 1
ATOM 2327 C C . MET A 1 314 ? -1.383 -4.197 11.312 1.00 98.25 314 MET A C 1
ATOM 2329 O O . MET A 1 314 ? -1.990 -3.846 12.326 1.00 98.25 314 MET A O 1
ATOM 2333 N N . LEU A 1 315 ? -0.428 -5.131 11.346 1.00 98.00 315 LEU A N 1
ATOM 2334 C CA . LEU A 1 315 ? 0.020 -5.775 12.584 1.00 98.00 315 LEU A CA 1
ATOM 2335 C C . LEU A 1 315 ? 0.675 -4.769 13.536 1.00 98.00 315 LEU A C 1
ATOM 2337 O O . LEU A 1 315 ? 0.358 -4.761 14.725 1.00 98.00 315 LEU A O 1
ATOM 2341 N N . ILE A 1 316 ? 1.529 -3.888 13.015 1.00 97.94 316 ILE A N 1
ATOM 2342 C CA . ILE A 1 316 ? 2.176 -2.829 13.797 1.00 97.94 316 ILE A CA 1
ATOM 2343 C C . ILE A 1 316 ? 1.140 -1.822 14.291 1.00 97.94 316 ILE A C 1
ATOM 2345 O O . ILE A 1 316 ? 1.107 -1.516 15.482 1.00 97.94 316 ILE A O 1
ATOM 2349 N N . ALA A 1 317 ? 0.233 -1.367 13.424 1.00 97.44 317 ALA A N 1
ATOM 2350 C CA . ALA A 1 317 ? -0.846 -0.462 13.806 1.00 97.44 317 ALA A CA 1
ATOM 2351 C C . ALA A 1 317 ? -1.715 -1.048 14.934 1.00 97.44 317 ALA A C 1
ATOM 2353 O O . ALA A 1 317 ? -2.035 -0.357 15.903 1.00 97.44 317 ALA A O 1
ATOM 2354 N N . GLN A 1 318 ? -2.035 -2.343 14.854 1.00 96.69 318 GLN A N 1
ATOM 2355 C CA . GLN A 1 318 ? -2.750 -3.068 15.903 1.00 96.69 318 GLN A CA 1
ATOM 2356 C C . GLN A 1 318 ? -1.944 -3.178 17.204 1.00 96.69 318 GLN A C 1
ATOM 2358 O O . GLN A 1 318 ? -2.510 -3.006 18.288 1.00 96.69 318 GLN A O 1
ATOM 2363 N N . ALA A 1 319 ? -0.644 -3.462 17.117 1.00 96.12 319 ALA A N 1
ATOM 2364 C CA . ALA A 1 319 ? 0.234 -3.556 18.278 1.00 96.12 319 ALA A CA 1
ATOM 2365 C C . ALA A 1 319 ? 0.356 -2.203 18.998 1.00 96.12 319 ALA A C 1
ATOM 2367 O O . ALA A 1 319 ? 0.166 -2.139 20.211 1.00 96.12 319 ALA A O 1
ATOM 2368 N N . CYS A 1 320 ? 0.572 -1.113 18.256 1.00 95.31 320 CYS A N 1
ATOM 2369 C CA . CYS A 1 320 ? 0.638 0.242 18.801 1.00 95.31 320 CYS A CA 1
ATOM 2370 C C . CYS A 1 320 ? -0.683 0.657 19.457 1.00 95.31 320 CYS A C 1
ATOM 2372 O O . CYS A 1 320 ? -0.681 1.158 20.582 1.00 95.31 320 CYS A O 1
ATOM 2374 N N . ALA A 1 321 ? -1.818 0.397 18.799 1.00 93.50 321 ALA A N 1
ATOM 2375 C CA . ALA A 1 321 ? -3.134 0.753 19.326 1.00 93.50 321 ALA A CA 1
ATOM 2376 C C . ALA A 1 321 ? -3.476 0.043 20.643 1.00 93.50 321 ALA A C 1
ATOM 2378 O O . ALA A 1 321 ? -4.203 0.589 21.471 1.00 93.50 321 ALA A O 1
ATOM 2379 N N . ARG A 1 322 ? -2.947 -1.169 20.853 1.00 89.81 322 ARG A N 1
ATOM 2380 C CA . ARG A 1 322 ? -3.206 -1.982 22.052 1.00 89.81 322 ARG A CA 1
ATOM 2381 C C . ARG A 1 322 ? -2.062 -1.986 23.059 1.00 89.81 322 ARG A C 1
ATOM 2383 O O . ARG A 1 322 ? -2.180 -2.653 24.086 1.00 89.81 322 ARG A O 1
ATOM 2390 N N . TRP A 1 323 ? -0.995 -1.233 22.797 1.00 89.44 323 TRP A N 1
ATOM 2391 C CA . TRP A 1 323 ? 0.167 -1.151 23.678 1.00 89.44 323 TRP A CA 1
ATOM 2392 C C . TRP A 1 323 ? -0.217 -0.648 25.076 1.00 89.44 323 TRP A C 1
ATOM 2394 O O . TRP A 1 323 ? 0.189 -1.217 26.088 1.00 89.44 323 TRP A O 1
ATOM 2404 N N . GLN A 1 324 ? -1.064 0.385 25.150 1.00 84.38 324 GLN A N 1
ATOM 2405 C CA . GLN A 1 324 ? -1.590 0.913 26.411 1.00 84.38 324 GLN A CA 1
ATOM 2406 C C . GLN A 1 324 ? -3.027 0.439 26.641 1.00 84.38 324 GLN A C 1
ATOM 2408 O O . GLN A 1 324 ? -3.951 0.912 25.989 1.00 84.38 324 GLN A O 1
ATOM 2413 N N . ARG A 1 325 ? -3.241 -0.436 27.635 1.00 76.50 325 ARG A N 1
ATOM 2414 C CA . ARG A 1 325 ? -4.590 -0.921 28.003 1.00 76.50 325 ARG A CA 1
ATOM 2415 C C . ARG A 1 325 ? -5.522 0.166 28.557 1.00 76.50 325 ARG A C 1
ATOM 2417 O O . ARG A 1 325 ? -6.725 -0.039 28.576 1.00 76.50 325 ARG A O 1
ATOM 2424 N N . ARG A 1 326 ? -4.980 1.297 29.024 1.00 78.44 326 ARG A N 1
ATOM 2425 C CA . ARG A 1 326 ? -5.731 2.452 29.552 1.00 78.44 326 ARG A CA 1
ATOM 2426 C C . ARG A 1 326 ? -5.237 3.745 28.909 1.00 78.44 326 ARG A C 1
ATOM 2428 O O . ARG A 1 326 ? -4.703 4.627 29.581 1.00 78.44 326 ARG A O 1
ATOM 2435 N N . ALA A 1 327 ? -5.334 3.816 27.585 1.00 83.56 327 ALA A N 1
ATOM 2436 C CA . ALA A 1 327 ? -5.039 5.045 26.862 1.00 83.56 327 ALA A CA 1
ATOM 2437 C C . ALA A 1 327 ? -6.064 6.130 27.232 1.00 83.56 327 ALA A C 1
ATOM 2439 O O . ALA A 1 327 ? -7.230 5.838 27.466 1.00 83.56 327 ALA A O 1
ATOM 2440 N N . GLN A 1 328 ? -5.638 7.388 27.279 1.00 88.31 328 GLN A N 1
ATOM 2441 C CA . GLN A 1 328 ? -6.545 8.534 27.377 1.00 88.31 328 GLN A CA 1
ATOM 2442 C C . GLN A 1 328 ? -6.665 9.188 25.994 1.00 88.31 328 GLN A C 1
ATOM 2444 O O . GLN A 1 328 ? -5.716 9.078 25.213 1.00 88.31 328 GLN A O 1
ATOM 2449 N N . PRO A 1 329 ? -7.750 9.925 25.680 1.00 90.00 329 PRO A N 1
ATOM 2450 C CA . PRO A 1 329 ? -7.930 10.542 24.359 1.00 90.00 329 PRO A CA 1
ATOM 2451 C C . PRO A 1 329 ? -6.742 11.411 23.910 1.00 90.00 329 PRO A C 1
ATOM 2453 O O . PRO A 1 329 ? -6.389 11.432 22.735 1.00 90.00 329 PRO A O 1
ATOM 2456 N N . ARG A 1 330 ? -6.042 12.052 24.857 1.00 90.62 330 ARG A N 1
ATOM 2457 C CA . ARG A 1 330 ? -4.825 12.840 24.591 1.00 90.62 330 ARG A CA 1
ATOM 2458 C C . ARG A 1 330 ? -3.630 12.035 24.060 1.00 90.62 330 ARG A C 1
ATOM 2460 O O . ARG A 1 330 ? -2.749 12.622 23.445 1.00 90.62 330 ARG A O 1
ATOM 2467 N N . HIS A 1 331 ? -3.569 10.721 24.288 1.00 91.56 331 HIS A N 1
ATOM 2468 C CA . HIS A 1 331 ? -2.471 9.867 23.810 1.00 91.56 331 HIS A CA 1
ATOM 2469 C C . HIS A 1 331 ? -2.695 9.356 22.380 1.00 91.56 331 HIS A C 1
ATOM 2471 O O . HIS A 1 331 ? -1.768 8.838 21.762 1.00 91.56 331 HIS A O 1
ATOM 2477 N N . VAL A 1 332 ? -3.905 9.499 21.835 1.00 94.12 332 VAL A N 1
ATOM 2478 C CA . VAL A 1 332 ? -4.262 8.944 20.523 1.00 94.12 332 VAL A CA 1
ATOM 2479 C C . VAL A 1 332 ? -3.398 9.497 19.383 1.00 94.12 332 VAL A C 1
ATOM 2481 O O . VAL A 1 332 ? -2.899 8.684 18.605 1.00 94.12 332 VAL A O 1
ATOM 2484 N N . PRO A 1 333 ? -3.109 10.812 19.292 1.00 95.69 333 PRO A N 1
ATOM 2485 C CA . PRO A 1 333 ? -2.211 11.328 18.258 1.00 95.69 333 PRO A CA 1
ATOM 2486 C C . PRO A 1 333 ? -0.811 10.699 18.300 1.00 95.69 333 PRO A C 1
ATOM 2488 O O . PRO A 1 333 ? -0.267 10.358 17.255 1.00 95.69 333 PRO A O 1
ATOM 2491 N N . PHE A 1 334 ? -0.258 10.480 19.499 1.00 95.62 334 PHE A N 1
ATOM 2492 C CA . PHE A 1 334 ? 1.048 9.835 19.677 1.00 95.62 334 PHE A CA 1
ATOM 2493 C C . PHE A 1 334 ? 1.044 8.367 19.222 1.00 95.62 334 PHE A C 1
ATOM 2495 O O . PHE A 1 334 ? 2.012 7.885 18.637 1.00 95.62 334 PHE A O 1
ATOM 2502 N N . ILE A 1 335 ? -0.055 7.647 19.460 1.00 96.44 335 ILE A N 1
ATOM 2503 C CA . ILE A 1 335 ? -0.218 6.267 18.987 1.00 96.44 335 ILE A CA 1
ATOM 2504 C C . ILE A 1 335 ? -0.282 6.225 17.456 1.00 96.44 335 ILE A C 1
ATOM 2506 O O . ILE A 1 335 ? 0.354 5.363 16.851 1.00 96.44 335 ILE A O 1
ATOM 2510 N N . ILE A 1 336 ? -1.003 7.163 16.830 1.00 97.00 336 ILE A N 1
ATOM 2511 C CA . ILE A 1 336 ? -1.090 7.269 15.367 1.00 97.00 336 ILE A CA 1
ATOM 2512 C C . ILE A 1 336 ? 0.302 7.502 14.776 1.00 97.00 336 ILE A C 1
ATOM 2514 O O . ILE A 1 336 ? 0.718 6.757 13.893 1.00 97.00 336 ILE A O 1
ATOM 2518 N N . THR A 1 337 ? 1.044 8.497 15.269 1.00 97.06 337 THR A N 1
ATOM 2519 C CA . THR A 1 337 ? 2.377 8.810 14.731 1.00 97.06 337 THR A CA 1
ATOM 2520 C C . THR A 1 337 ? 3.358 7.659 14.934 1.00 97.06 337 THR A C 1
ATOM 2522 O O . THR A 1 337 ? 4.073 7.302 14.000 1.00 97.06 337 THR A O 1
ATOM 2525 N N . SER A 1 338 ? 3.342 7.017 16.105 1.00 97.06 338 SER A N 1
ATOM 2526 C CA . SER A 1 338 ? 4.188 5.851 16.392 1.00 97.06 338 SER A CA 1
ATOM 2527 C C . SER A 1 338 ? 3.876 4.676 15.463 1.00 97.06 338 SER A C 1
ATOM 2529 O O . SER A 1 338 ? 4.794 4.060 14.927 1.00 97.06 338 SER A O 1
ATOM 2531 N N . ALA A 1 339 ? 2.590 4.395 15.222 1.00 97.69 339 ALA A N 1
ATOM 2532 C CA . ALA A 1 339 ? 2.165 3.344 14.304 1.00 97.69 339 ALA A CA 1
ATOM 2533 C C . ALA A 1 339 ? 2.662 3.598 12.876 1.00 97.69 339 ALA A C 1
ATOM 2535 O O . ALA A 1 339 ? 3.157 2.674 12.235 1.00 97.69 339 ALA A O 1
ATOM 2536 N N . VAL A 1 340 ? 2.570 4.841 12.391 1.00 98.12 340 VAL A N 1
ATOM 2537 C CA . VAL A 1 340 ? 3.033 5.210 11.045 1.00 98.12 340 VAL A CA 1
ATOM 2538 C C . VAL A 1 340 ? 4.548 5.064 10.929 1.00 98.12 340 VAL A C 1
ATOM 2540 O O . VAL A 1 340 ? 5.017 4.385 10.022 1.00 98.12 340 VAL A O 1
ATOM 2543 N N . VAL A 1 341 ? 5.317 5.638 11.861 1.00 98.25 341 VAL A N 1
ATOM 2544 C CA . VAL A 1 341 ? 6.789 5.590 11.816 1.00 98.25 341 VAL A CA 1
ATOM 2545 C C . VAL A 1 341 ? 7.299 4.151 11.890 1.00 98.25 341 VAL A C 1
ATOM 2547 O O . VAL A 1 341 ? 8.116 3.750 11.063 1.00 98.25 341 VAL A O 1
ATOM 2550 N N . LEU A 1 342 ? 6.787 3.351 12.831 1.00 98.25 342 LEU A N 1
ATOM 2551 C CA . LEU A 1 342 ? 7.185 1.949 12.968 1.00 98.25 342 LEU A CA 1
ATOM 2552 C C . LEU A 1 342 ? 6.788 1.118 11.744 1.00 98.25 342 LEU A C 1
ATOM 2554 O O . LEU A 1 342 ? 7.565 0.269 11.314 1.00 98.25 342 LEU A O 1
ATOM 2558 N N . SER A 1 343 ? 5.621 1.386 11.150 1.00 98.38 343 SER A N 1
ATOM 2559 C CA . SER A 1 343 ? 5.203 0.718 9.913 1.00 98.38 343 SER A CA 1
ATOM 2560 C C . SER A 1 343 ? 6.129 1.070 8.750 1.00 98.38 343 SER A C 1
ATOM 2562 O O . SER A 1 343 ? 6.576 0.168 8.053 1.00 98.38 343 SER A O 1
ATOM 2564 N N . CYS A 1 344 ? 6.486 2.346 8.569 1.00 98.00 344 CYS A N 1
ATOM 2565 C CA . CYS A 1 344 ? 7.413 2.765 7.514 1.00 98.00 344 CYS A CA 1
ATOM 2566 C C . CYS A 1 344 ? 8.796 2.118 7.669 1.00 98.00 344 CYS A C 1
ATOM 2568 O O . CYS A 1 344 ? 9.345 1.616 6.693 1.00 98.00 344 CYS A O 1
ATOM 2570 N N . LEU A 1 345 ? 9.342 2.074 8.890 1.00 98.12 345 LEU A N 1
ATOM 2571 C CA . LEU A 1 345 ? 10.618 1.402 9.158 1.00 98.12 345 LEU A CA 1
ATOM 2572 C C . LEU A 1 345 ? 10.547 -0.101 8.861 1.00 98.12 345 LEU A C 1
ATOM 2574 O O . LEU A 1 345 ? 11.457 -0.652 8.245 1.00 98.12 345 LEU A O 1
ATOM 2578 N N . ALA A 1 346 ? 9.455 -0.762 9.253 1.00 97.69 346 ALA A N 1
ATOM 2579 C CA . ALA A 1 346 ? 9.255 -2.176 8.963 1.00 97.69 346 ALA A CA 1
ATOM 2580 C C . ALA A 1 346 ? 9.105 -2.450 7.462 1.00 97.69 346 ALA A C 1
ATOM 2582 O O . ALA A 1 346 ? 9.644 -3.438 6.975 1.00 97.69 346 ALA A O 1
ATOM 2583 N N . VAL A 1 347 ? 8.418 -1.574 6.722 1.00 97.88 347 VAL A N 1
ATOM 2584 C CA . VAL A 1 347 ? 8.306 -1.662 5.260 1.00 97.88 347 VAL A CA 1
ATOM 2585 C C . VAL A 1 347 ? 9.682 -1.558 4.610 1.00 97.88 347 VAL A C 1
ATOM 2587 O O . VAL A 1 347 ? 10.001 -2.404 3.788 1.00 97.88 347 VAL A O 1
ATOM 2590 N N . LEU A 1 348 ? 10.523 -0.599 5.012 1.00 96.50 348 LEU A N 1
ATOM 2591 C CA . LEU A 1 348 ? 11.884 -0.459 4.475 1.00 96.50 348 LEU A CA 1
ATOM 2592 C C . LEU A 1 348 ? 12.756 -1.689 4.766 1.00 96.50 348 LEU A C 1
ATOM 2594 O O . LEU A 1 348 ? 13.493 -2.154 3.899 1.00 96.50 348 LEU A O 1
ATOM 2598 N N . PHE A 1 349 ? 12.656 -2.248 5.974 1.00 96.75 349 PHE A N 1
ATOM 2599 C CA . PHE A 1 349 ? 13.384 -3.467 6.326 1.00 96.75 349 PHE A CA 1
ATOM 2600 C C . PHE A 1 349 ? 12.895 -4.683 5.528 1.00 96.75 349 PHE A C 1
ATOM 2602 O O . PHE A 1 349 ? 13.701 -5.480 5.045 1.00 96.75 349 PHE A O 1
ATOM 2609 N N . LEU A 1 350 ? 11.576 -4.827 5.370 1.00 95.88 350 LEU A N 1
ATOM 2610 C CA . LEU A 1 350 ? 10.992 -5.888 4.554 1.00 95.88 350 LEU A CA 1
ATOM 2611 C C . LEU A 1 350 ? 11.366 -5.728 3.084 1.00 95.88 350 LEU A C 1
ATOM 2613 O O . LEU A 1 350 ? 11.630 -6.729 2.431 1.00 95.88 350 LEU A O 1
ATOM 2617 N N . ASP A 1 351 ? 11.407 -4.501 2.571 1.00 95.00 351 ASP A N 1
ATOM 2618 C CA . ASP A 1 351 ? 11.805 -4.218 1.197 1.00 95.00 351 ASP A CA 1
ATOM 2619 C C . ASP A 1 351 ? 13.230 -4.698 0.929 1.00 95.00 351 ASP A C 1
ATOM 2621 O O . ASP A 1 351 ? 13.435 -5.521 0.035 1.00 95.00 351 ASP A O 1
ATOM 2625 N N . TRP A 1 352 ? 14.172 -4.328 1.805 1.00 94.88 352 TRP A N 1
ATOM 2626 C CA . TRP A 1 352 ? 15.540 -4.846 1.781 1.00 94.88 352 TRP A CA 1
ATOM 2627 C C . TRP A 1 352 ? 15.581 -6.381 1.830 1.00 94.88 352 TRP A C 1
ATOM 2629 O O . TRP A 1 352 ? 16.265 -7.007 1.018 1.00 94.88 352 TRP A O 1
ATOM 2639 N N . ALA A 1 353 ? 14.828 -7.006 2.741 1.00 92.38 353 ALA A N 1
ATOM 2640 C CA . ALA A 1 353 ? 14.792 -8.462 2.870 1.00 92.38 353 ALA A CA 1
ATOM 2641 C C . ALA A 1 353 ? 14.244 -9.144 1.604 1.00 92.38 353 ALA A C 1
ATOM 2643 O O . ALA A 1 353 ? 14.781 -10.165 1.167 1.00 92.38 353 ALA A O 1
ATOM 2644 N N . PHE A 1 354 ? 13.209 -8.571 0.983 1.00 91.31 354 PHE A N 1
ATOM 2645 C CA . PHE A 1 354 ? 12.672 -9.061 -0.281 1.00 91.31 354 PHE A CA 1
ATOM 2646 C C . PHE A 1 354 ? 13.651 -8.868 -1.433 1.00 91.31 354 PHE A C 1
ATOM 2648 O O . PHE A 1 354 ? 13.778 -9.788 -2.232 1.00 91.31 354 PHE A O 1
ATOM 2655 N N . SER A 1 355 ? 14.367 -7.744 -1.512 1.00 89.00 355 SER A N 1
ATOM 2656 C CA . SER A 1 355 ? 15.371 -7.533 -2.561 1.00 89.00 355 SER A CA 1
ATOM 2657 C C . SER A 1 355 ? 16.519 -8.540 -2.427 1.00 89.00 355 SER A C 1
ATOM 2659 O O . SER A 1 355 ? 16.943 -9.124 -3.420 1.00 89.00 355 SER A O 1
ATOM 2661 N N . GLN A 1 356 ? 16.956 -8.854 -1.202 1.00 89.00 356 GLN A N 1
ATOM 2662 C CA . GLN A 1 356 ? 17.939 -9.919 -0.955 1.00 89.00 356 GLN A CA 1
ATOM 2663 C C . GLN A 1 356 ? 17.424 -11.304 -1.374 1.00 89.00 356 GLN A C 1
ATOM 2665 O O . GLN A 1 356 ? 18.149 -12.079 -1.996 1.00 89.00 356 GLN A O 1
ATOM 2670 N N . ALA A 1 357 ? 16.168 -11.626 -1.054 1.00 85.62 357 ALA A N 1
ATOM 2671 C CA . ALA A 1 357 ? 15.553 -12.885 -1.470 1.00 85.62 357 ALA A CA 1
ATOM 2672 C C . ALA A 1 357 ? 15.377 -12.967 -2.997 1.00 85.62 357 ALA A C 1
ATOM 2674 O O . ALA A 1 357 ? 15.614 -14.019 -3.585 1.00 85.62 357 ALA A O 1
ATOM 2675 N N . TYR A 1 358 ? 15.003 -11.854 -3.635 1.00 82.25 358 TYR A N 1
ATOM 2676 C CA . TYR A 1 358 ? 14.808 -11.742 -5.079 1.00 82.25 358 TYR A CA 1
ATOM 2677 C C . TYR A 1 358 ? 16.097 -12.024 -5.863 1.00 82.25 358 TYR A C 1
ATOM 2679 O O . TYR A 1 358 ? 16.051 -12.739 -6.865 1.00 82.25 358 TYR A O 1
ATOM 2687 N N . VAL A 1 359 ? 17.240 -11.526 -5.376 1.00 80.25 359 VAL A N 1
ATOM 2688 C CA . VAL A 1 359 ? 18.566 -11.791 -5.964 1.00 80.25 359 VAL A CA 1
ATOM 2689 C C . VAL A 1 359 ? 18.960 -13.263 -5.809 1.00 80.25 359 VAL A C 1
ATOM 2691 O O . VAL A 1 359 ? 19.323 -13.903 -6.787 1.00 80.25 359 VAL A O 1
ATOM 2694 N N . ARG A 1 360 ? 18.807 -13.850 -4.614 1.00 78.06 360 ARG A N 1
ATOM 2695 C CA . ARG A 1 360 ? 19.194 -15.256 -4.351 1.00 78.06 360 ARG A CA 1
ATOM 2696 C C . ARG A 1 360 ? 18.396 -16.294 -5.141 1.00 78.06 360 ARG A C 1
ATOM 2698 O O . ARG A 1 360 ? 18.840 -17.426 -5.293 1.00 78.06 360 ARG A O 1
ATOM 2705 N N . LEU A 1 361 ? 17.214 -15.931 -5.636 1.00 71.38 361 LEU A N 1
ATOM 2706 C CA . LEU A 1 361 ? 16.412 -16.803 -6.497 1.00 71.38 361 LEU A CA 1
ATOM 2707 C C . LEU A 1 361 ? 17.072 -17.074 -7.867 1.00 71.38 361 LEU A C 1
ATOM 2709 O O . LEU A 1 361 ? 16.624 -17.992 -8.546 1.00 71.38 361 LEU A O 1
ATOM 2713 N N . ASP A 1 362 ? 18.106 -16.325 -8.284 1.00 62.88 362 ASP A N 1
ATOM 2714 C CA . ASP A 1 362 ? 18.859 -16.605 -9.526 1.00 62.88 362 ASP A CA 1
ATOM 2715 C C . ASP A 1 362 ? 19.862 -17.767 -9.401 1.00 62.88 362 ASP A C 1
ATOM 2717 O O . ASP A 1 362 ? 20.148 -18.444 -10.390 1.00 62.88 362 ASP A O 1
ATOM 2721 N N . ASP A 1 363 ? 20.338 -18.086 -8.194 1.00 51.97 363 ASP A N 1
ATOM 2722 C CA . ASP A 1 363 ? 21.450 -19.032 -8.002 1.00 51.97 363 ASP A CA 1
ATOM 2723 C C . ASP A 1 363 ? 21.056 -20.512 -8.172 1.00 51.97 363 ASP A C 1
ATOM 2725 O O . ASP A 1 363 ? 21.910 -21.399 -8.171 1.00 51.97 363 ASP A O 1
ATOM 2729 N N . THR A 1 364 ? 19.764 -20.820 -8.333 1.00 48.41 364 THR A N 1
ATOM 2730 C CA . THR A 1 364 ? 19.288 -22.219 -8.301 1.00 48.41 364 THR A CA 1
ATOM 2731 C C . THR A 1 364 ? 19.388 -22.927 -9.661 1.00 48.41 364 THR A C 1
ATOM 2733 O O . THR A 1 364 ? 19.387 -24.154 -9.707 1.00 48.41 364 THR A O 1
ATOM 2736 N N . HIS A 1 365 ? 19.535 -22.185 -10.767 1.00 46.59 365 HIS A N 1
ATOM 2737 C CA . HIS A 1 365 ? 19.580 -22.766 -12.120 1.00 46.59 365 HIS A CA 1
ATOM 2738 C C . HIS A 1 365 ? 20.909 -22.570 -12.865 1.00 46.59 365 HIS A C 1
ATOM 2740 O O . HIS A 1 365 ? 21.201 -23.354 -13.764 1.00 46.59 365 HIS A O 1
ATOM 2746 N N . LEU A 1 366 ? 21.747 -21.603 -12.476 1.00 44.41 366 LEU A N 1
ATOM 2747 C CA . LEU A 1 366 ? 23.050 -21.375 -13.123 1.00 44.41 366 LEU A CA 1
ATOM 2748 C C . LEU A 1 366 ? 24.193 -22.192 -12.494 1.00 44.41 366 LEU A C 1
ATOM 2750 O O . LEU A 1 366 ? 25.119 -22.584 -13.196 1.00 44.41 366 LEU A O 1
ATOM 2754 N N . ILE A 1 367 ? 24.106 -22.532 -11.202 1.00 40.41 367 ILE A N 1
ATOM 2755 C CA . ILE A 1 367 ? 25.154 -23.301 -10.500 1.00 40.41 367 ILE A CA 1
ATOM 2756 C C . ILE A 1 367 ? 25.038 -24.815 -10.767 1.00 40.41 367 ILE A C 1
ATOM 2758 O O . ILE A 1 367 ? 26.009 -25.550 -10.624 1.00 40.41 367 ILE A O 1
ATOM 2762 N N . ALA A 1 368 ? 23.872 -25.301 -11.205 1.00 40.44 368 ALA A N 1
ATOM 2763 C CA . ALA A 1 368 ? 23.675 -26.722 -11.503 1.00 40.44 368 ALA A CA 1
ATOM 2764 C C . ALA A 1 368 ? 24.171 -27.148 -12.901 1.00 40.44 368 ALA A C 1
ATOM 2766 O O . ALA A 1 368 ? 24.300 -28.346 -13.141 1.00 40.44 368 ALA A O 1
ATOM 2767 N N . ALA A 1 369 ? 24.440 -26.202 -13.812 1.00 42.78 369 ALA A N 1
ATOM 2768 C CA . ALA A 1 369 ? 24.780 -26.502 -15.209 1.00 42.78 369 ALA A CA 1
ATOM 2769 C C . ALA A 1 369 ? 26.163 -26.003 -15.664 1.00 42.78 369 ALA A C 1
ATOM 2771 O O . ALA A 1 369 ? 26.640 -26.442 -16.704 1.00 42.78 369 ALA A O 1
ATOM 2772 N N . ALA A 1 370 ? 26.831 -25.132 -14.908 1.00 41.19 370 ALA A N 1
ATOM 2773 C CA . ALA A 1 370 ? 28.150 -24.635 -15.277 1.00 41.19 370 ALA A CA 1
ATOM 2774 C C . ALA A 1 370 ? 29.168 -24.999 -14.196 1.00 41.19 370 ALA A C 1
ATOM 2776 O O . ALA A 1 370 ? 29.239 -24.339 -13.163 1.00 41.19 370 ALA A O 1
ATOM 2777 N N . ASP A 1 371 ? 29.974 -26.034 -14.449 1.00 40.41 371 ASP A N 1
ATOM 2778 C CA . ASP A 1 371 ? 31.313 -26.110 -13.864 1.00 40.41 371 ASP A CA 1
ATOM 2779 C C . ASP A 1 371 ? 32.119 -24.930 -14.446 1.00 40.41 371 ASP A C 1
ATOM 2781 O O . ASP A 1 371 ? 32.472 -24.957 -15.633 1.00 40.41 371 ASP A O 1
ATOM 2785 N N . PRO A 1 372 ? 32.404 -23.867 -13.669 1.00 44.38 372 PRO A N 1
ATOM 2786 C CA . PRO A 1 372 ? 33.062 -22.669 -14.189 1.00 44.38 372 PRO A CA 1
ATOM 2787 C C . PRO A 1 372 ? 34.484 -22.963 -14.690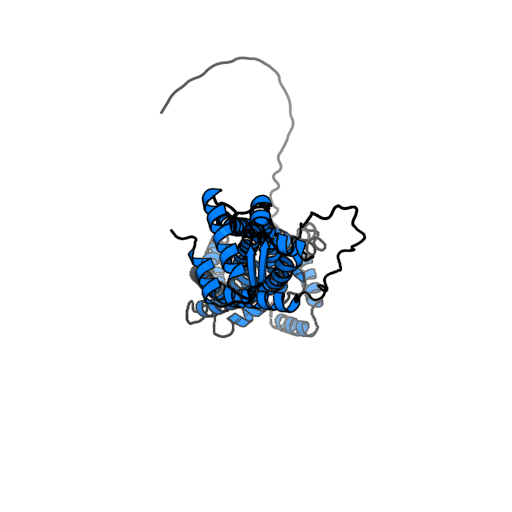 1.00 44.38 372 PRO A C 1
ATOM 2789 O O . PRO A 1 372 ? 35.041 -22.194 -15.472 1.00 44.38 372 PRO A O 1
ATOM 2792 N N . ALA A 1 373 ? 35.079 -24.083 -14.258 1.00 43.84 373 ALA A N 1
ATOM 2793 C CA . ALA A 1 373 ? 36.427 -24.491 -14.632 1.00 43.84 373 ALA A CA 1
ATOM 2794 C C . ALA A 1 373 ? 36.500 -25.241 -15.976 1.00 43.84 373 ALA A C 1
ATOM 2796 O O . ALA A 1 373 ? 37.603 -25.401 -16.511 1.00 43.84 373 ALA A O 1
ATOM 2797 N N . ALA A 1 374 ? 35.365 -25.691 -16.524 1.00 43.22 374 ALA A N 1
ATOM 2798 C CA . ALA A 1 374 ? 35.297 -26.376 -17.816 1.00 43.22 374 ALA A CA 1
ATOM 2799 C C . ALA A 1 374 ? 35.178 -25.388 -18.992 1.00 43.22 374 ALA A C 1
ATOM 2801 O O . ALA A 1 374 ? 35.860 -25.551 -20.001 1.00 43.22 374 ALA A O 1
ATOM 2802 N N . MET A 1 375 ? 34.397 -24.312 -18.830 1.00 39.06 375 MET A N 1
ATOM 2803 C CA . MET A 1 375 ? 34.123 -23.326 -19.891 1.00 39.06 375 MET A CA 1
ATOM 2804 C C . MET A 1 375 ? 35.357 -22.507 -20.308 1.00 39.06 375 MET A C 1
ATOM 2806 O O . MET A 1 375 ? 35.461 -22.070 -21.448 1.00 39.06 375 MET A O 1
ATOM 2810 N N . TYR A 1 376 ? 36.328 -22.335 -19.408 1.00 42.91 376 TYR A N 1
ATOM 2811 C CA . TYR A 1 376 ? 37.585 -21.633 -19.702 1.00 42.91 376 TYR A CA 1
ATOM 2812 C C . TYR A 1 376 ? 38.672 -22.524 -20.321 1.00 42.91 376 TYR A C 1
ATOM 2814 O O . TYR A 1 376 ? 39.752 -22.028 -20.645 1.00 42.91 376 TYR A O 1
ATOM 2822 N N . ARG A 1 377 ? 38.430 -23.837 -20.447 1.00 42.03 377 ARG A N 1
ATOM 2823 C CA . ARG A 1 377 ? 39.470 -24.811 -20.804 1.00 42.03 377 ARG A CA 1
ATOM 2824 C C . ARG A 1 377 ? 39.497 -25.169 -22.295 1.00 42.03 377 ARG A C 1
ATOM 2826 O O . ARG A 1 377 ? 40.533 -25.639 -22.754 1.00 42.03 377 ARG A O 1
ATOM 2833 N N . ASP A 1 378 ? 38.419 -24.915 -23.044 1.00 41.38 378 ASP A N 1
ATOM 2834 C CA . ASP A 1 378 ? 38.348 -25.237 -24.476 1.00 41.38 378 ASP A CA 1
ATOM 2835 C C . ASP A 1 378 ? 37.426 -24.275 -25.270 1.00 41.38 378 ASP A C 1
ATOM 2837 O O . ASP A 1 378 ? 36.200 -24.387 -25.182 1.00 41.38 378 ASP A O 1
ATOM 2841 N N . PRO A 1 379 ? 37.978 -23.340 -26.072 1.00 41.16 379 PRO A N 1
ATOM 2842 C CA . PRO A 1 379 ? 37.204 -22.391 -26.880 1.00 41.16 379 PRO A CA 1
ATOM 2843 C C . PRO A 1 379 ? 36.374 -23.041 -27.998 1.00 41.16 379 PRO A C 1
ATOM 2845 O O . PRO A 1 379 ? 35.465 -22.401 -28.524 1.00 41.16 379 PRO A O 1
ATOM 2848 N N . SER A 1 380 ? 36.670 -24.290 -28.375 1.00 41.19 380 SER A N 1
ATOM 2849 C CA . SER A 1 380 ? 35.927 -25.006 -29.421 1.00 41.19 380 SER A CA 1
ATOM 2850 C C . SER A 1 380 ? 34.572 -25.534 -28.930 1.00 41.19 380 SER A C 1
ATOM 2852 O O . SER A 1 380 ? 33.623 -25.621 -29.708 1.00 41.19 380 SER A O 1
ATOM 2854 N N . SER A 1 381 ? 34.436 -25.747 -27.616 1.00 39.97 381 SER A N 1
ATOM 2855 C CA . SER A 1 381 ? 33.190 -26.195 -26.979 1.00 39.97 381 SER A CA 1
ATOM 2856 C C . SER A 1 381 ? 32.083 -25.134 -26.977 1.00 39.97 381 SER A C 1
ATOM 2858 O O . SER A 1 381 ? 30.905 -25.474 -26.936 1.00 39.97 381 SER A O 1
ATOM 2860 N N . ALA A 1 382 ? 32.430 -23.844 -27.079 1.00 41.94 382 ALA A N 1
ATOM 2861 C CA . ALA A 1 382 ? 31.448 -22.761 -27.138 1.00 41.94 382 ALA A CA 1
ATOM 2862 C C . ALA A 1 382 ? 30.652 -22.770 -28.456 1.00 41.94 382 ALA A C 1
ATOM 2864 O O . ALA A 1 382 ? 29.473 -22.423 -28.462 1.00 41.94 382 ALA A O 1
ATOM 2865 N N . VAL A 1 383 ? 31.279 -23.202 -29.556 1.00 43.03 383 VAL A N 1
ATOM 2866 C CA . VAL A 1 383 ? 30.641 -23.307 -30.879 1.00 43.03 383 VAL A CA 1
ATOM 2867 C C . VAL A 1 383 ? 29.692 -24.507 -30.928 1.00 43.03 383 VAL A C 1
ATOM 2869 O O . VAL A 1 383 ? 28.580 -24.386 -31.434 1.00 43.03 383 VAL A O 1
ATOM 2872 N N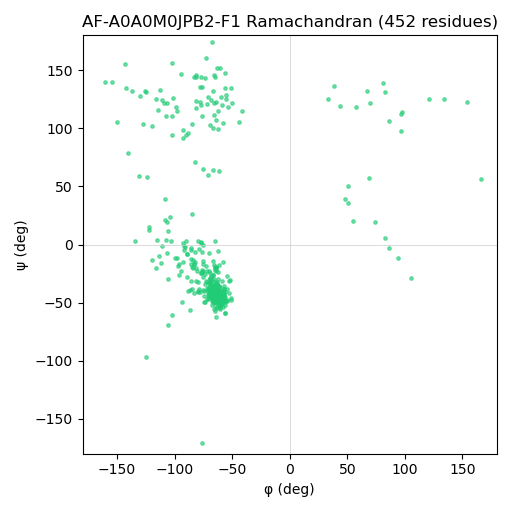 . GLU A 1 384 ? 30.086 -25.631 -30.327 1.00 42.72 384 GLU A N 1
ATOM 2873 C CA . GLU A 1 384 ? 29.243 -26.828 -30.189 1.00 42.72 384 GLU A CA 1
ATOM 2874 C C . GLU A 1 384 ? 28.027 -26.561 -29.280 1.00 42.72 384 GLU A C 1
ATOM 2876 O O . GLU A 1 384 ? 26.912 -26.966 -29.592 1.00 42.72 384 GLU A O 1
ATOM 2881 N N . TYR A 1 385 ? 28.205 -25.761 -28.221 1.00 45.81 385 TYR A N 1
ATOM 2882 C CA . TYR A 1 385 ? 27.120 -25.351 -27.322 1.00 45.81 385 TYR A CA 1
ATOM 2883 C C . TYR A 1 385 ? 26.116 -24.389 -27.983 1.00 45.81 385 TYR A C 1
ATOM 2885 O O . TYR A 1 385 ? 24.925 -24.426 -27.674 1.00 45.81 385 TYR A O 1
ATOM 2893 N N . MET A 1 386 ? 26.570 -23.526 -28.904 1.00 38.78 386 MET A N 1
ATOM 2894 C CA . MET A 1 386 ? 25.671 -22.681 -29.704 1.00 38.78 386 MET A CA 1
ATOM 2895 C C . MET A 1 386 ? 24.916 -23.493 -30.768 1.00 38.78 386 MET A C 1
ATOM 2897 O O . MET A 1 386 ? 23.770 -23.162 -31.070 1.00 38.78 386 MET A O 1
ATOM 2901 N N . ALA A 1 387 ? 25.520 -24.565 -31.294 1.00 43.84 387 ALA A N 1
ATOM 2902 C CA . ALA A 1 387 ? 24.871 -25.486 -32.227 1.00 43.84 387 ALA A CA 1
ATOM 2903 C C . ALA A 1 387 ? 23.781 -26.332 -31.538 1.00 43.84 387 ALA A C 1
ATOM 2905 O O . ALA A 1 387 ? 22.657 -26.393 -32.032 1.00 43.84 387 ALA A O 1
ATOM 2906 N N . ASP A 1 388 ? 24.059 -26.876 -30.348 1.00 43.19 388 ASP A N 1
ATOM 2907 C CA . ASP A 1 388 ? 23.070 -27.618 -29.547 1.00 43.19 388 ASP A CA 1
ATOM 2908 C C . ASP A 1 388 ? 21.913 -26.719 -29.064 1.00 43.19 388 ASP A C 1
ATOM 2910 O O . ASP A 1 388 ? 20.759 -27.150 -28.987 1.00 43.19 388 ASP A O 1
ATOM 2914 N N . ALA A 1 389 ? 22.189 -25.442 -28.772 1.00 45.34 389 ALA A N 1
ATOM 2915 C CA . ALA A 1 389 ? 21.158 -24.468 -28.410 1.00 45.34 389 ALA A CA 1
ATOM 2916 C C . ALA A 1 389 ? 20.236 -24.103 -29.591 1.00 45.34 389 ALA A C 1
ATOM 2918 O O . ALA A 1 389 ? 19.059 -23.809 -29.372 1.00 45.34 389 ALA A O 1
ATOM 2919 N N . ALA A 1 390 ? 20.740 -24.153 -30.829 1.00 42.47 390 ALA A N 1
ATOM 2920 C CA . ALA A 1 390 ? 19.947 -23.929 -32.037 1.00 42.47 390 ALA A CA 1
ATOM 2921 C C . ALA A 1 390 ? 19.021 -25.121 -32.357 1.00 42.47 390 ALA A C 1
ATOM 2923 O O . ALA A 1 390 ? 17.884 -24.924 -32.792 1.00 42.47 390 ALA A O 1
ATOM 2924 N N . ASP A 1 391 ? 19.451 -26.352 -32.063 1.00 44.78 391 ASP A N 1
ATOM 2925 C CA . ASP A 1 391 ? 18.636 -27.563 -32.245 1.00 44.78 391 ASP A CA 1
ATOM 2926 C C . ASP A 1 391 ? 17.498 -27.701 -31.214 1.00 44.78 391 ASP A C 1
ATOM 2928 O O . ASP A 1 391 ? 16.505 -28.398 -31.457 1.00 44.78 391 ASP A O 1
ATOM 2932 N N . ALA A 1 392 ? 17.586 -26.982 -30.090 1.00 46.31 392 ALA A N 1
ATOM 2933 C CA . ALA A 1 392 ? 16.550 -26.926 -29.059 1.00 46.31 392 ALA A CA 1
ATOM 2934 C C . ALA A 1 392 ? 15.365 -25.988 -29.396 1.00 46.31 392 ALA A C 1
ATOM 2936 O O . ALA A 1 392 ? 14.395 -25.934 -28.633 1.00 46.31 392 ALA A O 1
ATOM 2937 N N . LEU A 1 393 ? 15.408 -25.267 -30.526 1.00 42.50 393 LEU A N 1
ATOM 2938 C CA . LEU A 1 393 ? 14.345 -24.354 -30.961 1.00 42.50 393 LEU A CA 1
ATOM 2939 C C . LEU A 1 393 ? 13.174 -25.089 -31.668 1.00 42.50 393 LEU A C 1
ATOM 2941 O O . LEU A 1 393 ? 13.388 -26.087 -32.380 1.00 42.50 393 LEU A O 1
ATOM 2945 N N . PRO A 1 394 ? 11.917 -24.617 -31.508 1.00 47.69 394 PRO A N 1
ATOM 2946 C CA . PRO A 1 394 ? 10.757 -25.118 -32.255 1.00 47.69 394 PRO A CA 1
ATOM 2947 C C . PRO A 1 394 ? 10.956 -25.018 -33.781 1.00 47.69 394 PRO A C 1
ATOM 2949 O O . PRO A 1 394 ? 11.592 -24.088 -34.262 1.00 47.69 394 PRO A O 1
ATOM 2952 N N . GLU A 1 395 ? 10.389 -25.949 -34.565 1.00 46.53 395 GLU A N 1
ATOM 2953 C CA . GLU A 1 395 ? 10.618 -26.051 -36.028 1.00 46.53 395 GLU A CA 1
ATOM 2954 C C . GLU A 1 395 ? 10.324 -24.764 -36.824 1.00 46.53 395 GLU A C 1
ATOM 2956 O O . GLU A 1 395 ? 10.929 -24.555 -37.873 1.00 46.53 395 GLU A O 1
ATOM 2961 N N . ALA A 1 396 ? 9.431 -23.899 -36.332 1.00 44.12 396 ALA A N 1
ATOM 2962 C CA . ALA A 1 396 ? 9.108 -22.622 -36.969 1.00 44.12 396 ALA A CA 1
ATOM 2963 C C . ALA A 1 396 ? 10.269 -21.611 -36.903 1.00 44.12 396 ALA A C 1
ATOM 2965 O O . ALA A 1 396 ? 10.508 -20.905 -37.879 1.00 44.12 396 ALA A O 1
ATOM 2966 N N . ASP A 1 397 ? 11.031 -21.614 -35.806 1.00 45.72 397 ASP A N 1
ATOM 2967 C CA . ASP A 1 397 ? 12.150 -20.691 -35.573 1.00 45.72 397 ASP A CA 1
ATOM 2968 C C . ASP A 1 397 ? 13.446 -21.208 -36.233 1.00 45.72 397 ASP A C 1
ATOM 2970 O O . ASP A 1 397 ? 14.356 -20.441 -36.538 1.00 45.72 397 ASP A O 1
ATOM 2974 N N . ARG A 1 398 ? 13.515 -22.518 -36.526 1.00 46.16 398 ARG A N 1
ATOM 2975 C CA . ARG A 1 398 ? 14.635 -23.160 -37.242 1.00 46.16 398 ARG A CA 1
ATOM 2976 C C . ARG A 1 398 ? 14.743 -22.752 -38.712 1.00 46.16 398 ARG A C 1
ATOM 2978 O O . ARG A 1 398 ? 15.833 -22.829 -39.268 1.00 46.16 398 ARG A O 1
ATOM 2985 N N . ALA A 1 399 ? 13.639 -22.365 -39.351 1.00 43.75 399 ALA A N 1
ATOM 2986 C CA . ALA A 1 399 ? 13.643 -21.928 -40.749 1.00 43.75 399 ALA A CA 1
ATOM 2987 C C . ALA A 1 399 ? 14.156 -20.486 -40.892 1.00 43.75 399 ALA A C 1
ATOM 2989 O O . ALA A 1 399 ? 14.974 -20.218 -41.765 1.00 43.75 399 ALA A O 1
ATOM 2990 N N . GLU A 1 400 ? 13.757 -19.596 -39.979 1.00 43.16 400 GLU A N 1
ATOM 2991 C CA . GLU A 1 400 ? 14.212 -18.198 -39.933 1.00 43.16 400 GLU A CA 1
ATOM 2992 C C . GLU A 1 400 ? 15.716 -18.110 -39.616 1.00 43.16 400 GLU A C 1
ATOM 2994 O O . GLU A 1 400 ? 16.446 -17.365 -40.264 1.00 43.16 400 GLU A O 1
ATOM 2999 N N . TYR A 1 401 ? 16.215 -18.983 -38.730 1.00 41.75 401 TYR A N 1
ATOM 3000 C CA . TYR A 1 401 ? 17.647 -19.095 -38.424 1.00 41.75 401 TYR A CA 1
ATOM 3001 C C . TYR A 1 401 ? 18.498 -19.674 -39.568 1.00 41.75 401 TYR A C 1
ATOM 3003 O O . TYR A 1 401 ? 19.708 -19.453 -39.605 1.00 41.75 401 TYR A O 1
ATOM 3011 N N . ARG A 1 402 ? 17.899 -20.455 -40.479 1.00 39.88 402 ARG A N 1
ATOM 3012 C CA . ARG A 1 402 ? 18.611 -21.090 -41.601 1.00 39.88 402 ARG A CA 1
ATOM 3013 C C . ARG A 1 402 ? 18.735 -20.149 -42.796 1.00 39.88 402 ARG A C 1
ATOM 3015 O O . ARG A 1 402 ? 19.796 -20.110 -43.409 1.00 39.88 402 ARG A O 1
ATOM 3022 N N . ASP A 1 403 ? 17.698 -19.358 -43.062 1.00 39.66 403 ASP A N 1
ATOM 3023 C CA . ASP A 1 403 ? 17.700 -18.369 -44.146 1.00 39.66 403 ASP A CA 1
ATOM 3024 C C . ASP A 1 403 ? 18.660 -17.198 -43.858 1.00 39.66 403 ASP A C 1
ATOM 3026 O O . ASP A 1 403 ? 19.310 -16.701 -44.773 1.00 39.66 403 ASP A O 1
ATOM 3030 N N . GLU A 1 404 ? 18.837 -16.800 -42.591 1.00 40.44 404 GLU A N 1
ATOM 3031 C CA . GLU A 1 404 ? 19.783 -15.731 -42.218 1.00 40.44 404 GLU A CA 1
ATOM 3032 C C . GLU A 1 404 ? 21.260 -16.185 -42.260 1.00 40.44 404 GLU A C 1
ATOM 3034 O O . GLU A 1 404 ? 22.168 -15.355 -42.333 1.00 40.44 404 GLU A O 1
ATOM 3039 N N . TYR A 1 405 ? 21.515 -17.501 -42.273 1.00 40.72 405 TYR A N 1
ATOM 3040 C CA . TYR A 1 405 ? 22.865 -18.076 -42.336 1.00 40.72 405 TYR A CA 1
ATOM 3041 C C . TYR A 1 405 ? 23.312 -18.452 -43.760 1.00 40.72 405 TYR A C 1
ATOM 3043 O O . TYR A 1 405 ? 24.513 -18.442 -44.031 1.00 40.72 405 TYR A O 1
ATOM 3051 N N . ASP A 1 406 ? 22.378 -18.753 -44.671 1.00 37.56 406 ASP A N 1
ATOM 3052 C CA . ASP A 1 406 ? 22.688 -19.126 -46.064 1.00 37.56 406 ASP A CA 1
ATOM 3053 C C . ASP A 1 406 ? 22.908 -17.913 -46.997 1.00 37.56 406 ASP A C 1
ATOM 3055 O O . ASP A 1 406 ? 23.521 -18.067 -48.053 1.00 37.56 406 ASP A O 1
ATOM 3059 N N . ASP A 1 407 ? 22.484 -16.700 -46.611 1.00 36.62 407 ASP A N 1
ATOM 3060 C CA . ASP A 1 407 ? 22.658 -15.475 -47.424 1.00 36.62 407 ASP A CA 1
ATOM 3061 C C . ASP A 1 407 ? 23.947 -14.687 -47.092 1.00 36.62 407 ASP A C 1
ATOM 3063 O O . ASP A 1 407 ? 24.252 -13.649 -47.687 1.00 36.62 407 ASP A O 1
ATOM 3067 N N . ALA A 1 408 ? 24.752 -15.192 -46.151 1.00 36.25 408 ALA A N 1
ATOM 3068 C CA . ALA A 1 408 ? 26.039 -14.619 -45.786 1.00 36.25 408 ALA A CA 1
ATOM 3069 C C . ALA A 1 408 ? 27.179 -15.438 -46.408 1.00 36.25 408 ALA A C 1
ATOM 3071 O O . ALA A 1 408 ? 27.674 -16.399 -45.818 1.00 36.25 408 ALA A O 1
ATOM 3072 N N . ASP A 1 409 ? 27.636 -15.001 -47.582 1.00 35.88 409 ASP A N 1
ATOM 3073 C CA . ASP A 1 409 ? 28.818 -15.467 -48.324 1.00 35.88 409 ASP A CA 1
ATOM 3074 C C . ASP A 1 409 ? 30.129 -15.238 -47.520 1.00 35.88 409 ASP A C 1
ATOM 3076 O O . ASP A 1 409 ? 31.005 -14.445 -47.870 1.00 35.88 409 ASP A O 1
ATOM 3080 N N . THR A 1 410 ? 30.248 -15.904 -46.366 1.00 39.84 410 THR A N 1
ATOM 3081 C CA . THR A 1 410 ? 31.284 -15.681 -45.339 1.00 39.84 410 THR A CA 1
ATOM 3082 C C . THR A 1 410 ? 32.095 -16.940 -45.034 1.00 39.84 410 THR A C 1
ATOM 3084 O O . THR A 1 410 ? 32.846 -16.978 -44.060 1.00 39.84 410 THR A O 1
ATOM 3087 N N . GLN A 1 411 ? 32.029 -17.963 -45.890 1.00 34.88 411 GLN A N 1
ATOM 3088 C CA . GLN A 1 411 ? 32.860 -19.165 -45.746 1.00 34.88 411 GLN A CA 1
ATOM 3089 C C . GLN A 1 411 ? 34.325 -18.983 -46.190 1.00 34.88 411 GLN A C 1
ATOM 3091 O O . GLN A 1 411 ? 35.107 -19.917 -46.055 1.00 34.88 411 GLN A O 1
ATOM 3096 N N . ASN A 1 412 ? 34.746 -17.787 -46.628 1.00 33.50 412 ASN A N 1
ATOM 3097 C CA . ASN A 1 412 ? 36.131 -17.528 -47.061 1.00 33.50 412 ASN A CA 1
ATOM 3098 C C . ASN A 1 412 ? 36.882 -16.406 -46.313 1.00 33.50 412 ASN A C 1
ATOM 3100 O O . ASN A 1 412 ? 37.964 -16.019 -46.745 1.00 33.50 412 ASN A O 1
ATOM 3104 N N . VAL A 1 413 ? 36.378 -15.899 -45.179 1.00 34.09 413 VAL A N 1
ATOM 3105 C CA . VAL A 1 413 ? 37.107 -14.879 -44.377 1.00 34.09 413 VAL A CA 1
ATOM 3106 C C . VAL A 1 413 ? 37.552 -15.396 -42.998 1.00 34.09 413 VAL A C 1
ATOM 3108 O O . VAL A 1 413 ? 38.388 -14.779 -42.344 1.00 34.09 413 VAL A O 1
ATOM 3111 N N . ALA A 1 414 ? 37.091 -16.573 -42.569 1.00 33.00 414 ALA A N 1
ATOM 3112 C CA . ALA A 1 414 ? 37.375 -17.091 -41.227 1.00 33.00 414 ALA A CA 1
ATOM 3113 C C . ALA A 1 414 ? 38.633 -17.980 -41.105 1.00 33.00 414 ALA A C 1
ATOM 3115 O O . ALA A 1 414 ? 38.959 -18.385 -39.992 1.00 33.00 414 ALA A O 1
ATOM 3116 N N . VAL A 1 415 ? 39.363 -18.279 -42.192 1.00 33.62 415 VAL A N 1
ATOM 3117 C CA . VAL A 1 415 ? 40.456 -19.283 -42.152 1.00 33.62 415 VAL A CA 1
ATOM 3118 C C . VAL A 1 415 ? 41.876 -18.710 -42.322 1.00 33.62 415 VAL A C 1
ATOM 3120 O O . VAL A 1 415 ? 42.818 -19.355 -41.880 1.00 33.62 415 VAL A O 1
ATOM 3123 N N . ASP A 1 416 ? 42.065 -17.471 -42.799 1.00 30.66 416 ASP A N 1
ATOM 3124 C CA . ASP A 1 416 ? 43.419 -16.886 -42.978 1.00 30.66 416 ASP A CA 1
ATOM 3125 C C . ASP A 1 416 ? 43.772 -15.724 -42.017 1.00 30.66 416 ASP A C 1
ATOM 3127 O O . ASP A 1 416 ? 44.888 -15.207 -42.039 1.00 30.66 416 ASP A O 1
ATOM 3131 N N . GLY A 1 417 ? 42.861 -15.312 -41.124 1.00 31.34 417 GLY A N 1
ATOM 3132 C CA . GLY A 1 417 ? 43.073 -14.172 -40.209 1.00 31.34 417 GLY A CA 1
ATOM 3133 C C . GLY A 1 417 ? 43.533 -14.514 -38.783 1.00 31.34 417 GLY A C 1
ATOM 3134 O O . GLY A 1 417 ? 43.939 -13.620 -38.043 1.00 31.34 417 GLY A O 1
ATOM 3135 N N . PHE A 1 418 ? 43.485 -15.787 -38.379 1.00 31.12 418 PHE A N 1
ATOM 3136 C CA . PHE A 1 418 ? 43.720 -16.229 -36.992 1.00 31.12 418 PHE A CA 1
ATOM 3137 C C . PHE A 1 418 ? 45.075 -16.931 -36.769 1.00 31.12 418 PHE A C 1
ATOM 3139 O O . PHE A 1 418 ? 45.275 -17.605 -35.763 1.00 31.12 418 PHE A O 1
ATOM 3146 N N . GLY A 1 419 ? 46.047 -16.737 -37.664 1.00 28.70 419 GLY A N 1
ATOM 3147 C CA . GLY A 1 419 ? 47.405 -17.291 -37.529 1.00 28.70 419 GLY A CA 1
ATOM 3148 C C . GLY A 1 419 ? 48.330 -16.565 -36.537 1.00 28.70 419 GLY A C 1
ATOM 3149 O O . GLY A 1 419 ? 49.494 -16.934 -36.427 1.00 28.70 419 GLY A O 1
ATOM 3150 N N . GLY A 1 420 ? 47.856 -15.525 -35.837 1.00 30.31 420 GLY A N 1
ATOM 3151 C CA . GLY A 1 420 ? 48.694 -14.639 -35.008 1.00 30.31 420 GLY A CA 1
ATOM 3152 C C . GLY A 1 420 ? 48.436 -14.653 -33.497 1.00 30.31 420 GLY A C 1
ATOM 3153 O O . GLY A 1 420 ? 49.053 -13.869 -32.786 1.00 30.31 420 GLY A O 1
ATOM 3154 N N . PHE A 1 421 ? 47.537 -15.499 -32.983 1.00 30.23 421 PHE A N 1
ATOM 3155 C CA . PHE A 1 421 ? 47.115 -15.470 -31.568 1.00 30.23 421 PHE A CA 1
ATOM 3156 C C . PHE A 1 421 ? 47.635 -16.640 -30.708 1.00 30.23 421 PHE A C 1
ATOM 3158 O O . PHE A 1 421 ? 47.096 -16.908 -29.637 1.00 30.23 421 PHE A O 1
ATOM 3165 N N . SER A 1 422 ? 48.710 -17.322 -31.122 1.00 30.02 422 SER A N 1
ATOM 3166 C CA . SER A 1 422 ? 49.329 -18.410 -30.341 1.00 30.02 422 SER A CA 1
ATOM 3167 C C . SER A 1 422 ? 50.433 -17.973 -29.361 1.00 30.02 422 SER A C 1
ATOM 3169 O O . SER A 1 422 ? 51.014 -18.829 -28.698 1.00 30.02 422 SER A O 1
ATOM 3171 N N . GLU A 1 423 ? 50.721 -16.674 -29.216 1.00 33.03 423 GLU A N 1
ATOM 3172 C CA . GLU A 1 423 ? 51.772 -16.160 -28.314 1.00 33.03 423 GLU A CA 1
ATOM 3173 C C . GLU A 1 423 ? 51.253 -15.137 -27.291 1.00 33.03 423 GLU A C 1
ATOM 3175 O O . GLU A 1 423 ? 51.739 -14.018 -27.210 1.00 33.03 423 GLU A O 1
ATOM 3180 N N . LEU A 1 424 ? 50.277 -15.510 -26.462 1.00 31.48 424 LEU A N 1
ATOM 3181 C CA . LEU A 1 424 ? 49.958 -14.760 -25.239 1.00 31.48 424 LEU A CA 1
ATOM 3182 C C . LEU A 1 424 ? 49.628 -15.738 -24.102 1.00 31.48 424 LEU A C 1
ATOM 3184 O O . LEU A 1 424 ? 48.469 -15.986 -23.778 1.00 31.48 424 LEU A O 1
ATOM 3188 N N . ARG A 1 425 ? 50.668 -16.319 -23.489 1.00 28.55 425 ARG A N 1
ATOM 3189 C CA . ARG A 1 425 ? 50.563 -16.901 -22.140 1.00 28.55 425 ARG A CA 1
ATOM 3190 C C . ARG A 1 425 ? 50.599 -15.756 -21.115 1.00 28.55 425 ARG A C 1
ATOM 3192 O O . ARG A 1 425 ? 51.461 -14.889 -21.250 1.00 28.55 425 ARG A O 1
ATOM 3199 N N . PRO A 1 426 ? 49.742 -15.741 -20.082 1.00 28.97 426 PRO A N 1
ATOM 3200 C CA . PRO A 1 426 ? 49.915 -14.821 -18.965 1.00 28.97 426 PRO A CA 1
ATOM 3201 C C . PRO A 1 426 ? 51.187 -15.198 -18.191 1.00 28.97 426 PRO A C 1
ATOM 3203 O O . PRO A 1 426 ? 51.407 -16.372 -17.887 1.00 28.97 426 PRO A O 1
ATOM 3206 N N . ALA A 1 427 ? 52.034 -14.209 -17.898 1.00 27.94 427 ALA A N 1
ATOM 3207 C CA . ALA A 1 427 ? 53.178 -14.374 -17.011 1.00 27.94 427 ALA A CA 1
ATOM 3208 C C . ALA A 1 427 ? 52.669 -14.744 -15.611 1.00 27.94 427 ALA A C 1
ATOM 3210 O O . ALA A 1 427 ? 51.957 -13.973 -14.972 1.00 27.94 427 ALA A O 1
ATOM 3211 N N . SER A 1 428 ? 52.989 -15.955 -15.168 1.00 31.38 428 SER A N 1
ATOM 3212 C CA . SER A 1 428 ? 52.843 -16.381 -13.782 1.00 31.38 428 SER A CA 1
ATOM 3213 C C . SER A 1 428 ? 53.906 -15.680 -12.938 1.00 31.38 428 SER A C 1
ATOM 3215 O O . SER A 1 428 ? 55.092 -15.877 -13.197 1.00 31.38 428 SER A O 1
ATOM 3217 N N . ASP A 1 429 ? 53.491 -14.914 -11.930 1.00 28.61 429 ASP A N 1
ATOM 3218 C CA . ASP A 1 429 ? 54.366 -14.485 -10.837 1.00 28.61 429 ASP A CA 1
ATOM 3219 C C . ASP A 1 429 ? 54.860 -15.729 -10.083 1.00 28.61 429 ASP A C 1
ATOM 3221 O O . ASP A 1 429 ? 54.149 -16.318 -9.265 1.00 28.61 429 ASP A O 1
ATOM 3225 N N . SER A 1 430 ? 56.081 -16.157 -10.394 1.00 28.34 430 SER A N 1
ATOM 3226 C CA . SER A 1 430 ? 56.875 -17.053 -9.563 1.00 28.34 430 SER A CA 1
ATOM 3227 C C . SER A 1 430 ? 57.611 -16.209 -8.524 1.00 28.34 430 SER A C 1
ATOM 3229 O O . SER A 1 430 ? 58.596 -15.539 -8.827 1.00 28.34 430 SER A O 1
ATOM 3231 N N . LEU A 1 431 ? 57.107 -16.232 -7.290 1.00 28.81 431 LEU A N 1
ATOM 3232 C CA . LEU A 1 431 ? 57.885 -15.888 -6.105 1.00 28.81 431 LEU A CA 1
ATOM 3233 C C . LEU A 1 431 ? 58.969 -16.959 -5.930 1.00 28.81 431 LEU A C 1
ATOM 3235 O O . LEU A 1 431 ? 58.690 -18.053 -5.439 1.00 28.81 431 LEU A O 1
ATOM 3239 N N . ASP A 1 432 ? 60.187 -16.632 -6.351 1.00 29.44 432 ASP A N 1
ATOM 3240 C CA . ASP A 1 432 ? 61.391 -17.396 -6.042 1.00 29.44 432 ASP A CA 1
ATOM 3241 C C . ASP A 1 432 ? 61.713 -17.239 -4.548 1.00 29.44 432 ASP A C 1
ATOM 3243 O O . ASP A 1 432 ? 62.217 -16.213 -4.088 1.00 29.44 432 ASP A O 1
ATOM 3247 N N . LEU A 1 433 ? 61.386 -18.276 -3.778 1.00 29.78 433 LEU A N 1
ATOM 3248 C CA . LEU A 1 433 ? 62.009 -18.564 -2.493 1.00 29.78 433 LEU A CA 1
ATOM 3249 C C . LEU A 1 433 ? 63.165 -19.528 -2.766 1.00 29.78 433 LEU A C 1
ATOM 3251 O O . LEU A 1 433 ? 62.944 -20.732 -2.885 1.00 29.78 433 LEU A O 1
ATOM 3255 N N . GLU A 1 434 ? 64.386 -19.000 -2.852 1.00 30.28 434 GLU A N 1
ATOM 3256 C CA . GLU A 1 434 ? 65.590 -19.799 -2.633 1.00 30.28 434 GLU A CA 1
ATOM 3257 C C . GLU A 1 434 ? 66.150 -19.543 -1.231 1.00 30.28 434 GLU A C 1
ATOM 3259 O O . GLU A 1 434 ? 66.373 -18.418 -0.783 1.00 30.28 434 GLU A O 1
ATOM 3264 N N . ASP A 1 435 ? 66.304 -20.671 -0.556 1.00 30.08 435 ASP A N 1
ATOM 3265 C CA . ASP A 1 435 ? 66.823 -20.930 0.773 1.00 30.08 435 ASP A CA 1
ATOM 3266 C C . ASP A 1 435 ? 68.363 -20.855 0.758 1.00 30.08 435 ASP A C 1
ATOM 3268 O O . ASP A 1 435 ? 68.984 -21.297 -0.212 1.00 30.08 435 ASP A O 1
ATOM 3272 N N . GLY A 1 436 ? 69.012 -20.356 1.821 1.00 28.19 436 GLY A N 1
ATOM 3273 C CA . GLY A 1 436 ? 70.481 -20.418 1.866 1.00 28.19 436 GLY A CA 1
ATOM 3274 C C . GLY A 1 436 ? 71.261 -19.582 2.885 1.00 28.19 436 GLY A C 1
ATOM 3275 O O . GLY A 1 436 ? 72.172 -18.871 2.489 1.00 28.19 436 GLY A O 1
ATOM 3276 N N . GLY A 1 437 ? 70.973 -19.744 4.180 1.00 27.00 437 GLY A N 1
ATOM 3277 C CA . GLY A 1 437 ? 71.996 -19.963 5.223 1.00 27.00 437 GLY A CA 1
ATOM 3278 C C . GLY A 1 437 ? 72.982 -18.856 5.661 1.00 27.00 437 GLY A C 1
ATOM 3279 O O . GLY A 1 437 ? 73.910 -18.507 4.942 1.00 27.00 437 GLY A O 1
ATOM 3280 N N . GLY A 1 438 ? 72.939 -18.542 6.966 1.00 27.92 438 GLY A N 1
ATOM 3281 C CA . GLY A 1 438 ? 74.139 -18.565 7.826 1.00 27.92 438 GLY A CA 1
ATOM 3282 C C . GLY A 1 438 ? 74.557 -17.267 8.542 1.00 27.92 438 GLY A C 1
ATOM 3283 O O . GLY A 1 438 ? 74.870 -16.280 7.891 1.00 27.92 438 GLY A O 1
ATOM 3284 N N . GLY A 1 439 ? 74.698 -17.357 9.876 1.00 29.19 439 GLY A N 1
ATOM 3285 C CA . GLY A 1 439 ? 75.493 -16.459 10.745 1.00 29.19 439 GLY A CA 1
ATOM 3286 C C . GLY A 1 439 ? 74.666 -15.355 11.416 1.00 29.19 439 GLY A C 1
ATOM 3287 O O . GLY A 1 439 ? 74.218 -14.454 10.725 1.00 29.19 439 GLY A O 1
ATOM 3288 N N . ASP A 1 440 ? 74.225 -15.470 12.671 1.00 31.08 440 ASP A N 1
ATOM 3289 C CA . ASP A 1 440 ? 74.952 -15.416 13.963 1.00 31.08 440 ASP A CA 1
ATOM 3290 C C . ASP A 1 440 ? 75.254 -13.983 14.453 1.00 31.08 440 ASP A C 1
ATOM 3292 O O . ASP A 1 440 ? 75.633 -13.122 13.663 1.00 31.08 440 ASP A O 1
ATOM 3296 N N . ASP A 1 441 ? 75.075 -13.800 15.769 1.00 33.22 441 ASP A N 1
ATOM 3297 C CA . ASP A 1 441 ? 75.313 -12.615 16.618 1.00 33.22 441 ASP A CA 1
ATOM 3298 C C . ASP A 1 441 ? 74.412 -11.378 16.372 1.00 33.22 441 ASP A C 1
ATOM 3300 O O . ASP A 1 441 ? 74.200 -10.933 15.256 1.00 33.22 441 ASP A O 1
ATOM 3304 N N . GLY A 1 442 ? 73.801 -10.702 17.348 1.00 28.33 442 GLY A N 1
ATOM 3305 C CA . GLY A 1 442 ? 74.038 -10.609 18.783 1.00 28.33 442 GLY A CA 1
ATOM 3306 C C . GLY A 1 442 ? 73.974 -9.124 19.186 1.00 28.33 442 GLY A C 1
ATOM 3307 O O . GLY A 1 442 ? 74.707 -8.316 18.634 1.00 28.33 442 GLY A O 1
ATOM 3308 N N . GLY A 1 443 ? 73.130 -8.773 20.166 1.00 29.28 443 GLY A N 1
ATOM 3309 C CA . GLY A 1 443 ? 73.284 -7.549 20.974 1.00 29.28 443 GLY A CA 1
ATOM 3310 C C . GLY A 1 443 ? 72.476 -6.300 20.576 1.00 29.28 443 GLY A C 1
ATOM 3311 O O . GLY A 1 443 ? 72.740 -5.676 19.562 1.00 29.28 443 GLY A O 1
ATOM 3312 N N . GLY A 1 444 ? 71.546 -5.913 21.459 1.00 27.75 444 GLY A N 1
ATOM 3313 C CA . GLY A 1 444 ? 71.768 -4.769 22.358 1.00 27.75 444 GLY A CA 1
ATOM 3314 C C . GLY A 1 444 ? 71.514 -3.335 21.865 1.00 27.75 444 GLY A C 1
ATOM 3315 O O . GLY A 1 444 ? 72.100 -2.892 20.891 1.00 27.75 444 GLY A O 1
ATOM 3316 N N . GLU A 1 445 ? 70.766 -2.621 22.715 1.00 32.59 445 GLU A N 1
ATOM 3317 C CA . GLU A 1 445 ? 70.811 -1.173 23.002 1.00 32.59 445 GLU A CA 1
ATOM 3318 C C . GLU A 1 445 ? 70.008 -0.201 22.112 1.00 32.59 445 GLU A C 1
ATOM 3320 O O . GLU A 1 445 ? 70.326 0.071 20.960 1.00 32.59 445 GLU A O 1
ATOM 3325 N N . ASP A 1 446 ? 68.915 0.292 22.714 1.00 33.09 446 ASP A N 1
ATOM 3326 C CA . ASP A 1 446 ? 68.670 1.686 23.121 1.00 33.09 446 ASP A CA 1
ATOM 3327 C C . ASP A 1 446 ? 69.154 2.840 22.218 1.00 33.09 446 ASP A C 1
ATOM 3329 O O . ASP A 1 446 ? 70.308 2.907 21.808 1.00 33.09 446 ASP A O 1
ATOM 3333 N N . VAL A 1 447 ? 68.273 3.838 22.053 1.00 36.47 447 VAL A N 1
ATOM 3334 C CA . VAL A 1 447 ? 68.458 5.258 22.443 1.00 36.47 447 VAL A CA 1
ATOM 3335 C C . VAL A 1 447 ? 67.595 6.194 21.573 1.00 36.47 447 VAL A C 1
ATOM 3337 O O . VAL A 1 447 ? 67.688 6.214 20.350 1.00 36.47 447 VAL A O 1
ATOM 3340 N N . ASP A 1 448 ? 66.758 6.952 22.289 1.00 34.56 448 ASP A N 1
ATOM 3341 C CA . ASP A 1 448 ? 66.280 8.331 22.106 1.00 34.56 448 ASP A CA 1
ATOM 3342 C C . ASP A 1 448 ? 66.060 8.952 20.715 1.00 34.56 448 ASP A C 1
ATOM 3344 O O . ASP A 1 448 ? 66.965 9.144 19.911 1.00 34.56 448 ASP A O 1
ATOM 3348 N N . GLY A 1 449 ? 64.824 9.435 20.545 1.00 30.23 449 GLY A N 1
ATOM 3349 C CA . GLY A 1 449 ? 64.518 10.869 20.623 1.00 30.23 449 GLY A CA 1
ATOM 3350 C C . GLY A 1 449 ? 65.254 11.822 19.683 1.00 30.23 449 GLY A C 1
ATOM 3351 O O . GLY A 1 449 ? 66.437 12.080 19.852 1.00 30.23 449 GLY A O 1
ATOM 3352 N N . MET A 1 450 ? 64.495 12.502 18.822 1.00 33.16 450 MET A N 1
ATOM 3353 C CA . MET A 1 450 ? 64.570 13.962 18.773 1.00 33.16 450 MET A CA 1
ATOM 3354 C C . MET A 1 450 ? 63.325 14.555 18.111 1.00 33.16 450 MET A C 1
ATOM 3356 O O . MET A 1 450 ? 62.802 14.029 17.129 1.00 33.16 450 MET A O 1
ATOM 3360 N N . ASP A 1 451 ? 62.904 15.652 18.716 1.00 37.41 451 ASP A N 1
ATOM 3361 C CA . ASP A 1 451 ? 61.793 16.533 18.417 1.00 37.41 451 ASP A CA 1
ATOM 3362 C C . ASP A 1 451 ? 61.906 17.341 17.104 1.00 37.41 451 ASP A C 1
ATOM 3364 O O . ASP A 1 451 ? 62.951 17.411 16.456 1.00 37.41 451 ASP A O 1
ATOM 3368 N N . ASP A 1 452 ? 60.788 18.028 16.848 1.00 39.50 452 ASP A N 1
ATOM 3369 C CA . ASP A 1 452 ? 60.638 19.387 16.307 1.00 39.50 452 ASP A CA 1
ATOM 3370 C C . ASP A 1 452 ? 60.377 19.642 14.805 1.00 39.50 452 ASP A C 1
ATOM 3372 O O . ASP A 1 452 ? 61.210 19.456 13.923 1.00 39.50 452 ASP A O 1
ATOM 3376 N N . GLU A 1 453 ? 59.149 20.148 14.600 1.00 39.62 453 GLU A N 1
ATOM 3377 C CA . GLU A 1 453 ? 58.740 21.351 13.851 1.00 39.62 453 GLU A CA 1
ATOM 3378 C C . GLU A 1 453 ? 59.377 21.651 12.478 1.00 39.62 453 GLU A C 1
ATOM 3380 O O . GLU A 1 453 ? 60.555 21.979 12.360 1.00 39.62 453 GLU A O 1
ATOM 3385 N N . ILE A 1 454 ? 58.529 21.701 11.438 1.00 39.56 454 ILE A N 1
ATOM 3386 C CA . ILE A 1 454 ? 57.915 22.930 10.869 1.00 39.56 454 ILE A CA 1
ATOM 3387 C C . ILE A 1 454 ? 56.698 22.542 10.018 1.00 39.56 454 ILE A C 1
ATOM 3389 O O . ILE A 1 454 ? 56.790 21.544 9.266 1.00 39.56 454 ILE A O 1
#

Solvent-accessible surface area (backbone atoms only — not comparable to full-atom values): 26169 Å² total; per-residue (Å²): 146,77,82,68,61,64,60,55,58,53,64,71,65,69,57,54,66,48,78,40,75,46,83,60,72,93,55,54,75,69,59,41,56,52,50,44,52,50,53,43,55,54,49,74,74,44,89,40,49,74,48,77,45,65,93,54,60,75,64,52,59,72,52,64,66,96,72,85,81,86,85,71,81,82,56,85,85,63,60,83,66,59,76,70,77,63,90,57,91,70,62,67,51,66,67,48,16,50,53,43,27,52,51,53,44,66,69,42,44,63,58,38,48,53,51,26,34,52,51,19,40,52,53,35,51,51,52,50,52,52,58,70,69,57,58,64,50,63,53,54,46,55,50,47,56,68,74,45,64,90,47,89,59,43,70,60,53,48,54,51,48,47,52,54,43,61,71,44,45,63,56,53,52,38,51,51,52,30,45,50,54,34,48,45,31,40,62,52,51,21,31,52,53,43,40,52,55,39,16,50,62,52,20,17,49,50,14,33,52,48,23,46,33,42,36,67,48,48,48,57,51,31,51,76,69,72,38,61,50,59,69,71,54,49,49,31,47,48,55,17,45,45,58,36,36,32,54,51,22,52,54,21,34,52,42,15,55,53,37,26,51,51,40,36,15,74,86,53,63,56,57,35,65,92,69,55,54,60,53,51,26,41,54,60,45,70,50,72,60,89,92,57,64,73,73,70,32,32,66,52,35,28,41,58,48,17,29,51,37,38,48,50,16,46,53,39,7,50,49,44,29,57,67,51,84,76,38,49,73,85,48,29,67,59,35,17,53,50,19,22,55,54,19,41,53,51,38,54,53,49,49,52,52,48,55,56,51,60,58,59,66,59,59,74,67,56,65,79,74,50,65,75,76,57,69,78,70,44,82,67,55,59,58,54,52,54,50,56,56,55,70,71,49,60,76,78,60,48,53,60,60,46,58,69,56,72,76,54,94,56,90,82,66,78,80,82,74,72,87,77,75,86,83,76,78,81,85,75,88,75,84,82,82,82,85,82,86,87,84,82,91,82,82,86,81,91,81,80,88,84,87,82,90,134